Protein AF-0000000074164428 (afdb_homodimer)

Sequence (584 aa):
MEIIKYQLGIVENLPLSALYMMFNIKKNSDVSFGLKILQRFVDGKSVVAGFGNNLLKMFKIPENESFKRTKFNNPRMSDNDGYDLVLWLRDDDRGELFHKAIAIKKALEDYFDIEKVISSYTYRGKYDLSGFEDGIENPKGLEVVPAAIISEGELEGSSFWVLQQWLHDFDWLNNASQSAKEECIGRSLDDSHQFESLKDFAHVKRSAKENFNPEAQILRKSMPWSDDQLNGGFMFSGFAPSFRSFNLQMGNMLGGSDGIIDGVFKFSKIIETSYLWCPPFKKGKLDISLLNMEIIKYQLGIVENLPLSALYMMFNIKKNSDVSFGLKILQRFVDGKSVVAGFGNNLLKMFKIPENESFKRTKFNNPRMSDNDGYDLVLWLRDDDRGELFHKAIAIKKALEDYFDIEKVISSYTYRGKYDLSGFEDGIENPKGLEVVPAAIISEGELEGSSFWVLQQWLHDFDWLNNASQSAKEECIGRSLDDSHQFESLKDFAHVKRSAKENFNPEAQILRKSMPWSDDQLNGGFMFSGFAPSFRSFNLQMGNMLGGSDGIIDGVFKFSKIIETSYLWCPPFKKGKLDISLLN

Structure (mmCIF, N/CA/C/O backbone):
data_AF-0000000074164428-model_v1
#
loop_
_entity.id
_entity.type
_entity.pdbx_description
1 polymer 'Dyp-type peroxidase C-terminal domain-containing protein'
#
loop_
_atom_site.group_PDB
_atom_site.id
_atom_site.type_symbol
_atom_site.label_atom_id
_atom_site.label_alt_id
_atom_site.label_comp_id
_atom_site.label_asym_id
_atom_site.label_entity_id
_atom_site.label_seq_id
_atom_site.pdbx_PDB_ins_code
_atom_site.Cartn_x
_atom_site.Cartn_y
_atom_site.Cartn_z
_atom_site.occupancy
_atom_site.B_iso_or_equiv
_atom_site.auth_seq_id
_atom_site.auth_comp_id
_atom_site.auth_asym_id
_atom_site.auth_atom_id
_atom_site.pdbx_PDB_model_num
ATOM 1 N N . MET A 1 1 ? 16.125 29.922 -12.797 1 46.31 1 MET A N 1
ATOM 2 C CA . MET A 1 1 ? 15.43 28.734 -12.32 1 46.31 1 MET A CA 1
ATOM 3 C C . MET A 1 1 ? 15.031 28.875 -10.852 1 46.31 1 MET A C 1
ATOM 5 O O . MET A 1 1 ? 15.852 29.266 -10.016 1 46.31 1 MET A O 1
ATOM 9 N N . GLU A 1 2 ? 13.773 29.078 -10.68 1 60.22 2 GLU A N 1
ATOM 10 C CA . GLU A 1 2 ? 13.344 29.406 -9.32 1 60.22 2 GLU A CA 1
ATOM 11 C C . GLU A 1 2 ? 13.836 28.375 -8.32 1 60.22 2 GLU A C 1
ATOM 13 O O . GLU A 1 2 ? 13.734 27.172 -8.57 1 60.22 2 GLU A O 1
ATOM 18 N N . ILE A 1 3 ? 14.859 28.719 -7.457 1 78.5 3 ILE A N 1
ATOM 19 C CA . ILE A 1 3 ? 15.43 27.891 -6.406 1 78.5 3 ILE A CA 1
ATOM 20 C C . ILE A 1 3 ? 14.32 27.438 -5.453 1 78.5 3 ILE A C 1
ATOM 22 O O . ILE A 1 3 ? 13.664 28.266 -4.816 1 78.5 3 ILE A O 1
ATOM 26 N N . ILE A 1 4 ? 14.078 26.172 -5.527 1 83.25 4 ILE A N 1
ATOM 27 C CA . ILE A 1 4 ? 13.062 25.609 -4.645 1 83.25 4 ILE A CA 1
ATOM 28 C C . ILE A 1 4 ? 13.625 25.484 -3.23 1 83.25 4 ILE A C 1
ATOM 30 O O . ILE A 1 4 ? 14.594 24.75 -3.004 1 83.25 4 ILE A O 1
ATOM 34 N N . LYS A 1 5 ? 12.961 26.141 -2.316 1 93.5 5 LYS A N 1
ATOM 35 C CA . LYS A 1 5 ? 13.461 26.234 -0.947 1 93.5 5 LYS A CA 1
ATOM 36 C C . LYS A 1 5 ? 12.688 25.312 -0.011 1 93.5 5 LYS A C 1
ATOM 38 O O . LYS A 1 5 ? 12.852 25.375 1.21 1 93.5 5 LYS A O 1
ATOM 43 N N . TYR A 1 6 ? 11.797 24.609 -0.579 1 97.88 6 TYR A N 1
ATOM 44 C CA . TYR A 1 6 ? 10.953 23.75 0.24 1 97.88 6 TYR A CA 1
ATOM 45 C C . TYR A 1 6 ? 10.977 22.312 -0.282 1 97.88 6 TYR A C 1
ATOM 47 O O . TYR A 1 6 ? 11.562 22.047 -1.334 1 97.88 6 TYR A O 1
ATOM 55 N N . GLN A 1 7 ? 10.57 21.422 0.516 1 98.06 7 GLN A N 1
ATOM 56 C CA . GLN A 1 7 ? 10.469 20.031 0.089 1 98.06 7 GLN A CA 1
ATOM 57 C C . GLN A 1 7 ? 9.352 19.844 -0.932 1 98.06 7 GLN A C 1
ATOM 59 O O . GLN A 1 7 ? 8.172 19.859 -0.577 1 98.06 7 GLN A O 1
ATOM 64 N N . LEU A 1 8 ? 9.773 19.609 -2.135 1 97.19 8 LEU A N 1
ATOM 65 C CA . LEU A 1 8 ? 8.898 19.656 -3.303 1 97.19 8 LEU A CA 1
ATOM 66 C C . LEU A 1 8 ? 7.805 18.594 -3.203 1 97.19 8 LEU A C 1
ATOM 68 O O . LEU A 1 8 ? 6.695 18.797 -3.707 1 97.19 8 LEU A O 1
ATOM 72 N N . GLY A 1 9 ? 8.109 17.5 -2.494 1 98.25 9 GLY A N 1
ATOM 73 C CA . GLY A 1 9 ? 7.141 16.438 -2.369 1 98.25 9 GLY A CA 1
ATOM 74 C C . GLY A 1 9 ? 5.867 16.859 -1.66 1 98.25 9 GLY A C 1
ATOM 75 O O . GLY A 1 9 ? 4.816 16.234 -1.831 1 98.25 9 GLY A O 1
ATOM 76 N N . ILE A 1 10 ? 5.938 17.906 -0.941 1 98.56 10 ILE A N 1
ATOM 77 C CA . ILE A 1 10 ? 4.797 18.422 -0.194 1 98.56 10 ILE A CA 1
ATOM 78 C C . ILE A 1 10 ? 3.711 18.891 -1.164 1 98.56 10 ILE A C 1
ATOM 80 O O . ILE A 1 10 ? 2.52 18.703 -0.907 1 98.56 10 ILE A O 1
ATOM 84 N N . VAL A 1 11 ? 4.098 19.438 -2.334 1 97.94 11 VAL A N 1
ATOM 85 C CA . VAL A 1 11 ? 3.115 20.094 -3.188 1 97.94 11 VAL A CA 1
ATOM 86 C C . VAL A 1 11 ? 2.928 19.297 -4.473 1 97.94 11 VAL A C 1
ATOM 88 O O . VAL A 1 11 ? 2.031 19.594 -5.27 1 97.94 11 VAL A O 1
ATOM 91 N N . GLU A 1 12 ? 3.756 18.266 -4.641 1 97 12 GLU A N 1
ATOM 92 C CA . GLU A 1 12 ? 3.625 17.453 -5.84 1 97 12 GLU A CA 1
ATOM 93 C C . GLU A 1 12 ? 2.473 16.453 -5.703 1 97 12 GLU A C 1
ATOM 95 O O . GLU A 1 12 ? 1.978 16.219 -4.602 1 97 12 GLU A O 1
ATOM 100 N N . ASN A 1 13 ? 2.053 15.93 -6.828 1 96.38 13 ASN A N 1
ATOM 101 C CA . ASN A 1 13 ? 0.982 14.945 -6.84 1 96.38 13 ASN A CA 1
ATOM 102 C C . ASN A 1 13 ? 1.339 13.719 -6 1 96.38 13 ASN A C 1
ATOM 104 O O . ASN A 1 13 ? 2.516 13.391 -5.844 1 96.38 13 ASN A O 1
ATOM 108 N N . LEU A 1 14 ? 0.363 13.109 -5.504 1 97.62 14 LEU A N 1
ATOM 109 C CA . LEU A 1 14 ? 0.553 11.883 -4.73 1 97.62 14 LEU A CA 1
ATOM 110 C C . LEU A 1 14 ? 1.062 10.758 -5.621 1 97.62 14 LEU A C 1
ATOM 112 O O . LEU A 1 14 ? 0.625 10.617 -6.766 1 97.62 14 LEU A O 1
ATOM 116 N N . PRO A 1 15 ? 1.938 9.938 -5.09 1 97.56 15 PRO A N 1
ATOM 117 C CA . PRO A 1 15 ? 2.354 8.719 -5.789 1 97.56 15 PRO A CA 1
ATOM 118 C C . PRO A 1 15 ? 1.337 7.59 -5.656 1 97.56 15 PRO A C 1
ATOM 120 O O . PRO A 1 15 ? 0.434 7.66 -4.82 1 97.56 15 PRO A O 1
ATOM 123 N N . LEU A 1 16 ? 1.467 6.582 -6.41 1 97.81 16 LEU A N 1
ATOM 124 C CA . LEU A 1 16 ? 0.587 5.422 -6.32 1 97.81 16 LEU A CA 1
ATOM 125 C C . LEU A 1 16 ? 0.814 4.664 -5.016 1 97.81 16 LEU A C 1
ATOM 127 O O . LEU A 1 16 ? -0.1 4.02 -4.5 1 97.81 16 LEU A O 1
ATOM 131 N N . SER A 1 17 ? 2.053 4.746 -4.555 1 98.38 17 SER A N 1
ATOM 132 C CA . SER A 1 17 ? 2.422 4.062 -3.322 1 98.38 17 SER A CA 1
ATOM 133 C C . SER A 1 17 ? 3.379 4.91 -2.486 1 98.38 17 SER A C 1
ATOM 135 O O . SER A 1 17 ? 4.098 5.754 -3.023 1 98.38 17 SER A O 1
ATOM 137 N N . ALA A 1 18 ? 3.383 4.637 -1.192 1 98.81 18 ALA A N 1
ATOM 138 C CA . ALA A 1 18 ? 4.27 5.355 -0.28 1 98.81 18 ALA A CA 1
ATOM 139 C C . ALA A 1 18 ? 4.516 4.551 0.992 1 98.81 18 ALA A C 1
ATOM 141 O O . ALA A 1 18 ? 3.795 3.594 1.278 1 98.81 18 ALA A O 1
ATOM 142 N N . LEU A 1 19 ? 5.582 4.859 1.642 1 98.81 19 LEU A N 1
ATOM 143 C CA . LEU A 1 19 ? 5.855 4.375 2.992 1 98.81 19 LEU A CA 1
ATOM 144 C C . LEU A 1 19 ? 6.043 5.543 3.957 1 98.81 19 LEU A C 1
ATOM 146 O O . LEU A 1 19 ? 6.695 6.531 3.621 1 98.81 19 LEU A O 1
ATOM 150 N N . TYR A 1 20 ? 5.379 5.449 5.117 1 98.94 20 TYR A N 1
ATOM 151 C CA . TYR A 1 20 ? 5.719 6.297 6.254 1 98.94 20 TYR A CA 1
ATOM 152 C C . TYR A 1 20 ? 6.633 5.562 7.23 1 98.94 20 TYR A C 1
ATOM 154 O O . TYR A 1 20 ? 6.285 4.484 7.723 1 98.94 20 TYR A O 1
ATOM 162 N N . MET A 1 21 ? 7.785 6.121 7.414 1 98.94 21 MET A N 1
ATOM 163 C CA . MET A 1 21 ? 8.711 5.578 8.398 1 98.94 21 MET A CA 1
ATOM 164 C C . MET A 1 21 ? 8.812 6.5 9.609 1 98.94 21 MET A C 1
ATOM 166 O O . MET A 1 21 ? 9.18 7.668 9.477 1 98.94 21 MET A O 1
ATOM 170 N N . MET A 1 22 ? 8.43 5.98 10.797 1 98.88 22 MET A N 1
ATOM 171 C CA . MET A 1 22 ? 8.453 6.746 12.039 1 98.88 22 MET A CA 1
ATOM 172 C C . MET A 1 22 ? 9.625 6.32 12.922 1 98.88 22 MET A C 1
ATOM 174 O O . MET A 1 22 ? 9.805 5.133 13.18 1 98.88 22 MET A O 1
ATOM 178 N N . PHE A 1 23 ? 10.367 7.359 13.391 1 98.81 23 PHE A N 1
ATOM 179 C CA . PHE A 1 23 ? 11.578 7.113 14.172 1 98.81 23 PHE A CA 1
ATOM 180 C C . PHE A 1 23 ? 11.547 7.902 15.477 1 98.81 23 PHE A C 1
ATOM 182 O O . PHE A 1 23 ? 10.922 8.961 15.547 1 98.81 23 PHE A O 1
ATOM 189 N N . ASN A 1 24 ? 12.211 7.289 16.453 1 98.62 24 ASN A N 1
ATOM 190 C CA . ASN A 1 24 ? 12.594 8.039 17.656 1 98.62 24 ASN A CA 1
ATOM 191 C C . ASN A 1 24 ? 14.109 8.086 17.812 1 98.62 24 ASN A C 1
ATOM 193 O O . ASN A 1 24 ? 14.812 7.172 17.375 1 98.62 24 ASN A O 1
ATOM 197 N N . ILE A 1 25 ? 14.5 9.195 18.438 1 98.5 25 ILE A N 1
ATOM 198 C CA . ILE A 1 25 ? 15.93 9.359 18.703 1 98.5 25 ILE A CA 1
ATOM 199 C C . ILE A 1 25 ? 16.422 8.227 19.594 1 98.5 25 ILE A C 1
ATOM 201 O O . ILE A 1 25 ? 15.781 7.891 20.594 1 98.5 25 ILE A O 1
ATOM 205 N N . LYS A 1 26 ? 17.5 7.613 19.141 1 97.56 26 LYS A N 1
ATOM 206 C CA . LYS A 1 26 ? 18.141 6.594 19.953 1 97.56 26 LYS A CA 1
ATOM 207 C C . LYS A 1 26 ? 18.859 7.223 21.156 1 97.56 26 LYS A C 1
ATOM 209 O O . LYS A 1 26 ? 19.5 8.266 21.031 1 97.56 26 LYS A O 1
ATOM 214 N N . LYS A 1 27 ? 18.766 6.551 22.297 1 95.69 27 LYS A N 1
ATOM 215 C CA . LYS A 1 27 ? 19.391 7.059 23.516 1 95.69 27 LYS A CA 1
ATOM 216 C C . LYS A 1 27 ? 20.906 7.211 23.344 1 95.69 27 LYS A C 1
ATOM 218 O O . LYS A 1 27 ? 21.547 6.348 22.75 1 95.69 27 LYS A O 1
ATOM 223 N N . ASN A 1 28 ? 21.359 8.289 23.859 1 93.88 28 ASN A N 1
ATOM 224 C CA . ASN A 1 28 ? 22.797 8.562 23.891 1 93.88 28 ASN A CA 1
ATOM 225 C C . ASN A 1 28 ? 23.422 8.516 22.5 1 93.88 28 ASN A C 1
ATOM 227 O O . ASN A 1 28 ? 24.516 7.98 22.328 1 93.88 28 ASN A O 1
ATOM 231 N N . SER A 1 29 ? 22.641 9.078 21.531 1 95.31 29 SER A N 1
ATOM 232 C CA . SER A 1 29 ? 23.156 9.086 20.172 1 95.31 29 SER A CA 1
ATOM 233 C C . SER A 1 29 ? 23.531 10.492 19.719 1 95.31 29 SER A C 1
ATOM 235 O O . SER A 1 29 ? 23.125 11.477 20.344 1 95.31 29 SER A O 1
ATOM 237 N N . ASP A 1 30 ? 24.453 10.477 18.75 1 96.62 30 ASP A N 1
ATOM 238 C CA . ASP A 1 30 ? 24.812 11.734 18.094 1 96.62 30 ASP A CA 1
ATOM 239 C C . ASP A 1 30 ? 23.781 12.117 17.031 1 96.62 30 ASP A C 1
ATOM 241 O O . ASP A 1 30 ? 24 11.859 15.844 1 96.62 30 ASP A O 1
ATOM 245 N N . VAL A 1 31 ? 22.797 12.805 17.453 1 96.69 31 VAL A N 1
ATOM 246 C CA . VAL A 1 31 ? 21.672 13.148 16.594 1 96.69 31 VAL A CA 1
ATOM 247 C C . VAL A 1 31 ? 22.141 14.055 15.453 1 96.69 31 VAL A C 1
ATOM 249 O O . VAL A 1 31 ? 21.656 13.938 14.32 1 96.69 31 VAL A O 1
ATOM 252 N N . SER A 1 32 ? 23.016 14.969 15.719 1 95.81 32 SER A N 1
ATOM 253 C CA . SER A 1 32 ? 23.531 15.875 14.695 1 95.81 32 SER A CA 1
ATOM 254 C C . SER A 1 32 ? 24.156 15.102 13.539 1 95.81 32 SER A C 1
ATOM 256 O O . SER A 1 32 ? 23.922 15.422 12.375 1 95.81 32 SER A O 1
ATOM 258 N N . PHE A 1 33 ? 24.938 14.188 13.883 1 97.19 33 PHE A N 1
ATOM 259 C CA . PHE A 1 33 ? 25.547 13.359 12.844 1 97.19 33 PHE A CA 1
ATOM 260 C C . PHE A 1 33 ? 24.5 12.547 12.109 1 97.19 33 PHE A C 1
ATOM 262 O O . PHE A 1 33 ? 24.562 12.383 10.891 1 97.19 33 PHE A O 1
ATOM 269 N N . GLY A 1 34 ? 23.516 12.055 12.836 1 98.12 34 GLY A N 1
ATOM 270 C CA . GLY A 1 34 ? 22.391 11.367 12.211 1 98.12 34 GLY A CA 1
ATOM 271 C C . GLY A 1 34 ? 21.656 12.219 11.203 1 98.12 34 GLY A C 1
ATOM 272 O O . GLY A 1 34 ? 21.234 11.727 10.148 1 98.12 34 GLY A O 1
ATOM 273 N N . LEU A 1 35 ? 21.547 13.469 11.492 1 98.31 35 LEU A N 1
ATOM 274 C CA . LEU A 1 35 ? 20.859 14.391 10.594 1 98.31 35 LEU A CA 1
ATOM 275 C C . LEU A 1 35 ? 21.672 14.625 9.328 1 98.31 35 LEU A C 1
ATOM 277 O O . LEU A 1 35 ? 21.109 14.812 8.25 1 98.31 35 LEU A O 1
ATOM 281 N N . LYS A 1 36 ? 22.938 14.617 9.453 1 97.06 36 LYS A N 1
ATOM 282 C CA . LYS A 1 36 ? 23.797 14.742 8.266 1 97.06 36 LYS A CA 1
ATOM 283 C C . LYS A 1 36 ? 23.625 13.531 7.352 1 97.06 36 LYS A C 1
ATOM 285 O O . LYS A 1 36 ? 23.578 13.68 6.129 1 97.06 36 LYS A O 1
ATOM 290 N N . ILE A 1 37 ? 23.562 12.438 8.008 1 98.19 37 ILE A N 1
ATOM 291 C CA . ILE A 1 37 ? 23.328 11.227 7.234 1 98.19 37 ILE A CA 1
ATOM 292 C C . ILE A 1 37 ? 21.938 11.297 6.578 1 98.19 37 ILE A C 1
ATOM 294 O O . ILE A 1 37 ? 21.797 10.953 5.406 1 98.19 37 ILE A O 1
ATOM 298 N N . LEU A 1 38 ? 21 11.734 7.305 1 98.25 38 LEU A N 1
ATOM 299 C CA . LEU A 1 38 ? 19.625 11.875 6.809 1 98.25 38 LEU A CA 1
ATOM 300 C C . LEU A 1 38 ? 19.594 12.75 5.559 1 98.25 38 LEU A C 1
ATOM 302 O O . LEU A 1 38 ? 18.828 12.477 4.629 1 98.25 38 LEU A O 1
ATOM 306 N N . GLN A 1 39 ? 20.422 13.789 5.496 1 97.75 39 GLN A N 1
ATOM 307 C CA . GLN A 1 39 ? 20.469 14.727 4.379 1 97.75 39 GLN A CA 1
ATOM 308 C C . GLN A 1 39 ? 20.812 14.016 3.076 1 97.75 39 GLN A C 1
ATOM 310 O O . GLN A 1 39 ? 20.406 14.453 1.996 1 97.75 39 GLN A O 1
ATOM 315 N N . ARG A 1 40 ? 21.453 12.945 3.135 1 96.5 40 ARG A N 1
ATOM 316 C CA . ARG A 1 40 ? 21.859 12.219 1.939 1 96.5 40 ARG A CA 1
ATOM 317 C C . ARG A 1 40 ? 20.672 11.453 1.34 1 96.5 40 ARG A C 1
ATOM 319 O O . ARG A 1 40 ? 20.688 11.125 0.151 1 96.5 40 ARG A O 1
ATOM 326 N N . PHE A 1 41 ? 19.688 11.219 2.199 1 97.81 41 PHE A N 1
ATOM 327 C CA . PHE A 1 41 ? 18.562 10.406 1.752 1 97.81 41 PHE A CA 1
ATOM 328 C C . PHE A 1 41 ? 17.344 11.281 1.436 1 97.81 41 PHE A C 1
ATOM 330 O O . PHE A 1 41 ? 16.484 10.898 0.639 1 97.81 41 PHE A O 1
ATOM 337 N N . VAL A 1 42 ? 17.281 12.445 2.033 1 98.25 42 VAL A N 1
ATOM 338 C CA . VAL A 1 42 ? 16.125 13.312 1.861 1 98.25 42 VAL A CA 1
ATOM 339 C C . VAL A 1 42 ? 16.375 14.297 0.728 1 98.25 42 VAL A C 1
ATOM 341 O O . VAL A 1 42 ? 17.047 15.312 0.923 1 98.25 42 VAL A O 1
ATOM 344 N N . ASP A 1 43 ? 15.75 14.055 -0.387 1 97.56 43 ASP A N 1
ATOM 345 C CA . ASP A 1 43 ? 15.883 14.945 -1.534 1 97.56 43 ASP A CA 1
ATOM 346 C C . ASP A 1 43 ? 14.711 15.93 -1.602 1 97.56 43 ASP A C 1
ATOM 348 O O . ASP A 1 43 ? 14.648 16.766 -2.502 1 97.56 43 ASP A O 1
ATOM 352 N N . GLY A 1 44 ? 13.75 15.773 -0.706 1 97.25 44 GLY A N 1
ATOM 353 C CA . GLY A 1 44 ? 12.625 16.688 -0.625 1 97.25 44 GLY A CA 1
ATOM 354 C C . GLY A 1 44 ? 11.539 16.391 -1.643 1 97.25 44 GLY A C 1
ATOM 355 O O . GLY A 1 44 ? 10.531 17.109 -1.711 1 97.25 44 GLY A O 1
ATOM 356 N N . LYS A 1 45 ? 11.672 15.406 -2.432 1 96.94 45 LYS A N 1
ATOM 357 C CA . LYS A 1 45 ? 10.695 15.031 -3.453 1 96.94 45 LYS A CA 1
ATOM 358 C C . LYS A 1 45 ? 10.25 13.586 -3.287 1 96.94 45 LYS A C 1
ATOM 360 O O . LYS A 1 45 ? 9.086 13.32 -2.967 1 96.94 45 LYS A O 1
ATOM 365 N N . SER A 1 46 ? 11.188 12.688 -3.365 1 98.25 46 SER A N 1
ATOM 366 C CA . SER A 1 46 ? 10.867 11.281 -3.188 1 98.25 46 SER A CA 1
ATOM 367 C C . SER A 1 46 ? 10.914 10.883 -1.716 1 98.25 46 SER A C 1
ATOM 369 O O . SER A 1 46 ? 10.305 9.891 -1.315 1 98.25 46 SER A O 1
ATOM 371 N N . VAL A 1 47 ? 11.695 11.617 -0.948 1 98.69 47 VAL A N 1
ATOM 372 C CA . VAL A 1 47 ? 11.711 11.461 0.503 1 98.69 47 VAL A CA 1
ATOM 373 C C . VAL A 1 47 ? 11.469 12.812 1.17 1 98.69 47 VAL A C 1
ATOM 375 O O . VAL A 1 47 ? 12.273 13.742 1.021 1 98.69 47 VAL A O 1
ATOM 378 N N . VAL A 1 48 ? 10.336 12.945 1.842 1 98.81 48 VAL A N 1
ATOM 379 C CA . VAL A 1 48 ? 9.961 14.117 2.623 1 98.81 48 VAL A CA 1
ATOM 380 C C . VAL A 1 48 ? 10.172 13.844 4.109 1 98.81 48 VAL A C 1
ATOM 382 O O . VAL A 1 48 ? 9.844 12.758 4.598 1 98.81 48 VAL A O 1
ATOM 385 N N . ALA A 1 49 ? 10.797 14.789 4.812 1 98.88 49 ALA A N 1
ATOM 386 C CA . ALA A 1 49 ? 11.109 14.602 6.23 1 98.88 49 ALA A CA 1
ATOM 387 C C . ALA A 1 49 ? 10.336 15.586 7.098 1 98.88 49 ALA A C 1
ATOM 389 O O . ALA A 1 49 ? 10.172 16.75 6.727 1 98.88 49 ALA A O 1
ATOM 390 N N . GLY A 1 50 ? 9.805 15.109 8.234 1 98.81 50 GLY A N 1
ATOM 391 C CA . GLY A 1 50 ? 9.25 15.906 9.32 1 98.81 50 GLY A CA 1
ATOM 392 C C . GLY A 1 50 ? 9.891 15.625 10.664 1 98.81 50 GLY A C 1
ATOM 393 O O . GLY A 1 50 ? 10.125 14.469 11.008 1 98.81 50 GLY A O 1
ATOM 394 N N . PHE A 1 51 ? 10.234 16.688 11.312 1 98.75 51 PHE A N 1
ATOM 395 C CA . PHE A 1 51 ? 10.828 16.609 12.641 1 98.75 51 PHE A CA 1
ATOM 396 C C . PHE A 1 51 ? 9.789 16.906 13.719 1 98.75 51 PHE A C 1
ATOM 398 O O . PHE A 1 51 ? 9.109 17.922 13.664 1 98.75 51 PHE A O 1
ATOM 405 N N . GLY A 1 52 ? 9.656 15.953 14.688 1 97.94 52 GLY A N 1
ATOM 406 C CA . GLY A 1 52 ? 8.695 16.109 15.773 1 97.94 52 GLY A CA 1
ATOM 407 C C . GLY A 1 52 ? 9.281 15.781 17.141 1 97.94 52 GLY A C 1
ATOM 408 O O . GLY A 1 52 ? 10.461 15.438 17.25 1 97.94 52 GLY A O 1
ATOM 409 N N . ASN A 1 53 ? 8.461 16.047 18.047 1 96.44 53 ASN A N 1
ATOM 410 C CA . ASN A 1 53 ? 8.734 15.656 19.422 1 96.44 53 ASN A CA 1
ATOM 411 C C . ASN A 1 53 ? 10.125 16.094 19.859 1 96.44 53 ASN A C 1
ATOM 413 O O . ASN A 1 53 ? 10.461 17.281 19.781 1 96.44 53 ASN A O 1
ATOM 417 N N . ASN A 1 54 ? 10.977 15.18 20.312 1 96.31 54 ASN A N 1
ATOM 418 C CA . ASN A 1 54 ? 12.273 15.547 20.891 1 96.31 54 ASN A CA 1
ATOM 419 C C . ASN A 1 54 ? 13.203 16.125 19.828 1 96.31 54 ASN A C 1
ATOM 421 O O . ASN A 1 54 ? 14.008 17.016 20.109 1 96.31 54 ASN A O 1
ATOM 425 N N . LEU A 1 55 ? 13.078 15.656 18.641 1 98 55 LEU A N 1
ATOM 426 C CA . LEU A 1 55 ? 13.93 16.203 17.578 1 98 55 LEU A CA 1
ATOM 427 C C . LEU A 1 55 ? 13.555 17.641 17.281 1 98 55 LEU A C 1
ATOM 429 O O . LEU A 1 55 ? 14.438 18.5 17.141 1 98 55 LEU A O 1
ATOM 433 N N . LEU A 1 56 ? 12.305 17.922 17.203 1 96.5 56 LEU A N 1
ATOM 434 C CA . LEU A 1 56 ? 11.852 19.297 16.953 1 96.5 56 LEU A CA 1
ATOM 435 C C . LEU A 1 56 ? 12.375 20.234 18.031 1 96.5 56 LEU A C 1
ATOM 437 O O . LEU A 1 56 ? 12.766 21.375 17.734 1 96.5 56 LEU A O 1
ATOM 441 N N . LYS A 1 57 ? 12.469 19.766 19.266 1 93.81 57 LYS A N 1
ATOM 442 C CA . LYS A 1 57 ? 12.906 20.578 20.391 1 93.81 57 LYS A CA 1
ATOM 443 C C . LYS A 1 57 ? 14.383 20.953 20.266 1 93.81 57 LYS A C 1
ATOM 445 O O . LYS A 1 57 ? 14.859 21.875 20.922 1 93.81 57 LYS A O 1
ATOM 450 N N . MET A 1 58 ? 15.078 20.312 19.422 1 96.69 58 MET A N 1
ATOM 451 C CA . MET A 1 58 ? 16.5 20.578 19.219 1 96.69 58 MET A CA 1
ATOM 452 C C . MET A 1 58 ? 16.703 21.719 18.219 1 96.69 58 MET A C 1
ATOM 454 O O . MET A 1 58 ? 17.828 22.141 17.984 1 96.69 58 MET A O 1
ATOM 458 N N . PHE A 1 59 ? 15.625 22.172 17.672 1 96.75 59 PHE A N 1
ATOM 459 C CA . PHE A 1 59 ? 15.719 23.234 16.672 1 96.75 59 PHE A CA 1
ATOM 460 C C . PHE A 1 59 ? 15.133 24.531 17.203 1 96.75 59 PHE A C 1
ATOM 462 O O . PHE A 1 59 ? 14.133 24.516 17.922 1 96.75 59 PHE A O 1
ATOM 469 N N . LYS A 1 60 ? 15.844 25.547 16.812 1 94.62 60 LYS A N 1
ATOM 470 C CA . LYS A 1 60 ? 15.391 26.891 17.203 1 94.62 60 LYS A CA 1
ATOM 471 C C . LYS A 1 60 ? 14.203 27.328 16.344 1 94.62 60 LYS A C 1
ATOM 473 O O . LYS A 1 60 ? 14.375 28.062 15.375 1 94.62 60 LYS A O 1
ATOM 478 N N . ILE A 1 61 ? 13.094 26.875 16.75 1 92.75 61 ILE A N 1
ATOM 479 C CA . ILE A 1 61 ? 11.844 27.312 16.141 1 92.75 61 ILE A CA 1
ATOM 480 C C . ILE A 1 61 ? 11.281 28.5 16.938 1 92.75 61 ILE A C 1
ATOM 482 O O . ILE A 1 61 ? 11.227 28.453 18.172 1 92.75 61 ILE A O 1
ATOM 486 N N . PRO A 1 62 ? 10.938 29.594 16.172 1 91.69 62 PRO A N 1
ATOM 487 C CA . PRO A 1 62 ? 10.375 30.75 16.891 1 91.69 62 PRO A CA 1
ATOM 488 C C . PRO A 1 62 ? 9.227 30.359 17.828 1 91.69 62 PRO A C 1
ATOM 490 O O . PRO A 1 62 ? 8.445 29.469 17.5 1 91.69 62 PRO A O 1
ATOM 493 N N . GLU A 1 63 ? 9.375 31.031 18.875 1 87.75 63 GLU A N 1
ATOM 494 C CA . GLU A 1 63 ? 8.297 30.812 19.828 1 87.75 63 GLU A CA 1
ATOM 495 C C . GLU A 1 63 ? 7 31.469 19.359 1 87.75 63 GLU A C 1
ATOM 497 O O . GLU A 1 63 ? 6.906 32.688 19.297 1 87.75 63 GLU A O 1
ATOM 502 N N . ASN A 1 64 ? 6.129 30.656 18.922 1 90.56 64 ASN A N 1
ATOM 503 C CA . ASN A 1 64 ? 4.797 31.031 18.469 1 90.56 64 ASN A CA 1
ATOM 504 C C . ASN A 1 64 ? 3.77 29.938 18.766 1 90.56 64 ASN A C 1
ATOM 506 O O . ASN A 1 64 ? 4.027 28.766 18.547 1 90.56 64 ASN A O 1
ATOM 510 N N . GLU A 1 65 ? 2.76 30.359 19.344 1 90.5 65 GLU A N 1
ATOM 511 C CA . GLU A 1 65 ? 1.699 29.422 19.719 1 90.5 65 GLU A CA 1
ATOM 512 C C . GLU A 1 65 ? 1.208 28.641 18.516 1 90.5 65 GLU A C 1
ATOM 514 O O . GLU A 1 65 ? 0.802 27.484 18.641 1 90.5 65 GLU A O 1
ATOM 519 N N . SER A 1 66 ? 1.256 29.25 17.328 1 91.94 66 SER A N 1
ATOM 520 C CA . SER A 1 66 ? 0.763 28.609 16.109 1 91.94 66 SER A CA 1
ATOM 521 C C . SER A 1 66 ? 1.663 27.453 15.695 1 91.94 66 SER A C 1
ATOM 523 O O . SER A 1 66 ? 1.277 26.625 14.859 1 91.94 66 SER A O 1
ATOM 525 N N . PHE A 1 67 ? 2.838 27.406 16.281 1 94.81 67 PHE A N 1
ATOM 526 C CA . PHE A 1 67 ? 3.781 26.344 15.953 1 94.81 67 PHE A CA 1
ATOM 527 C C . PHE A 1 67 ? 3.711 25.219 16.984 1 94.81 67 PHE A C 1
ATOM 529 O O . PHE A 1 67 ? 4.516 24.281 16.938 1 94.81 67 PHE A O 1
ATOM 536 N N . LYS A 1 68 ? 2.744 25.281 17.844 1 93.06 68 LYS A N 1
ATOM 537 C CA . LYS A 1 68 ? 2.613 24.297 18.922 1 93.06 68 LYS A CA 1
ATOM 538 C C . LYS A 1 68 ? 1.327 23.5 18.766 1 93.06 68 LYS A C 1
ATOM 540 O O . LYS A 1 68 ? 0.323 24 18.266 1 93.06 68 LYS A O 1
ATOM 545 N N . ARG A 1 69 ? 1.411 22.328 19.219 1 92.81 69 ARG A N 1
ATOM 546 C CA . ARG A 1 69 ? 0.214 21.5 19.312 1 92.81 69 ARG A CA 1
ATOM 547 C C . ARG A 1 69 ? -0.745 22.047 20.359 1 92.81 69 ARG A C 1
ATOM 549 O O . ARG A 1 69 ? -0.317 22.469 21.438 1 92.81 69 ARG A O 1
ATOM 556 N N . THR A 1 70 ? -1.974 21.969 20.047 1 91.56 70 THR A N 1
ATOM 557 C CA . THR A 1 70 ? -3.012 22.203 21.047 1 91.56 70 THR A CA 1
ATOM 558 C C . THR A 1 70 ? -3.305 20.922 21.828 1 91.56 70 THR A C 1
ATOM 560 O O . THR A 1 70 ? -3.387 19.844 21.25 1 91.56 70 THR A O 1
ATOM 563 N N . LYS A 1 71 ? -3.332 21.125 23.078 1 92.31 71 LYS A N 1
ATOM 564 C CA . LYS A 1 71 ? -3.807 20.031 23.906 1 92.31 71 LYS A CA 1
ATOM 565 C C . LYS A 1 71 ? -5.332 20.016 23.984 1 92.31 71 LYS A C 1
ATOM 567 O O . LYS A 1 71 ? -5.941 20.984 24.469 1 92.31 71 LYS A O 1
ATOM 572 N N . PHE A 1 72 ? -5.859 18.938 23.578 1 91.81 72 PHE A N 1
ATOM 573 C CA . PHE A 1 72 ? -7.316 18.875 23.516 1 91.81 72 PHE A CA 1
ATOM 574 C C . PHE A 1 72 ? -7.875 18.172 24.75 1 91.81 72 PHE A C 1
ATOM 576 O O . PHE A 1 72 ? -9.055 18.328 25.078 1 91.81 72 PHE A O 1
ATOM 583 N N . ASN A 1 73 ? -7.059 17.391 25.469 1 91.44 73 ASN A N 1
ATOM 584 C CA . ASN A 1 73 ? -7.531 16.594 26.609 1 91.44 73 ASN A CA 1
ATOM 585 C C . ASN A 1 73 ? -8.812 15.836 26.266 1 91.44 73 ASN A C 1
ATOM 587 O O . ASN A 1 73 ? -9.781 15.867 27.016 1 91.44 73 ASN A O 1
ATOM 591 N N . ASN A 1 74 ? -8.844 15.25 25.094 1 93.31 74 ASN A N 1
ATOM 592 C CA . ASN A 1 74 ? -9.961 14.484 24.531 1 93.31 74 ASN A CA 1
ATOM 593 C C . ASN A 1 74 ? -9.578 13.023 24.312 1 93.31 74 ASN A C 1
ATOM 595 O O . ASN A 1 74 ? -8.523 12.727 23.75 1 93.31 74 ASN A O 1
ATOM 599 N N . PRO A 1 75 ? -10.445 12.219 24.766 1 92.69 75 PRO A N 1
ATOM 600 C CA . PRO A 1 75 ? -10.125 10.797 24.656 1 92.69 75 PRO A CA 1
ATOM 601 C C . PRO A 1 75 ? -10.008 10.336 23.203 1 92.69 75 PRO A C 1
ATOM 603 O O . PRO A 1 75 ? -9.406 9.297 22.938 1 92.69 75 PRO A O 1
ATOM 606 N N . ARG A 1 76 ? -10.531 11.031 22.25 1 94.44 76 ARG A N 1
ATOM 607 C CA . ARG A 1 76 ? -10.508 10.648 20.828 1 94.44 76 ARG A CA 1
ATOM 608 C C . ARG A 1 76 ? -9.164 10.977 20.203 1 94.44 76 ARG A C 1
ATOM 610 O O . ARG A 1 76 ? -8.844 10.484 19.109 1 94.44 76 ARG A O 1
ATOM 617 N N . MET A 1 77 ? -8.391 11.852 20.781 1 95 77 MET A N 1
ATOM 618 C CA . MET A 1 77 ? -7.078 12.211 20.25 1 95 77 MET A CA 1
ATOM 619 C C . MET A 1 77 ? -6.055 12.352 21.359 1 95 77 MET A C 1
ATOM 621 O O . MET A 1 77 ? -6.195 13.211 22.234 1 95 77 MET A O 1
ATOM 625 N N . SER A 1 78 ? -5.078 11.484 21.297 1 90.88 78 SER A N 1
ATOM 626 C CA . SER A 1 78 ? -3.971 11.57 22.234 1 90.88 78 SER A CA 1
ATOM 627 C C . SER A 1 78 ? -3.236 12.898 22.109 1 90.88 78 SER A C 1
ATOM 629 O O . SER A 1 78 ? -3.092 13.438 21.016 1 90.88 78 SER A O 1
ATOM 631 N N . ASP A 1 79 ? -2.697 13.398 23.234 1 90.31 79 ASP A N 1
ATOM 632 C CA . ASP A 1 79 ? -1.952 14.656 23.25 1 90.31 79 ASP A CA 1
ATOM 633 C C . ASP A 1 79 ? -0.452 14.406 23.109 1 90.31 79 ASP A C 1
ATOM 635 O O . ASP A 1 79 ? 0.35 15.336 23.234 1 90.31 79 ASP A O 1
ATOM 639 N N . ASN A 1 80 ? -0.204 13.211 22.734 1 88.19 80 ASN A N 1
ATOM 640 C CA . ASN A 1 80 ? 1.194 12.93 22.422 1 88.19 80 ASN A CA 1
ATOM 641 C C . ASN A 1 80 ? 1.581 13.438 21.047 1 88.19 80 ASN A C 1
ATOM 643 O O . ASN A 1 80 ? 0.768 13.414 20.125 1 88.19 80 ASN A O 1
ATOM 647 N N . ASP A 1 81 ? 2.793 13.953 20.953 1 86.5 81 ASP A N 1
ATOM 648 C CA . ASP A 1 81 ? 3.242 14.617 19.734 1 86.5 81 ASP A CA 1
ATOM 649 C C . ASP A 1 81 ? 3.717 13.602 18.688 1 86.5 81 ASP A C 1
ATOM 651 O O . ASP A 1 81 ? 4.055 13.969 17.562 1 86.5 81 ASP A O 1
ATOM 655 N N . GLY A 1 82 ? 3.721 12.391 19.062 1 95.5 82 GLY A N 1
ATOM 656 C CA . GLY A 1 82 ? 4.07 11.391 18.062 1 95.5 82 GLY A CA 1
ATOM 657 C C . GLY A 1 82 ? 5.559 11.094 18.016 1 95.5 82 GLY A C 1
ATOM 658 O O . GLY A 1 82 ? 6.188 10.875 19.047 1 95.5 82 GLY A O 1
ATOM 659 N N . TYR A 1 83 ? 6.172 11.07 16.938 1 98.31 83 TYR A N 1
ATOM 660 C CA . TYR A 1 83 ? 7.516 10.562 16.703 1 98.31 83 TYR A CA 1
ATOM 661 C C . TYR A 1 83 ? 8.508 11.703 16.516 1 98.31 83 TYR A C 1
ATOM 663 O O . TYR A 1 83 ? 8.109 12.844 16.281 1 98.31 83 TYR A O 1
ATOM 671 N N . ASP A 1 84 ? 9.773 11.414 16.688 1 98.56 84 ASP A N 1
ATOM 672 C CA . ASP A 1 84 ? 10.852 12.391 16.531 1 98.56 84 ASP A CA 1
ATOM 673 C C . ASP A 1 84 ? 11.109 12.688 15.062 1 98.56 84 ASP A C 1
ATOM 675 O O . ASP A 1 84 ? 11.391 13.828 14.688 1 98.56 84 ASP A O 1
ATOM 679 N N . LEU A 1 85 ? 11.008 11.688 14.258 1 98.81 85 LEU A N 1
ATOM 680 C CA . LEU A 1 85 ? 11.297 11.781 12.828 1 98.81 85 LEU A CA 1
ATOM 681 C C . LEU A 1 85 ? 10.328 10.922 12.023 1 98.81 85 LEU A C 1
ATOM 683 O O . LEU A 1 85 ? 10.109 9.75 12.344 1 98.81 85 LEU A O 1
ATOM 687 N N . VAL A 1 86 ? 9.727 11.547 11.078 1 98.88 86 VAL A N 1
ATOM 688 C CA . VAL A 1 86 ? 8.906 10.812 10.125 1 98.88 86 VAL A CA 1
ATOM 689 C C . VAL A 1 86 ? 9.406 11.062 8.703 1 98.88 86 VAL A C 1
ATOM 691 O O . VAL A 1 86 ? 9.664 12.211 8.32 1 98.88 86 VAL A O 1
ATOM 694 N N . LEU A 1 87 ? 9.609 10.078 7.961 1 98.94 87 LEU A N 1
ATOM 695 C CA . LEU A 1 87 ? 9.945 10.133 6.543 1 98.94 87 LEU A CA 1
ATOM 696 C C . LEU A 1 87 ? 8.797 9.594 5.695 1 98.94 87 LEU A C 1
ATOM 698 O O . LEU A 1 87 ? 8.266 8.523 5.977 1 98.94 87 LEU A O 1
ATOM 702 N N . TRP A 1 88 ? 8.391 10.336 4.77 1 98.94 88 TRP A N 1
ATOM 703 C CA . TRP A 1 88 ? 7.414 9.969 3.748 1 98.94 88 TRP A CA 1
ATOM 704 C C . TRP A 1 88 ? 8.109 9.633 2.432 1 98.94 88 TRP A C 1
ATOM 706 O O . TRP A 1 88 ? 8.57 10.523 1.718 1 98.94 88 TRP A O 1
ATOM 716 N N . LEU A 1 89 ? 8.25 8.359 2.182 1 98.94 89 LEU A N 1
ATOM 717 C CA . LEU A 1 89 ? 8.844 7.867 0.944 1 98.94 89 LEU A CA 1
ATOM 718 C C . LEU A 1 89 ? 7.793 7.734 -0.153 1 98.94 89 LEU A C 1
ATOM 720 O O . LEU A 1 89 ? 6.766 7.082 0.044 1 98.94 89 LEU A O 1
ATOM 724 N N . ARG A 1 90 ? 8.094 8.305 -1.305 1 98.75 90 ARG A N 1
ATOM 725 C CA . ARG A 1 90 ? 7.141 8.445 -2.396 1 98.75 90 ARG A CA 1
ATOM 726 C C . ARG A 1 90 ? 7.66 7.785 -3.67 1 98.75 90 ARG A C 1
ATOM 728 O O . ARG A 1 90 ? 8.719 8.156 -4.18 1 98.75 90 ARG A O 1
ATOM 735 N N . ASP A 1 91 ? 6.988 6.789 -4.145 1 98.56 91 ASP A N 1
ATOM 736 C CA . ASP A 1 91 ? 7.305 6.109 -5.395 1 98.56 91 ASP A CA 1
ATOM 737 C C . ASP A 1 91 ? 6.113 5.289 -5.891 1 98.56 91 ASP A C 1
ATOM 739 O O . ASP A 1 91 ? 5.328 4.785 -5.09 1 98.56 91 ASP A O 1
ATOM 743 N N . ASP A 1 92 ? 5.926 5.184 -7.164 1 97.94 92 ASP A N 1
ATOM 744 C CA . ASP A 1 92 ? 4.859 4.352 -7.711 1 97.94 92 ASP A CA 1
ATOM 745 C C . ASP A 1 92 ? 5.188 2.869 -7.555 1 97.94 92 ASP A C 1
ATOM 747 O O . ASP A 1 92 ? 4.285 2.033 -7.473 1 97.94 92 ASP A O 1
ATOM 751 N N . ASP A 1 93 ? 6.438 2.535 -7.52 1 98.25 93 ASP A N 1
ATOM 752 C CA . ASP A 1 93 ? 6.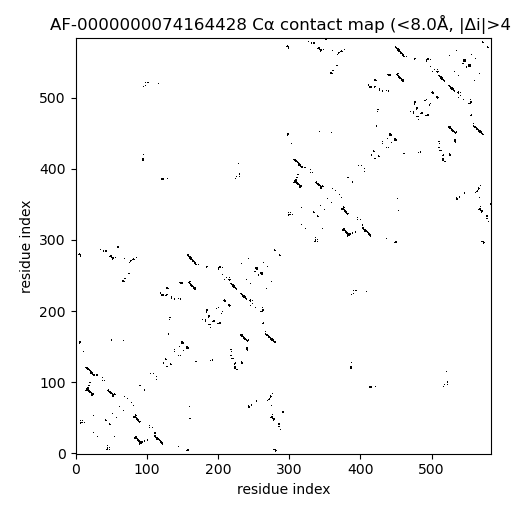906 1.155 -7.457 1 98.25 93 ASP A CA 1
ATOM 753 C C . ASP A 1 93 ? 7.227 0.749 -6.02 1 98.25 93 ASP A C 1
ATOM 755 O O . ASP A 1 93 ? 8.172 1.264 -5.418 1 98.25 93 ASP A O 1
ATOM 759 N N . ARG A 1 94 ? 6.539 -0.192 -5.484 1 98.31 94 ARG A N 1
ATOM 760 C CA . ARG A 1 94 ? 6.652 -0.601 -4.09 1 98.31 94 ARG A CA 1
ATOM 761 C C . ARG A 1 94 ? 8.008 -1.242 -3.816 1 98.31 94 ARG A C 1
ATOM 763 O O . ARG A 1 94 ? 8.508 -1.204 -2.688 1 98.31 94 ARG A O 1
ATOM 770 N N . GLY A 1 95 ? 8.562 -1.935 -4.824 1 98.56 95 GLY A N 1
ATOM 771 C CA . GLY A 1 95 ? 9.898 -2.484 -4.645 1 98.56 95 GLY A CA 1
ATOM 772 C C . GLY A 1 95 ? 10.953 -1.422 -4.43 1 98.56 95 GLY A C 1
ATOM 773 O O . GLY A 1 95 ? 11.852 -1.592 -3.602 1 98.56 95 GLY A O 1
ATOM 774 N N . GLU A 1 96 ? 10.812 -0.346 -5.234 1 98.5 96 GLU A N 1
ATOM 775 C CA . GLU A 1 96 ? 11.727 0.777 -5.035 1 98.5 96 GLU A CA 1
ATOM 776 C C . GLU A 1 96 ? 11.578 1.363 -3.633 1 98.5 96 GLU A C 1
ATOM 778 O O . GLU A 1 96 ? 12.57 1.706 -2.992 1 98.5 96 GLU A O 1
ATOM 783 N N . LEU A 1 97 ? 10.391 1.537 -3.164 1 98.75 97 LEU A N 1
ATOM 784 C CA . LEU A 1 97 ? 10.125 2.02 -1.813 1 98.75 97 LEU A CA 1
ATOM 785 C C . LEU A 1 97 ? 10.797 1.12 -0.776 1 98.75 97 LEU A C 1
ATOM 787 O O . LEU A 1 97 ? 11.414 1.611 0.171 1 98.75 97 LEU A O 1
ATOM 791 N N . PHE A 1 98 ? 10.648 -0.209 -0.976 1 98.75 98 PHE A N 1
ATOM 792 C CA . PHE A 1 98 ? 11.195 -1.182 -0.036 1 98.75 98 PHE A CA 1
ATOM 793 C C . PHE A 1 98 ? 12.703 -1.034 0.078 1 98.75 98 PHE A C 1
ATOM 795 O O . PHE A 1 98 ? 13.242 -0.931 1.184 1 98.75 98 PHE A O 1
ATOM 802 N N . HIS A 1 99 ? 13.359 -0.984 -1.09 1 98.56 99 HIS A N 1
ATOM 803 C CA . HIS A 1 99 ? 14.82 -0.896 -1.085 1 98.56 99 HIS A CA 1
ATOM 804 C C . HIS A 1 99 ? 15.289 0.421 -0.476 1 98.56 99 HIS A C 1
ATOM 806 O O . HIS A 1 99 ? 16.266 0.45 0.266 1 98.56 99 HIS A O 1
ATOM 812 N N . LYS A 1 100 ? 14.594 1.484 -0.759 1 98.5 100 LYS A N 1
ATOM 813 C CA . LYS A 1 100 ? 14.922 2.768 -0.147 1 98.5 100 LYS A CA 1
ATOM 814 C C . LYS A 1 100 ? 14.734 2.723 1.366 1 98.5 100 LYS A C 1
ATOM 816 O O . LYS A 1 100 ? 15.57 3.225 2.119 1 98.5 100 LYS A O 1
ATOM 821 N N . ALA A 1 101 ? 13.68 2.094 1.812 1 98.81 101 ALA A N 1
ATOM 822 C CA . ALA A 1 101 ? 13.359 2.029 3.234 1 98.81 101 ALA A CA 1
ATOM 823 C C . ALA A 1 101 ? 14.422 1.244 4 1 98.81 101 ALA A C 1
ATOM 825 O O . ALA A 1 101 ? 14.867 1.67 5.066 1 98.81 101 ALA A O 1
ATOM 826 N N . ILE A 1 102 ? 14.828 0.092 3.504 1 98.38 102 ILE A N 1
ATOM 827 C CA . ILE A 1 102 ? 15.797 -0.708 4.25 1 98.38 102 ILE A CA 1
ATOM 828 C C . ILE A 1 102 ? 17.156 -0.014 4.246 1 98.38 102 ILE A C 1
ATOM 830 O O . ILE A 1 102 ? 17.906 -0.109 5.219 1 98.38 102 ILE A O 1
ATOM 834 N N . ALA A 1 103 ? 17.484 0.71 3.17 1 98.12 103 ALA A N 1
ATOM 835 C CA . ALA A 1 103 ? 18.734 1.479 3.145 1 98.12 103 ALA A CA 1
ATOM 836 C C . ALA A 1 103 ? 18.719 2.582 4.199 1 98.12 103 ALA A C 1
ATOM 838 O O . ALA A 1 103 ? 19.703 2.775 4.918 1 98.12 103 ALA A O 1
ATOM 839 N N . ILE A 1 104 ? 17.641 3.287 4.305 1 98.69 104 ILE A N 1
ATOM 840 C CA . ILE A 1 104 ? 17.5 4.367 5.273 1 98.69 104 ILE A CA 1
ATOM 841 C C . ILE A 1 104 ? 17.547 3.801 6.688 1 98.69 104 ILE A C 1
ATOM 843 O O . ILE A 1 104 ? 18.25 4.336 7.551 1 98.69 104 ILE A O 1
ATOM 847 N N . LYS A 1 105 ? 16.812 2.744 6.891 1 98.44 105 LYS A N 1
ATOM 848 C CA . LYS A 1 105 ? 16.828 2.105 8.203 1 98.44 105 LYS A CA 1
ATOM 849 C C . LYS A 1 105 ? 18.25 1.758 8.633 1 98.44 105 LYS A C 1
ATOM 851 O O . LYS A 1 105 ? 18.656 2.059 9.758 1 98.44 105 LYS A O 1
ATOM 856 N N . LYS A 1 106 ? 18.984 1.192 7.773 1 97.81 106 LYS A N 1
ATOM 857 C CA . LYS A 1 106 ? 20.344 0.79 8.078 1 97.81 106 LYS A CA 1
ATOM 858 C C . LYS A 1 106 ? 21.234 2.006 8.352 1 97.81 106 LYS A C 1
ATOM 860 O O . LYS A 1 106 ? 22 2.018 9.32 1 97.81 106 LYS A O 1
ATOM 865 N N . ALA A 1 107 ? 21.094 2.953 7.551 1 98 107 ALA A N 1
ATOM 866 C CA . ALA A 1 107 ? 21.938 4.137 7.656 1 98 107 ALA A CA 1
ATOM 867 C C . ALA A 1 107 ? 21.672 4.891 8.953 1 98 107 ALA A C 1
ATOM 869 O O . ALA A 1 107 ? 22.594 5.492 9.531 1 98 107 ALA A O 1
ATOM 870 N N . LEU A 1 108 ? 20.469 4.91 9.453 1 98.38 108 LEU A N 1
ATOM 871 C CA . LEU A 1 108 ? 20.078 5.75 10.586 1 98.38 108 LEU A CA 1
ATOM 872 C C . LEU A 1 108 ? 20.062 4.938 11.875 1 98.38 108 LEU A C 1
ATOM 874 O O . LEU A 1 108 ? 19.812 5.484 12.953 1 98.38 108 LEU A O 1
ATOM 878 N N . GLU A 1 109 ? 20.406 3.641 11.828 1 97.5 109 GLU A N 1
ATOM 879 C CA . GLU A 1 109 ? 20.125 2.707 12.914 1 97.5 109 GLU A CA 1
ATOM 880 C C . GLU A 1 109 ? 20.922 3.082 14.172 1 97.5 109 GLU A C 1
ATOM 882 O O . GLU A 1 109 ? 20.5 2.771 15.289 1 97.5 109 GLU A O 1
ATOM 887 N N . ASP A 1 110 ? 22.109 3.822 14.023 1 97.94 110 ASP A N 1
ATOM 888 C CA . ASP A 1 110 ? 22.922 4.191 15.18 1 97.94 110 ASP A CA 1
ATOM 889 C C . ASP A 1 110 ? 22.375 5.449 15.852 1 97.94 110 ASP A C 1
ATOM 891 O O . ASP A 1 110 ? 22.766 5.781 16.969 1 97.94 110 ASP A O 1
ATOM 895 N N . TYR A 1 111 ? 21.359 6.066 15.227 1 98.56 111 TYR A N 1
ATOM 896 C CA . TYR A 1 111 ? 20.969 7.383 15.703 1 98.56 111 TYR A CA 1
ATOM 897 C C . TYR A 1 111 ? 19.469 7.43 15.984 1 98.56 111 TYR A C 1
ATOM 899 O O . TYR A 1 111 ? 19 8.227 16.797 1 98.56 111 TYR A O 1
ATOM 907 N N . PHE A 1 112 ? 18.766 6.66 15.219 1 98.62 112 PHE A N 1
ATOM 908 C CA . PHE A 1 112 ? 17.312 6.613 15.32 1 98.62 112 PHE A CA 1
ATOM 909 C C . PHE A 1 112 ? 16.828 5.172 15.383 1 98.62 112 PHE A C 1
ATOM 911 O O . PHE A 1 112 ? 17.344 4.305 14.68 1 98.62 112 PHE A O 1
ATOM 918 N N . ASP A 1 113 ? 15.836 4.926 16.219 1 98.38 113 ASP A N 1
ATOM 919 C CA . ASP A 1 113 ? 15.125 3.65 16.25 1 98.38 113 ASP A CA 1
ATOM 920 C C . ASP A 1 113 ? 13.844 3.719 15.414 1 98.38 113 ASP A C 1
ATOM 922 O O . ASP A 1 113 ? 13.016 4.609 15.617 1 98.38 113 ASP A O 1
ATOM 926 N N . ILE A 1 114 ? 13.719 2.83 14.508 1 98.19 114 ILE A N 1
ATOM 927 C CA . ILE A 1 114 ? 12.477 2.764 13.742 1 98.19 114 ILE A CA 1
ATOM 928 C C . ILE A 1 114 ? 11.359 2.189 14.617 1 98.19 114 ILE A C 1
ATOM 930 O O . ILE A 1 114 ? 11.539 1.146 15.25 1 98.19 114 ILE A O 1
ATOM 934 N N . GLU A 1 115 ? 10.297 2.887 14.711 1 98.06 115 GLU A N 1
ATOM 935 C CA . GLU A 1 115 ? 9.164 2.498 15.555 1 98.06 115 GLU A CA 1
ATOM 936 C C . GLU A 1 115 ? 8.047 1.881 14.719 1 98.06 115 GLU A C 1
ATOM 938 O O . GLU A 1 115 ? 7.363 0.96 15.18 1 98.06 115 GLU A O 1
ATOM 943 N N . LYS A 1 116 ? 7.855 2.4 13.57 1 98.25 116 LYS A N 1
ATOM 944 C CA . LYS A 1 116 ? 6.703 1.995 12.773 1 98.25 116 LYS A CA 1
ATOM 945 C C . LYS A 1 116 ? 6.938 2.279 11.289 1 98.25 116 LYS A C 1
ATOM 947 O O . LYS A 1 116 ? 7.527 3.301 10.938 1 98.25 116 LYS A O 1
ATOM 952 N N . VAL A 1 117 ? 6.5 1.396 10.461 1 98.81 117 VAL A N 1
ATOM 953 C CA . VAL A 1 117 ? 6.438 1.584 9.016 1 98.81 117 VAL A CA 1
ATOM 954 C C . VAL A 1 117 ? 5.023 1.292 8.516 1 98.81 117 VAL A C 1
ATOM 956 O O . VAL A 1 117 ? 4.438 0.262 8.859 1 98.81 117 VAL A O 1
ATOM 959 N N . ILE A 1 118 ? 4.434 2.172 7.789 1 98.69 118 ILE A N 1
ATOM 960 C CA . ILE A 1 118 ? 3.088 2.014 7.254 1 98.69 118 ILE A CA 1
ATOM 961 C C . ILE A 1 118 ? 3.119 2.146 5.734 1 98.69 118 ILE A C 1
ATOM 963 O O . ILE A 1 118 ? 3.58 3.16 5.203 1 98.69 118 ILE A O 1
ATOM 967 N N . SER A 1 119 ? 2.717 1.15 5.062 1 98.56 119 SER A N 1
ATOM 968 C CA . SER A 1 119 ? 2.529 1.201 3.615 1 98.56 119 SER A CA 1
ATOM 969 C C . SER A 1 119 ? 1.205 1.866 3.252 1 98.56 119 SER A C 1
ATOM 971 O O . SER A 1 119 ? 0.169 1.562 3.848 1 98.56 119 SER A O 1
ATOM 973 N N . SER A 1 120 ? 1.239 2.744 2.316 1 98.56 120 SER A N 1
ATOM 974 C CA . SER A 1 120 ? 0.057 3.467 1.862 1 98.56 120 SER A CA 1
ATOM 975 C C . SER A 1 120 ? -0.002 3.529 0.34 1 98.56 120 SER A C 1
ATOM 977 O O . SER A 1 120 ? 0.949 3.137 -0.34 1 98.56 120 SER A O 1
ATOM 979 N N . TYR A 1 121 ? -1.168 3.936 -0.153 1 98.69 121 TYR A N 1
ATOM 980 C CA . TYR A 1 121 ? -1.418 3.916 -1.59 1 98.69 121 TYR A CA 1
ATOM 981 C C . TYR A 1 121 ? -2.525 4.891 -1.964 1 98.69 121 TYR A C 1
ATOM 983 O O . TYR A 1 121 ? -3.125 5.523 -1.091 1 98.69 121 TYR A O 1
ATOM 991 N N . THR A 1 122 ? -2.717 5.113 -3.227 1 98.12 122 THR A N 1
ATOM 992 C CA . THR A 1 122 ? -3.916 5.801 -3.691 1 98.12 122 THR A CA 1
ATOM 993 C C . THR A 1 122 ? -5 4.797 -4.082 1 98.12 122 THR A C 1
ATOM 995 O O . THR A 1 122 ? -4.691 3.703 -4.559 1 98.12 122 THR A O 1
ATOM 998 N N . TYR A 1 123 ? -6.156 5.121 -3.838 1 98.06 123 TYR A N 1
ATOM 999 C CA . TYR A 1 123 ? -7.359 4.355 -4.152 1 98.06 123 TYR A CA 1
ATOM 1000 C C . TYR A 1 123 ? -8.281 5.141 -5.082 1 98.06 123 TYR A C 1
ATOM 1002 O O . TYR A 1 123 ? -8.773 6.207 -4.715 1 98.06 123 TYR A O 1
ATOM 1010 N N . ARG A 1 124 ? -8.445 4.648 -6.285 1 96.38 124 ARG A N 1
ATOM 1011 C CA . ARG A 1 124 ? -9.203 5.359 -7.309 1 96.38 124 ARG A CA 1
ATOM 1012 C C . ARG A 1 124 ? -8.742 6.809 -7.426 1 96.38 124 ARG A C 1
ATOM 1014 O O . ARG A 1 124 ? -9.57 7.719 -7.539 1 96.38 124 ARG A O 1
ATOM 1021 N N . GLY A 1 125 ? -7.375 6.926 -7.289 1 92.81 125 GLY A N 1
ATOM 1022 C CA . GLY A 1 125 ? -6.77 8.242 -7.43 1 92.81 125 GLY A CA 1
ATOM 1023 C C . GLY A 1 125 ? -6.828 9.062 -6.152 1 92.81 125 GLY A C 1
ATOM 1024 O O . GLY A 1 125 ? -5.797 9.32 -5.531 1 92.81 125 GLY A O 1
ATOM 1025 N N . LYS A 1 126 ? -8.07 9.375 -5.699 1 92.81 126 LYS A N 1
ATOM 1026 C CA . LYS A 1 126 ? -8.172 10.344 -4.605 1 92.81 126 LYS A CA 1
ATOM 1027 C C . LYS A 1 126 ? -9.242 9.922 -3.602 1 92.81 126 LYS A C 1
ATOM 1029 O O . LYS A 1 126 ? -9.844 10.766 -2.938 1 92.81 126 LYS A O 1
ATOM 1034 N N . TYR A 1 127 ? -9.438 8.656 -3.543 1 96.56 127 TYR A N 1
ATOM 1035 C CA . TYR A 1 127 ? -10.5 8.227 -2.643 1 96.56 127 TYR A CA 1
ATOM 1036 C C . TYR A 1 127 ? -9.93 7.637 -1.362 1 96.56 127 TYR A C 1
ATOM 1038 O O . TYR A 1 127 ? -8.828 7.078 -1.369 1 96.56 127 TYR A O 1
ATOM 1046 N N . ASP A 1 128 ? -10.688 7.828 -0.344 1 96.5 128 ASP A N 1
ATOM 1047 C CA . ASP A 1 128 ? -10.57 7.121 0.927 1 96.5 128 ASP A CA 1
ATOM 1048 C C . ASP A 1 128 ? -11.242 5.75 0.857 1 96.5 128 ASP A C 1
ATOM 1050 O O . ASP A 1 128 ? -12.188 5.555 0.093 1 96.5 128 ASP A O 1
ATOM 1054 N N . LEU A 1 129 ? -10.766 4.82 1.703 1 98.19 129 LEU A N 1
ATOM 1055 C CA . LEU A 1 129 ? -11.352 3.482 1.687 1 98.19 129 LEU A CA 1
ATOM 1056 C C . LEU A 1 129 ? -12.805 3.518 2.139 1 98.19 129 LEU A C 1
ATOM 1058 O O . LEU A 1 129 ? -13.547 2.555 1.934 1 98.19 129 LEU A O 1
ATOM 1062 N N . SER A 1 130 ? -13.227 4.621 2.715 1 97.81 130 SER A N 1
ATOM 1063 C CA . SER A 1 130 ? -14.633 4.777 3.078 1 97.81 130 SER A CA 1
ATOM 1064 C C . SER A 1 130 ? -15.5 4.965 1.842 1 97.81 130 SER A C 1
ATOM 1066 O O . SER A 1 130 ? -16.719 4.836 1.912 1 97.81 130 SER A O 1
ATOM 1068 N N . GLY A 1 131 ? -14.859 5.359 0.772 1 96.94 131 GLY A N 1
ATOM 1069 C CA . GLY A 1 131 ? -15.586 5.582 -0.464 1 96.94 131 GLY A CA 1
ATOM 1070 C C . GLY A 1 131 ? -15.742 7.055 -0.807 1 96.94 131 GLY A C 1
ATOM 1071 O O . GLY A 1 131 ? -16.234 7.398 -1.885 1 96.94 131 GLY A O 1
ATOM 1072 N N . PHE A 1 132 ? -15.289 7.875 0.052 1 97.44 132 PHE A N 1
ATOM 1073 C CA . PHE A 1 132 ? -15.43 9.305 -0.203 1 97.44 132 PHE A CA 1
ATOM 1074 C C . PHE A 1 132 ? -14.141 9.875 -0.783 1 97.44 132 PHE A C 1
ATOM 1076 O O . PHE A 1 132 ? -13.047 9.406 -0.458 1 97.44 132 PHE A O 1
ATOM 1083 N N . GLU A 1 133 ? -14.273 10.852 -1.571 1 96.12 133 GLU A N 1
ATOM 1084 C CA . GLU A 1 133 ? -13.133 11.578 -2.121 1 96.12 133 GLU A CA 1
ATOM 1085 C C . GLU A 1 133 ? -12.469 12.453 -1.059 1 96.12 133 GLU A C 1
ATOM 1087 O O . GLU A 1 133 ? -13.156 13.078 -0.249 1 96.12 133 GLU A O 1
ATOM 1092 N N . ASP A 1 134 ? -11.25 12.5 -1.066 1 91.19 134 ASP A N 1
ATOM 1093 C CA . ASP A 1 134 ? -10.469 13.367 -0.182 1 91.19 134 ASP A CA 1
ATOM 1094 C C . ASP A 1 134 ? -9.797 14.492 -0.964 1 91.19 134 ASP A C 1
ATOM 1096 O O . ASP A 1 134 ? -9.555 14.359 -2.166 1 91.19 134 ASP A O 1
ATOM 1100 N N . GLY A 1 135 ? -9.57 15.609 -0.367 1 89.25 135 GLY A N 1
ATOM 1101 C CA . GLY A 1 135 ? -8.797 16.703 -0.935 1 89.25 135 GLY A CA 1
ATOM 1102 C C . GLY A 1 135 ? -9.609 17.609 -1.843 1 89.25 135 GLY A C 1
ATOM 1103 O O . GLY A 1 135 ? -9.055 18.375 -2.629 1 89.25 135 GLY A O 1
ATOM 1104 N N . ILE A 1 136 ? -10.938 17.484 -1.756 1 91.44 136 ILE A N 1
ATOM 1105 C CA . ILE A 1 136 ? -11.805 18.297 -2.605 1 91.44 136 ILE A CA 1
ATOM 1106 C C . ILE A 1 136 ? -11.539 19.766 -2.334 1 91.44 136 ILE A C 1
ATOM 1108 O O . ILE A 1 136 ? -11.539 20.594 -3.26 1 91.44 136 ILE A O 1
ATOM 1112 N N . GLU A 1 137 ? -11.266 20.156 -1.16 1 91.25 137 GLU A N 1
ATOM 1113 C CA . GLU A 1 137 ? -11.117 21.547 -0.766 1 91.25 137 GLU A CA 1
ATOM 1114 C C . GLU A 1 137 ? -9.648 21.969 -0.74 1 91.25 137 GLU A C 1
ATOM 1116 O O . GLU A 1 137 ? -9.297 23.016 -0.192 1 91.25 137 GLU A O 1
ATOM 1121 N N . ASN A 1 138 ? -8.852 21.172 -1.211 1 96.12 138 ASN A N 1
ATOM 1122 C CA . ASN A 1 138 ? -7.445 21.547 -1.317 1 96.12 138 ASN A CA 1
ATOM 1123 C C . ASN A 1 138 ? -7.262 22.812 -2.131 1 96.12 138 ASN A C 1
ATOM 1125 O O . ASN A 1 138 ? -7.969 23.047 -3.117 1 96.12 138 ASN A O 1
ATOM 1129 N N . PRO A 1 139 ? -6.238 23.609 -1.744 1 96.25 139 PRO A N 1
ATOM 1130 C CA . PRO A 1 139 ? -5.871 24.719 -2.621 1 96.25 139 PRO A CA 1
ATOM 1131 C C . PRO A 1 139 ? -5.473 24.266 -4.023 1 96.25 139 PRO A C 1
ATOM 1133 O O . PRO A 1 139 ? -5.086 23.109 -4.211 1 96.25 139 PRO A O 1
ATOM 1136 N N . LYS A 1 140 ? -5.621 25.219 -4.906 1 92.62 140 LYS A N 1
ATOM 1137 C CA . LYS A 1 140 ? -5.34 24.906 -6.301 1 92.62 140 LYS A CA 1
ATOM 1138 C C . LYS A 1 140 ? -4.402 25.938 -6.926 1 92.62 140 LYS A C 1
ATOM 1140 O O . LYS A 1 140 ? -4.301 27.062 -6.438 1 92.62 140 LYS A O 1
ATOM 1145 N N . GLY A 1 141 ? -3.676 25.484 -7.871 1 95 141 GLY A N 1
ATOM 1146 C CA . GLY A 1 141 ? -2.826 26.375 -8.648 1 95 141 GLY A CA 1
ATOM 1147 C C . GLY A 1 141 ? -1.808 27.109 -7.801 1 95 141 GLY A C 1
ATOM 1148 O O . GLY A 1 141 ? -1.056 26.5 -7.043 1 95 141 GLY A O 1
ATOM 1149 N N . LEU A 1 142 ? -1.901 28.438 -7.914 1 95.38 142 LEU A N 1
ATOM 1150 C CA . LEU A 1 142 ? -0.912 29.297 -7.289 1 95.38 142 LEU A CA 1
ATOM 1151 C C . LEU A 1 142 ? -1.105 29.344 -5.777 1 95.38 142 LEU A C 1
ATOM 1153 O O . LEU A 1 142 ? -0.223 29.797 -5.047 1 95.38 142 LEU A O 1
ATOM 1157 N N . GLU A 1 143 ? -2.207 28.781 -5.379 1 95.88 143 GLU A N 1
ATOM 1158 C CA . GLU A 1 143 ? -2.51 28.859 -3.953 1 95.88 143 GLU A CA 1
ATOM 1159 C C . GLU A 1 143 ? -1.893 27.688 -3.197 1 95.88 143 GLU A C 1
ATOM 1161 O O . GLU A 1 143 ? -1.832 27.688 -1.967 1 95.88 143 GLU A O 1
ATOM 1166 N N . VAL A 1 144 ? -1.407 26.75 -3.844 1 97.62 144 VAL A N 1
ATOM 1167 C CA . VAL A 1 144 ? -0.924 25.531 -3.223 1 97.62 144 VAL A CA 1
ATOM 1168 C C . VAL A 1 144 ? 0.297 25.828 -2.357 1 97.62 144 VAL A C 1
ATOM 1170 O O . VAL A 1 144 ? 0.313 25.516 -1.164 1 97.62 144 VAL A O 1
ATOM 1173 N N . VAL A 1 145 ? 1.275 26.453 -2.957 1 97.44 145 VAL A N 1
ATOM 1174 C CA . VAL A 1 145 ? 2.539 26.656 -2.26 1 97.44 145 VAL A CA 1
ATOM 1175 C C . VAL A 1 145 ? 2.32 27.594 -1.062 1 97.44 145 VAL A C 1
ATOM 1177 O O . VAL A 1 145 ? 2.697 27.25 0.064 1 97.44 145 VAL A O 1
ATOM 1180 N N . PRO A 1 146 ? 1.59 28.656 -1.192 1 96.94 146 PRO A N 1
ATOM 1181 C CA . PRO A 1 146 ? 1.387 29.531 -0.036 1 96.94 146 PRO A CA 1
ATOM 1182 C C . PRO A 1 146 ? 0.555 28.875 1.063 1 96.94 146 PRO A C 1
ATOM 1184 O O . PRO A 1 146 ? 0.687 29.234 2.238 1 96.94 146 PRO A O 1
ATOM 1187 N N . ALA A 1 147 ? -0.21 27.969 0.688 1 97.12 147 ALA A N 1
ATOM 1188 C CA . ALA A 1 147 ? -1.057 27.312 1.682 1 97.12 147 ALA A CA 1
ATOM 1189 C C . ALA A 1 147 ? -0.253 26.312 2.518 1 97.12 147 ALA A C 1
ATOM 1191 O O . ALA A 1 147 ? -0.654 25.969 3.631 1 97.12 147 ALA A O 1
ATOM 1192 N N . ALA A 1 148 ? 0.841 25.906 2.059 1 98.56 148 ALA A N 1
ATOM 1193 C CA . ALA A 1 148 ? 1.557 24.812 2.703 1 98.56 148 ALA A CA 1
ATOM 1194 C C . ALA A 1 148 ? 2.936 25.266 3.178 1 98.56 148 ALA A C 1
ATOM 1196 O O . ALA A 1 148 ? 3.508 24.672 4.094 1 98.56 148 ALA A O 1
ATOM 1197 N N . ILE A 1 149 ? 3.498 26.281 2.504 1 98.56 149 ILE A N 1
ATOM 1198 C CA . ILE A 1 149 ? 4.902 26.625 2.689 1 98.56 149 ILE A CA 1
ATOM 1199 C C . ILE A 1 149 ? 5.02 28.047 3.26 1 98.56 149 ILE A C 1
ATOM 1201 O O . ILE A 1 149 ? 4.316 28.953 2.822 1 98.56 149 ILE A O 1
ATOM 1205 N N . ILE A 1 150 ? 5.863 28.203 4.254 1 97.81 150 ILE A N 1
ATOM 1206 C CA . ILE A 1 150 ? 6.164 29.531 4.77 1 97.81 150 ILE A CA 1
ATOM 1207 C C . ILE A 1 150 ? 6.961 30.312 3.73 1 97.81 150 ILE A C 1
ATOM 1209 O O . ILE A 1 150 ? 7.988 29.844 3.238 1 97.81 150 ILE A O 1
ATOM 1213 N N . SER A 1 151 ? 6.484 31.516 3.5 1 95.94 151 SER A N 1
ATOM 1214 C CA . SER A 1 151 ? 7.023 32.25 2.363 1 95.94 151 SER A CA 1
ATOM 1215 C C . SER A 1 151 ? 8.055 33.281 2.812 1 95.94 151 SER A C 1
ATOM 1217 O O . SER A 1 151 ? 8.789 33.844 1.99 1 95.94 151 SER A O 1
ATOM 1219 N N . GLU A 1 152 ? 8.125 33.562 4.062 1 93.62 152 GLU A N 1
ATOM 1220 C CA . GLU A 1 152 ? 9.031 34.594 4.539 1 93.62 152 GLU A CA 1
ATOM 1221 C C . GLU A 1 152 ? 9.469 34.312 5.977 1 93.62 152 GLU A C 1
ATOM 1223 O O . GLU A 1 152 ? 8.922 33.438 6.645 1 93.62 152 GLU A O 1
ATOM 1228 N N . GLY A 1 153 ? 10.422 35.094 6.285 1 91.94 153 GLY A N 1
ATOM 1229 C CA . GLY A 1 153 ? 10.891 35.031 7.66 1 91.94 153 GLY A CA 1
ATOM 1230 C C . GLY A 1 153 ? 11.914 33.938 7.895 1 91.94 153 GLY A C 1
ATOM 1231 O O . GLY A 1 153 ? 12.461 33.375 6.941 1 91.94 153 GLY A O 1
ATOM 1232 N N . GLU A 1 154 ? 12.125 33.562 9.211 1 92.06 154 GLU A N 1
ATOM 1233 C CA . GLU A 1 154 ? 13.195 32.656 9.625 1 92.06 154 GLU A CA 1
ATOM 1234 C C . GLU A 1 154 ? 12.914 31.234 9.18 1 92.06 154 GLU A C 1
ATOM 1236 O O . GLU A 1 154 ? 13.836 30.453 8.969 1 92.06 154 GLU A O 1
ATOM 1241 N N . LEU A 1 155 ? 11.781 30.969 8.938 1 95.94 155 LEU A N 1
ATOM 1242 C CA . LEU A 1 155 ? 11.391 29.609 8.602 1 95.94 155 LEU A CA 1
ATOM 1243 C C . LEU A 1 155 ? 10.969 29.5 7.137 1 95.94 155 LEU A C 1
ATOM 1245 O O . LEU A 1 155 ? 10.289 28.547 6.746 1 95.94 155 LEU A O 1
ATOM 1249 N N . GLU A 1 156 ? 11.273 30.453 6.371 1 96.06 156 GLU A N 1
ATOM 1250 C CA . GLU A 1 156 ? 10.938 30.422 4.953 1 96.06 156 GLU A CA 1
ATOM 1251 C C . GLU A 1 156 ? 11.289 29.078 4.32 1 96.06 156 GLU A C 1
ATOM 1253 O O . GLU A 1 156 ? 12.375 28.547 4.543 1 96.06 156 GLU A O 1
ATOM 1258 N N . GLY A 1 157 ? 10.391 28.594 3.615 1 97.38 157 GLY A N 1
ATOM 1259 C CA . GLY A 1 157 ? 10.586 27.328 2.92 1 97.38 157 GLY A CA 1
ATOM 1260 C C . GLY A 1 157 ? 10.164 26.125 3.736 1 97.38 157 GLY A C 1
ATOM 1261 O O . GLY A 1 157 ? 10.07 25.016 3.211 1 97.38 157 GLY A O 1
ATOM 1262 N N . SER A 1 158 ? 9.914 26.297 4.984 1 97.94 158 SER A N 1
ATOM 1263 C CA . SER A 1 158 ? 9.477 25.203 5.844 1 97.94 158 SER A CA 1
ATOM 1264 C C . SER A 1 158 ? 7.969 25.016 5.77 1 97.94 158 SER A C 1
ATOM 1266 O O . SER A 1 158 ? 7.262 25.828 5.188 1 97.94 158 SER A O 1
ATOM 1268 N N . SER A 1 159 ? 7.492 23.969 6.324 1 98.69 159 SER A N 1
ATOM 1269 C CA . SER A 1 159 ? 6.09 23.609 6.48 1 98.69 159 SER A CA 1
ATOM 1270 C C . SER A 1 159 ? 5.844 22.891 7.809 1 98.69 159 SER A C 1
ATOM 1272 O O . SER A 1 159 ? 6.785 22.438 8.453 1 98.69 159 SER A O 1
ATOM 1274 N N . PHE A 1 160 ? 4.766 22.922 8.172 1 98.56 160 PHE A N 1
ATOM 1275 C CA . PHE A 1 160 ? 4.297 22.156 9.312 1 98.56 160 PHE A CA 1
ATOM 1276 C C . PHE A 1 160 ? 3.344 21.047 8.859 1 98.56 160 PHE A C 1
ATOM 1278 O O . PHE A 1 160 ? 2.379 21.312 8.141 1 98.56 160 PHE A O 1
ATOM 1285 N N . TRP A 1 161 ? 3.621 19.906 9.352 1 98.81 161 TRP A N 1
ATOM 1286 C CA . TRP A 1 161 ? 2.982 18.688 8.891 1 98.81 161 TRP A CA 1
ATOM 1287 C C . TRP A 1 161 ? 2.336 17.938 10.047 1 98.81 161 TRP A C 1
ATOM 1289 O O . TRP A 1 161 ? 3.016 17.547 11 1 98.81 161 TRP A O 1
ATOM 1299 N N . VAL A 1 162 ? 1.037 17.766 9.953 1 98.56 162 VAL A N 1
ATOM 1300 C CA . VAL A 1 162 ? 0.357 16.859 10.883 1 98.56 162 VAL A CA 1
ATOM 1301 C C . VAL A 1 162 ? 0.026 15.547 10.18 1 98.56 162 VAL A C 1
ATOM 1303 O O . VAL A 1 162 ? -0.662 15.539 9.156 1 98.56 162 VAL A O 1
ATOM 1306 N N . LEU A 1 163 ? 0.555 14.477 10.727 1 98.69 163 LEU A N 1
ATOM 1307 C CA . LEU A 1 163 ? 0.302 13.117 10.258 1 98.69 163 LEU A CA 1
ATOM 1308 C C . LEU A 1 163 ? -0.547 12.352 11.266 1 98.69 163 LEU A C 1
ATOM 1310 O O . LEU A 1 163 ? -0.167 12.219 12.43 1 98.69 163 LEU A O 1
ATOM 1314 N N . GLN A 1 164 ? -1.667 11.914 10.789 1 98.25 164 GLN A N 1
ATOM 1315 C CA . GLN A 1 164 ? -2.609 11.211 11.656 1 98.25 164 GLN A CA 1
ATOM 1316 C C . GLN A 1 164 ? -3.076 9.906 11.016 1 98.25 164 GLN A C 1
ATOM 1318 O O . GLN A 1 164 ? -3.561 9.906 9.875 1 98.25 164 GLN A O 1
ATOM 1323 N N . GLN A 1 165 ? -2.852 8.789 11.734 1 98.44 165 GLN A N 1
ATOM 1324 C CA . GLN A 1 165 ? -3.361 7.5 11.266 1 98.44 165 GLN A CA 1
ATOM 1325 C C . GLN A 1 165 ? -4.777 7.254 11.781 1 98.44 165 GLN A C 1
ATOM 1327 O O . GLN A 1 165 ? -5.016 7.246 12.984 1 98.44 165 GLN A O 1
ATOM 1332 N N . TRP A 1 166 ? -5.738 7.113 10.789 1 98.69 166 TRP A N 1
ATOM 1333 C CA . TRP A 1 166 ? -7.137 6.82 11.086 1 98.69 166 TRP A CA 1
ATOM 1334 C C . TRP A 1 166 ? -7.465 5.363 10.773 1 98.69 166 TRP A C 1
ATOM 1336 O O . TRP A 1 166 ? -7.086 4.848 9.719 1 98.69 166 TRP A O 1
ATOM 1346 N N . LEU A 1 167 ? -8.039 4.66 11.742 1 98.75 167 LEU A N 1
ATOM 1347 C CA . LEU A 1 167 ? -8.516 3.297 11.562 1 98.75 167 LEU A CA 1
ATOM 1348 C C . LEU A 1 167 ? -10.023 3.275 11.344 1 98.75 167 LEU A C 1
ATOM 1350 O O . LEU A 1 167 ? -10.789 3.699 12.211 1 98.75 167 LEU A O 1
ATOM 1354 N N . HIS A 1 168 ? -10.445 2.803 10.148 1 98.88 168 HIS A N 1
ATOM 1355 C CA . HIS A 1 168 ? -11.867 2.781 9.82 1 98.88 168 HIS A CA 1
ATOM 1356 C C . HIS A 1 168 ? -12.547 1.534 10.375 1 98.88 168 HIS A C 1
ATOM 1358 O O . HIS A 1 168 ? -11.906 0.49 10.523 1 98.88 168 HIS A O 1
ATOM 1364 N N . ASP A 1 169 ? -13.773 1.665 10.711 1 98.62 169 ASP A N 1
ATOM 1365 C CA . ASP A 1 169 ? -14.68 0.578 11.07 1 98.62 169 ASP A CA 1
ATOM 1366 C C . ASP A 1 169 ? -15.438 0.06 9.852 1 98.62 169 ASP A C 1
ATOM 1368 O O . ASP A 1 169 ? -16.531 0.539 9.547 1 98.62 169 ASP A O 1
ATOM 1372 N N . PHE A 1 170 ? -14.883 -0.95 9.258 1 98.31 170 PHE A N 1
ATOM 1373 C CA . PHE A 1 170 ? -15.461 -1.416 8 1 98.31 170 PHE A CA 1
ATOM 1374 C C . PHE A 1 170 ? -16.734 -2.225 8.258 1 98.31 170 PHE A C 1
ATOM 1376 O O . PHE A 1 170 ? -17.547 -2.424 7.355 1 98.31 170 PHE A O 1
ATOM 1383 N N . ASP A 1 171 ? -16.922 -2.736 9.445 1 97.12 171 ASP A N 1
ATOM 1384 C CA . ASP A 1 171 ? -18.219 -3.328 9.773 1 97.12 171 ASP A CA 1
ATOM 1385 C C . ASP A 1 171 ? -19.328 -2.285 9.711 1 97.12 171 ASP A C 1
ATOM 1387 O O . ASP A 1 171 ? -20.391 -2.535 9.133 1 97.12 171 ASP A O 1
ATOM 1391 N N . TRP A 1 172 ? -19 -1.185 10.258 1 98.12 172 TRP A N 1
ATOM 1392 C CA . TRP A 1 172 ? -19.984 -0.112 10.188 1 98.12 172 TRP A CA 1
ATOM 1393 C C . TRP A 1 172 ? -20.188 0.356 8.75 1 98.12 172 TRP A C 1
ATOM 1395 O O . TRP A 1 172 ? -21.312 0.504 8.281 1 98.12 172 TRP A O 1
ATOM 1405 N N . LEU A 1 173 ? -19.125 0.645 8.055 1 98.06 173 LEU A N 1
ATOM 1406 C CA . LEU A 1 173 ? -19.156 1.195 6.703 1 98.06 173 LEU A CA 1
ATOM 1407 C C . LEU A 1 173 ? -19.922 0.263 5.758 1 98.06 173 LEU A C 1
ATOM 1409 O O . LEU A 1 173 ? -20.625 0.722 4.859 1 98.06 173 LEU A O 1
ATOM 1413 N N . ASN A 1 174 ? -19.781 -1.087 5.98 1 95.88 174 ASN A N 1
ATOM 1414 C CA . ASN A 1 174 ? -20.391 -2.047 5.074 1 95.88 174 ASN A CA 1
ATOM 1415 C C . ASN A 1 174 ? -21.859 -2.299 5.441 1 95.88 174 ASN A C 1
ATOM 1417 O O . ASN A 1 174 ? -22.625 -2.818 4.629 1 95.88 174 ASN A O 1
ATOM 1421 N N . ASN A 1 175 ? -22.281 -1.841 6.598 1 96.75 175 ASN A N 1
ATOM 1422 C CA . ASN A 1 175 ? -23.641 -2.123 7.031 1 96.75 175 ASN A CA 1
ATOM 1423 C C . ASN A 1 175 ? -24.5 -0.856 7.07 1 96.75 175 ASN A C 1
ATOM 1425 O O . ASN A 1 175 ? -25.719 -0.929 7.062 1 96.75 175 ASN A O 1
ATOM 1429 N N . ALA A 1 176 ? -23.797 0.241 7.117 1 97.81 176 ALA A N 1
ATOM 1430 C CA . ALA A 1 176 ? -24.531 1.501 7.164 1 97.81 176 ALA A CA 1
ATOM 1431 C C . ALA A 1 176 ? -25.203 1.79 5.828 1 97.81 176 ALA A C 1
ATOM 1433 O O . ALA A 1 176 ? -24.719 1.372 4.777 1 97.81 176 ALA A O 1
ATOM 1434 N N . SER A 1 177 ? -26.344 2.561 5.855 1 98.06 177 SER A N 1
ATOM 1435 C CA . SER A 1 177 ? -26.984 3.029 4.629 1 98.06 177 SER A CA 1
ATOM 1436 C C . SER A 1 177 ? -26.141 4.102 3.945 1 98.06 177 SER A C 1
ATOM 1438 O O . SER A 1 177 ? -25.328 4.77 4.59 1 98.06 177 SER A O 1
ATOM 1440 N N . GLN A 1 178 ? -26.281 4.176 2.74 1 97.31 178 GLN A N 1
ATOM 1441 C CA . GLN A 1 178 ? -25.625 5.238 1.994 1 97.31 178 GLN A CA 1
ATOM 1442 C C . GLN A 1 178 ? -25.906 6.605 2.609 1 97.31 178 GLN A C 1
ATOM 1444 O O . GLN A 1 178 ? -25 7.43 2.746 1 97.31 178 GLN A O 1
ATOM 1449 N N . SER A 1 179 ? -27.172 6.832 2.961 1 97.31 179 SER A N 1
ATOM 1450 C CA . SER A 1 179 ? -27.578 8.109 3.545 1 97.31 179 SER A CA 1
ATOM 1451 C C . SER A 1 179 ? -26.828 8.375 4.844 1 97.31 179 SER A C 1
ATOM 1453 O O . SER A 1 179 ? -26.359 9.5 5.082 1 97.31 179 SER A O 1
ATOM 1455 N N . ALA A 1 180 ? -26.75 7.387 5.598 1 97.69 180 ALA A N 1
ATOM 1456 C CA . ALA A 1 180 ? -26.047 7.562 6.871 1 97.69 180 ALA A CA 1
ATOM 1457 C C . ALA A 1 180 ? -24.594 7.949 6.656 1 97.69 180 ALA A C 1
ATOM 1459 O O . ALA A 1 180 ? -24.078 8.852 7.32 1 97.69 180 ALA A O 1
ATOM 1460 N N . LYS A 1 181 ? -23.953 7.258 5.777 1 98.25 181 LYS A N 1
ATOM 1461 C CA . LYS A 1 181 ? -22.578 7.578 5.438 1 98.25 181 LYS A CA 1
ATOM 1462 C C . LYS A 1 181 ? -22.453 9.008 4.91 1 98.25 181 LYS A C 1
ATOM 1464 O O . LYS A 1 181 ? -21.578 9.766 5.348 1 98.25 181 LYS A O 1
ATOM 1469 N N . GLU A 1 182 ? -23.328 9.281 3.988 1 98.44 182 GLU A N 1
ATOM 1470 C CA . GLU A 1 182 ? -23.297 10.602 3.357 1 98.44 182 GLU A CA 1
ATOM 1471 C C . GLU A 1 182 ? -23.578 11.703 4.371 1 98.44 182 GLU A C 1
ATOM 1473 O O . GLU A 1 182 ? -23.031 12.805 4.262 1 98.44 182 GLU A O 1
ATOM 1478 N N . GLU A 1 183 ? -24.344 11.469 5.332 1 97.94 183 GLU A N 1
ATOM 1479 C CA . GLU A 1 183 ? -24.625 12.453 6.371 1 97.94 183 GLU A CA 1
ATOM 1480 C C . GLU A 1 183 ? -23.406 12.703 7.246 1 97.94 183 GLU A C 1
ATOM 1482 O O . GLU A 1 183 ? -23.188 13.828 7.699 1 97.94 183 GLU A O 1
ATOM 1487 N N . CYS A 1 184 ? -22.719 11.688 7.457 1 98.19 184 CYS A N 1
ATOM 1488 C CA . CYS A 1 184 ? -21.5 11.844 8.25 1 98.19 184 CYS A CA 1
ATOM 1489 C C . CYS A 1 184 ? -20.516 12.789 7.559 1 98.19 184 CYS A C 1
ATOM 1491 O O . CYS A 1 184 ? -19.844 13.578 8.219 1 98.19 184 CYS A O 1
ATOM 1493 N N . ILE A 1 185 ? -20.469 12.773 6.266 1 98.06 185 ILE A N 1
ATOM 1494 C CA . ILE A 1 185 ? -19.484 13.523 5.5 1 98.06 185 ILE A CA 1
ATOM 1495 C C . ILE A 1 185 ? -20.078 14.836 5.012 1 98.06 185 ILE A C 1
ATOM 1497 O O . ILE A 1 185 ? -19.422 15.875 5.027 1 98.06 185 ILE A O 1
ATOM 1501 N N . GLY A 1 186 ? -21.344 14.797 4.586 1 98.12 186 GLY A N 1
ATOM 1502 C CA . GLY A 1 186 ? -22.031 15.953 4.02 1 98.12 186 GLY A CA 1
ATOM 1503 C C . GLY A 1 186 ? -21.906 16.031 2.51 1 98.12 186 GLY A C 1
ATOM 1504 O O . GLY A 1 186 ? -22.125 17.094 1.917 1 98.12 186 GLY A O 1
ATOM 1505 N N . ARG A 1 187 ? -21.562 14.906 1.88 1 97.81 187 ARG A N 1
ATOM 1506 C CA . ARG A 1 187 ? -21.422 14.82 0.429 1 97.81 187 ARG A CA 1
ATOM 1507 C C . ARG A 1 187 ? -21.984 13.508 -0.101 1 97.81 187 ARG A C 1
ATOM 1509 O O . ARG A 1 187 ? -22.062 12.516 0.632 1 97.81 187 ARG A O 1
ATOM 1516 N N . SER A 1 188 ? -22.266 13.547 -1.396 1 96.56 188 SER A N 1
ATOM 1517 C CA . SER A 1 188 ? -22.75 12.352 -2.072 1 96.56 188 SER A CA 1
ATOM 1518 C C . SER A 1 188 ? -21.609 11.391 -2.377 1 96.56 188 SER A C 1
ATOM 1520 O O . SER A 1 188 ? -20.531 11.812 -2.805 1 96.56 188 SER A O 1
ATOM 1522 N N . LEU A 1 189 ? -21.891 10.18 -2.105 1 95.56 189 LEU A N 1
ATOM 1523 C CA . LEU A 1 189 ? -20.938 9.125 -2.447 1 95.56 189 LEU A CA 1
ATOM 1524 C C . LEU A 1 189 ? -20.844 8.953 -3.959 1 95.56 189 LEU A C 1
ATOM 1526 O O . LEU A 1 189 ? -19.797 8.523 -4.473 1 95.56 189 LEU A O 1
ATOM 1530 N N . ASP A 1 190 ? -21.812 9.344 -4.688 1 93.56 190 ASP A N 1
ATOM 1531 C CA . ASP A 1 190 ? -21.938 9.062 -6.117 1 93.56 190 ASP A CA 1
ATOM 1532 C C . ASP A 1 190 ? -21.125 10.047 -6.945 1 93.56 190 ASP A C 1
ATOM 1534 O O . ASP A 1 190 ? -20.453 9.648 -7.906 1 93.56 190 ASP A O 1
ATOM 1538 N N . ASP A 1 191 ? -21.203 11.383 -6.516 1 95.06 191 ASP A N 1
ATOM 1539 C CA . ASP A 1 191 ? -20.547 12.367 -7.371 1 95.06 191 ASP A CA 1
ATOM 1540 C C . ASP A 1 191 ? -19.812 13.414 -6.539 1 95.06 191 ASP A C 1
ATOM 1542 O O . ASP A 1 191 ? -19.438 14.469 -7.051 1 95.06 191 ASP A O 1
ATOM 1546 N N . SER A 1 192 ? -19.781 13.242 -5.219 1 95.06 192 SER A N 1
ATOM 1547 C CA . SER A 1 192 ? -18.984 14.031 -4.289 1 95.06 192 SER A CA 1
ATOM 1548 C C . SER A 1 192 ? -19.562 15.438 -4.125 1 95.06 192 SER A C 1
ATOM 1550 O O . SER A 1 192 ? -18.922 16.297 -3.514 1 95.06 192 SER A O 1
ATOM 1552 N N . HIS A 1 193 ? -20.766 15.664 -4.668 1 96.19 193 HIS A N 1
ATOM 1553 C CA . HIS A 1 193 ? -21.297 17 -4.449 1 96.19 193 HIS A CA 1
ATOM 1554 C C . HIS A 1 193 ? -21.688 17.203 -2.99 1 96.19 193 HIS A C 1
ATOM 1556 O O . HIS A 1 193 ? -22.188 16.281 -2.34 1 96.19 193 HIS A O 1
ATOM 1562 N N . GLN A 1 194 ? -21.422 18.312 -2.561 1 95.94 194 GLN A N 1
ATOM 1563 C CA . GLN A 1 194 ? -21.797 18.703 -1.205 1 95.94 194 GLN A CA 1
ATOM 1564 C C . GLN A 1 194 ? -23.297 19 -1.118 1 95.94 194 GLN A C 1
ATOM 1566 O O . GLN A 1 194 ? -23.844 19.672 -1.987 1 95.94 194 GLN A O 1
ATOM 1571 N N . PHE A 1 195 ? -23.922 18.578 0.007 1 97.38 195 PHE A N 1
ATOM 1572 C CA . PHE A 1 195 ? -25.344 18.828 0.217 1 97.38 195 PHE A CA 1
ATOM 1573 C C . PHE A 1 195 ? -25.594 20.281 0.637 1 97.38 195 PHE A C 1
ATOM 1575 O O . PHE A 1 195 ? -24.719 20.906 1.25 1 97.38 195 PHE A O 1
ATOM 1582 N N . GLU A 1 196 ? -26.609 20.766 0.322 1 95.5 196 GLU A N 1
ATOM 1583 C CA . GLU A 1 196 ? -27.016 22.094 0.732 1 95.5 196 GLU A CA 1
ATOM 1584 C C . GLU A 1 196 ? -27.359 22.141 2.221 1 95.5 196 GLU A C 1
ATOM 1586 O O . GLU A 1 196 ? -26.953 23.078 2.924 1 95.5 196 GLU A O 1
ATOM 1591 N N . SER A 1 197 ? -28.125 21.203 2.537 1 94.62 197 SER A N 1
ATOM 1592 C CA . SER A 1 197 ? -28.469 21.078 3.951 1 94.62 197 SER A CA 1
ATOM 1593 C C . SER A 1 197 ? -27.578 20.062 4.645 1 94.62 197 SER A C 1
ATOM 1595 O O . SER A 1 197 ? -27.625 18.875 4.32 1 94.62 197 SER A O 1
ATOM 1597 N N . LEU A 1 198 ? -26.812 20.469 5.57 1 96.56 198 LEU A N 1
ATOM 1598 C CA . LEU A 1 198 ? -25.844 19.625 6.27 1 96.56 198 LEU A CA 1
ATOM 1599 C C . LEU A 1 198 ? -26.266 19.406 7.723 1 96.56 198 LEU A C 1
ATOM 1601 O O . LEU A 1 198 ? -26.734 20.344 8.375 1 96.56 198 LEU A O 1
ATOM 1605 N N . LYS A 1 199 ? -26.109 18.219 8.164 1 96.81 199 LYS A N 1
ATOM 1606 C CA . LYS A 1 199 ? -26.172 17.984 9.602 1 96.81 199 LYS A CA 1
ATOM 1607 C C . LYS A 1 199 ? -25.047 18.719 10.32 1 96.81 199 LYS A C 1
ATOM 1609 O O . LYS A 1 199 ? -23.984 18.969 9.734 1 96.81 199 LYS A O 1
ATOM 1614 N N . ASP A 1 200 ? -25.25 18.938 11.578 1 97.25 200 ASP A N 1
ATOM 1615 C CA . ASP A 1 200 ? -24.281 19.703 12.352 1 97.25 200 ASP A CA 1
ATOM 1616 C C . ASP A 1 200 ? -22.969 18.938 12.484 1 97.25 200 ASP A C 1
ATOM 1618 O O . ASP A 1 200 ? -21.906 19.531 12.578 1 97.25 200 ASP A O 1
ATOM 1622 N N . PHE A 1 201 ? -23.062 17.656 12.43 1 97.69 201 PHE A N 1
ATOM 1623 C CA . PHE A 1 201 ? -21.891 16.828 12.648 1 97.69 201 PHE A CA 1
ATOM 1624 C C . PHE A 1 201 ? -21.203 16.5 11.32 1 97.69 201 PHE A C 1
ATOM 1626 O O . PHE A 1 201 ? -20.203 15.797 11.297 1 97.69 201 PHE A O 1
ATOM 1633 N N . ALA A 1 202 ? -21.766 16.969 10.227 1 98.12 202 ALA A N 1
ATOM 1634 C CA . ALA A 1 202 ? -21.172 16.656 8.93 1 98.12 202 ALA A CA 1
ATOM 1635 C C . ALA A 1 202 ? -19.719 17.125 8.875 1 98.12 202 ALA A C 1
ATOM 1637 O O . ALA A 1 202 ? -19.391 18.25 9.273 1 98.12 202 ALA A O 1
ATOM 1638 N N . HIS A 1 203 ? -18.938 16.312 8.398 1 97.81 203 HIS A N 1
ATOM 1639 C CA . HIS A 1 203 ? -17.5 16.562 8.367 1 97.81 203 HIS A CA 1
ATOM 1640 C C . HIS A 1 203 ? -17.156 17.844 7.605 1 97.81 203 HIS A C 1
ATOM 1642 O O . HIS A 1 203 ? -16.328 18.625 8.055 1 97.81 203 HIS A O 1
ATOM 1648 N N . VAL A 1 204 ? -17.797 18.047 6.426 1 97.5 204 VAL A N 1
ATOM 1649 C CA . VAL A 1 204 ? -17.484 19.203 5.598 1 97.5 204 VAL A CA 1
ATOM 1650 C C . VAL A 1 204 ? -17.844 20.484 6.348 1 97.5 204 VAL A C 1
ATOM 1652 O O . VAL A 1 204 ? -17.266 21.547 6.094 1 97.5 204 VAL A O 1
ATOM 1655 N N . LYS A 1 205 ? -18.75 20.344 7.23 1 95.94 205 LYS A N 1
ATOM 1656 C CA . LYS A 1 205 ? -19.125 21.5 8.055 1 95.94 205 LYS A CA 1
ATOM 1657 C C . LYS A 1 205 ? -18.156 21.656 9.227 1 95.94 205 LYS A C 1
ATOM 1659 O O . LYS A 1 205 ? -17.688 22.766 9.508 1 95.94 205 LYS A O 1
ATOM 1664 N N . ARG A 1 206 ? -17.922 20.625 9.852 1 96.38 206 ARG A N 1
ATOM 1665 C CA . ARG A 1 206 ? -17.094 20.656 11.047 1 96.38 206 ARG A CA 1
ATOM 1666 C C . ARG A 1 206 ? -15.672 21.094 10.711 1 96.38 206 ARG A C 1
ATOM 1668 O O . ARG A 1 206 ? -15.023 21.781 11.508 1 96.38 206 ARG A O 1
ATOM 1675 N N . SER A 1 207 ? -15.141 20.734 9.586 1 95.56 207 SER A N 1
ATOM 1676 C CA . SER A 1 207 ? -13.75 20.969 9.219 1 95.56 207 SER A CA 1
ATOM 1677 C C . SER A 1 207 ? -13.625 22.109 8.219 1 95.56 207 SER A C 1
ATOM 1679 O O . SER A 1 207 ? -12.547 22.344 7.668 1 95.56 207 SER A O 1
ATOM 1681 N N . ALA A 1 208 ? -14.625 22.859 7.914 1 95 208 ALA A N 1
ATOM 1682 C CA . ALA A 1 208 ? -14.609 23.922 6.91 1 95 208 ALA A CA 1
ATOM 1683 C C . ALA A 1 208 ? -13.617 25.016 7.289 1 95 208 ALA A C 1
ATOM 1685 O O . ALA A 1 208 ? -13.672 25.562 8.398 1 95 208 ALA A O 1
ATOM 1686 N N . LYS A 1 209 ? -12.844 25.344 6.391 1 95.25 209 LYS A N 1
ATOM 1687 C CA . LYS A 1 209 ? -11.828 26.375 6.625 1 95.25 209 LYS A CA 1
ATOM 1688 C C . LYS A 1 209 ? -12.484 27.734 6.906 1 95.25 209 LYS A C 1
ATOM 1690 O O . LYS A 1 209 ? -11.922 28.562 7.629 1 95.25 209 LYS A O 1
ATOM 1695 N N . GLU A 1 210 ? -13.641 27.953 6.402 1 92.56 210 GLU A N 1
ATOM 1696 C CA . GLU A 1 210 ? -14.328 29.234 6.496 1 92.56 210 GLU A CA 1
ATOM 1697 C C . GLU A 1 210 ? -14.891 29.469 7.895 1 92.56 210 GLU A C 1
ATOM 1699 O O . GLU A 1 210 ? -15.281 30.578 8.242 1 92.56 210 GLU A O 1
ATOM 1704 N N . ASN A 1 211 ? -14.875 28.391 8.664 1 93 211 ASN A N 1
ATOM 1705 C CA . ASN A 1 211 ? -15.32 28.547 10.047 1 93 211 ASN A CA 1
ATOM 1706 C C . ASN A 1 211 ? -14.398 29.469 10.836 1 93 211 ASN A C 1
ATOM 1708 O O . ASN A 1 211 ? -14.758 29.906 11.93 1 93 211 ASN A O 1
ATOM 1712 N N . PHE A 1 212 ? -13.242 29.797 10.289 1 92.56 212 PHE A N 1
ATOM 1713 C CA . PHE A 1 212 ? -12.211 30.5 11.039 1 92.56 212 PHE A CA 1
ATOM 1714 C C . PHE A 1 212 ? -11.75 31.75 10.289 1 92.56 212 PHE A C 1
ATOM 1716 O O . PHE A 1 212 ? -11.914 31.844 9.07 1 92.56 212 PHE A O 1
ATOM 1723 N N . ASN A 1 213 ? -11.234 32.688 11.094 1 94.06 213 ASN A N 1
ATOM 1724 C CA . ASN A 1 213 ? -10.648 33.906 10.555 1 94.06 213 ASN A CA 1
ATOM 1725 C C . ASN A 1 213 ? -9.273 34.188 11.148 1 94.06 213 ASN A C 1
ATOM 1727 O O . ASN A 1 213 ? -9.148 34.406 12.359 1 94.06 213 ASN A O 1
ATOM 1731 N N . PRO A 1 214 ? -8.273 34.219 10.359 1 93.38 214 PRO A N 1
ATOM 1732 C CA . PRO A 1 214 ? -8.227 33.875 8.93 1 93.38 214 PRO A CA 1
ATOM 1733 C C . PRO A 1 214 ? -8.594 32.438 8.648 1 93.38 214 PRO A C 1
ATOM 1735 O O . PRO A 1 214 ? -8.562 31.594 9.555 1 93.38 214 PRO A O 1
ATOM 1738 N N . GLU A 1 215 ? -8.922 32.125 7.422 1 94.88 215 GLU A N 1
ATOM 1739 C CA . GLU A 1 215 ? -9.328 30.781 7.035 1 94.88 215 GLU A CA 1
ATOM 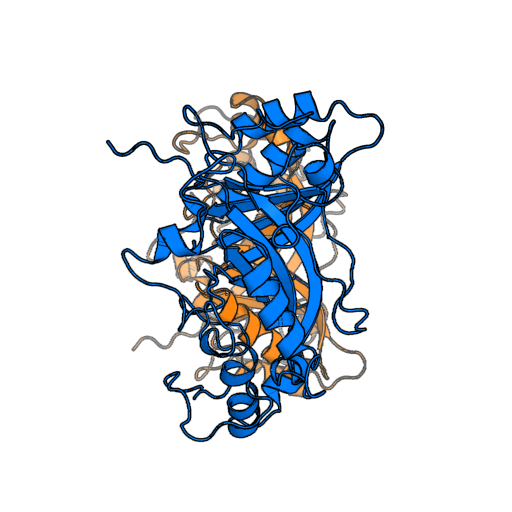1740 C C . GLU A 1 215 ? -8.25 29.75 7.379 1 94.88 215 GLU A C 1
ATOM 1742 O O . GLU A 1 215 ? -7.055 30.016 7.207 1 94.88 215 GLU A O 1
ATOM 1747 N N . ALA A 1 216 ? -8.719 28.672 7.859 1 95.88 216 ALA A N 1
ATOM 1748 C CA . ALA A 1 216 ? -7.828 27.594 8.25 1 95.88 216 ALA A CA 1
ATOM 1749 C C . ALA A 1 216 ? -7.543 26.656 7.066 1 95.88 216 ALA A C 1
ATOM 1751 O O . ALA A 1 216 ? -8.109 25.578 6.977 1 95.88 216 ALA A O 1
ATOM 1752 N N . GLN A 1 217 ? -6.602 27.047 6.223 1 95.19 217 GLN A N 1
ATOM 1753 C CA . GLN A 1 217 ? -6.277 26.281 5.016 1 95.19 217 GLN A CA 1
ATOM 1754 C C . GLN A 1 217 ? -5.211 25.234 5.301 1 95.19 217 GLN A C 1
ATOM 1756 O O . GLN A 1 217 ? -4.234 25.5 6.004 1 95.19 217 GLN A O 1
ATOM 1761 N N . ILE A 1 218 ? -5.449 24.094 4.832 1 97.31 218 ILE A N 1
ATOM 1762 C CA . ILE A 1 218 ? -4.512 22.969 4.941 1 97.31 218 ILE A CA 1
ATOM 1763 C C . ILE A 1 218 ? -4.395 22.266 3.594 1 97.31 218 ILE A C 1
ATOM 1765 O O . ILE A 1 218 ? -5.398 22.031 2.918 1 97.31 218 ILE A O 1
ATOM 1769 N N . LEU A 1 219 ? -3.16 22.031 3.125 1 98.44 219 LEU A N 1
ATOM 1770 C CA . LEU A 1 219 ? -2.947 21.172 1.975 1 98.44 219 LEU A CA 1
ATOM 1771 C C . LEU A 1 219 ? -2.914 19.703 2.402 1 98.44 219 LEU A C 1
ATOM 1773 O O . LEU A 1 219 ? -1.986 19.266 3.092 1 98.44 219 LEU A O 1
ATOM 1777 N N . ARG A 1 220 ? -3.918 18.969 1.958 1 97.88 220 ARG A N 1
ATOM 1778 C CA . ARG A 1 220 ? -4.055 17.562 2.346 1 97.88 220 ARG A CA 1
ATOM 1779 C C . ARG A 1 220 ? -3.408 16.656 1.312 1 97.88 220 ARG A C 1
ATOM 1781 O O . ARG A 1 220 ? -3.689 16.75 0.117 1 97.88 220 ARG A O 1
ATOM 1788 N N . LYS A 1 221 ? -2.555 15.82 1.79 1 97.75 221 LYS A N 1
ATOM 1789 C CA . LYS A 1 221 ? -1.895 14.797 0.989 1 97.75 221 LYS A CA 1
ATOM 1790 C C . LYS A 1 221 ? -2.107 13.406 1.589 1 97.75 221 LYS A C 1
ATOM 1792 O O . LYS A 1 221 ? -1.152 12.648 1.759 1 97.75 221 LYS A O 1
ATOM 1797 N N . SER A 1 222 ? -3.312 13.039 1.834 1 98.12 222 SER A N 1
ATOM 1798 C CA . SER A 1 222 ? -3.666 11.836 2.574 1 98.12 222 SER A CA 1
ATOM 1799 C C . SER A 1 222 ? -3.66 10.60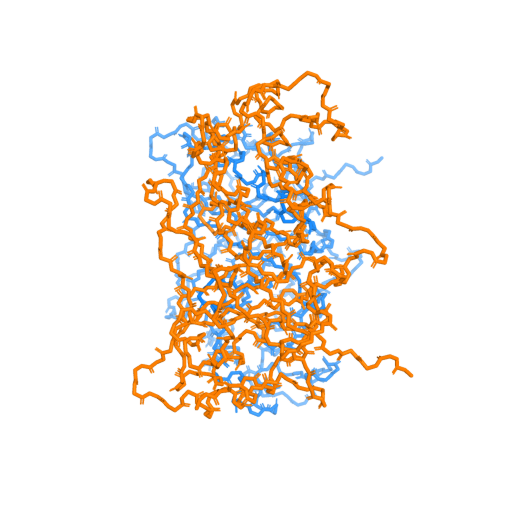9 1.669 1 98.12 222 SER A C 1
ATOM 1801 O O . SER A 1 222 ? -3.898 10.719 0.464 1 98.12 222 SER A O 1
ATOM 1803 N N . MET A 1 223 ? -3.479 9.484 2.197 1 98.44 223 MET A N 1
ATOM 1804 C CA . MET A 1 223 ? -3.445 8.227 1.458 1 98.44 223 MET A CA 1
ATOM 1805 C C . MET A 1 223 ? -4.023 7.094 2.293 1 98.44 223 MET A C 1
ATOM 1807 O O . MET A 1 223 ? -3.754 6.996 3.492 1 98.44 223 MET A O 1
ATOM 1811 N N . PRO A 1 224 ? -4.73 6.199 1.695 1 98.69 224 PRO A N 1
ATOM 1812 C CA . PRO A 1 224 ? -5.199 5 2.4 1 98.69 224 PRO A CA 1
ATOM 1813 C C . PRO A 1 224 ? -4.055 4.09 2.836 1 98.69 224 PRO A C 1
ATOM 1815 O O . PRO A 1 224 ? -2.959 4.152 2.271 1 98.69 224 PRO A O 1
ATOM 1818 N N . TRP A 1 225 ? -4.348 3.322 3.865 1 98.69 225 TRP A N 1
ATOM 1819 C CA . TRP A 1 225 ? -3.473 2.24 4.305 1 98.69 225 TRP A CA 1
ATOM 1820 C C . TRP A 1 225 ? -4.281 1.004 4.684 1 98.69 225 TRP A C 1
ATOM 1822 O O . TRP A 1 225 ? -5.469 1.105 5 1 98.69 225 TRP A O 1
ATOM 1832 N N . SER A 1 226 ? -3.75 -0.107 4.527 1 98.56 226 SER A N 1
ATOM 1833 C CA . SER A 1 226 ? -4.254 -1.384 5.023 1 98.56 226 SER A CA 1
ATOM 1834 C C . SER A 1 226 ? -3.107 -2.342 5.34 1 98.56 226 SER A C 1
ATOM 1836 O O . SER A 1 226 ? -2.006 -2.197 4.809 1 98.56 226 SER A O 1
ATOM 1838 N N . ASP A 1 227 ? -3.365 -3.254 6.281 1 97.81 227 ASP A N 1
ATOM 1839 C CA . ASP A 1 227 ? -2.305 -4.168 6.695 1 97.81 227 ASP A CA 1
ATOM 1840 C C . ASP A 1 227 ? -2.707 -5.621 6.457 1 97.81 227 ASP A C 1
ATOM 1842 O O . ASP A 1 227 ? -3.77 -5.895 5.895 1 97.81 227 ASP A O 1
ATOM 1846 N N . ASP A 1 228 ? -1.843 -6.562 6.785 1 96.81 228 ASP A N 1
ATOM 1847 C CA . ASP A 1 228 ? -2.02 -7.977 6.473 1 96.81 228 ASP A CA 1
ATOM 1848 C C . ASP A 1 228 ? -3.068 -8.617 7.379 1 96.81 228 ASP A C 1
ATOM 1850 O O . ASP A 1 228 ? -3.428 -9.781 7.199 1 96.81 228 ASP A O 1
ATOM 1854 N N . GLN A 1 229 ? -3.605 -7.832 8.375 1 97.31 229 GLN A N 1
ATOM 1855 C CA . GLN A 1 229 ? -4.711 -8.297 9.211 1 97.31 229 GLN A CA 1
ATOM 1856 C C . GLN A 1 229 ? -6.047 -7.766 8.695 1 97.31 229 GLN A C 1
ATOM 1858 O O . GLN A 1 229 ? -7.082 -7.949 9.344 1 97.31 229 GLN A O 1
ATOM 1863 N N . LEU A 1 230 ? -5.961 -7.027 7.539 1 97.88 230 LEU A N 1
ATOM 1864 C CA . LEU A 1 230 ? -7.113 -6.453 6.852 1 97.88 230 LEU A CA 1
ATOM 1865 C C . LEU A 1 230 ? -7.727 -5.324 7.672 1 97.88 230 LEU A C 1
ATOM 1867 O O . LEU A 1 230 ? -8.945 -5.129 7.656 1 97.88 230 LEU A O 1
ATOM 1871 N N . ASN A 1 231 ? -6.859 -4.75 8.5 1 98.38 231 ASN A N 1
ATOM 1872 C CA . ASN A 1 231 ? -7.176 -3.408 8.977 1 98.38 231 ASN A CA 1
ATOM 1873 C C . ASN A 1 231 ? -6.855 -2.35 7.93 1 98.38 231 ASN A C 1
ATOM 1875 O O . ASN A 1 231 ? -6.023 -2.574 7.051 1 98.38 231 ASN A O 1
ATOM 1879 N N . GLY A 1 232 ? -7.566 -1.218 8.016 1 98.56 232 GLY A N 1
ATOM 1880 C CA . GLY A 1 232 ? -7.297 -0.146 7.066 1 98.56 232 GLY A CA 1
ATOM 1881 C C . GLY A 1 232 ? -7.949 1.168 7.453 1 98.56 232 GLY A C 1
ATOM 1882 O O . GLY A 1 232 ? -8.812 1.204 8.336 1 98.56 232 GLY A O 1
ATOM 1883 N N . GLY A 1 233 ? -7.512 2.131 6.828 1 98.56 233 GLY A N 1
ATOM 1884 C CA . GLY A 1 233 ? -8.031 3.475 7.031 1 98.56 233 GLY A CA 1
ATOM 1885 C C . GLY A 1 233 ? -7.328 4.52 6.184 1 98.56 233 GLY A C 1
ATOM 1886 O O . GLY A 1 233 ? -7.219 4.367 4.969 1 98.56 233 GLY A O 1
ATOM 1887 N N . PHE A 1 234 ? -6.992 5.465 6.961 1 96.56 234 PHE A N 1
ATOM 1888 C CA . PHE A 1 234 ? -6.543 6.656 6.254 1 96.56 234 PHE A CA 1
ATOM 1889 C C . PHE A 1 234 ? -5.367 7.305 6.977 1 96.56 234 PHE A C 1
ATOM 1891 O O . PHE A 1 234 ? -5.398 7.48 8.195 1 96.56 234 PHE A O 1
ATOM 1898 N N . MET A 1 235 ? -4.203 7.586 6.172 1 98.56 235 MET A N 1
ATOM 1899 C CA . MET A 1 235 ? -3.119 8.43 6.668 1 98.56 235 MET A CA 1
ATOM 1900 C C . MET A 1 235 ? -3.365 9.891 6.316 1 98.56 235 MET A C 1
ATOM 1902 O O . MET A 1 235 ? -3 10.344 5.23 1 98.56 235 MET A O 1
ATOM 1906 N N . PHE A 1 236 ? -3.961 10.562 7.246 1 98.5 236 PHE A N 1
ATOM 1907 C CA . PHE A 1 236 ? -4.129 11.992 7.031 1 98.5 236 PHE A CA 1
ATOM 1908 C C . PHE A 1 236 ? -2.783 12.711 7.059 1 98.5 236 PHE A C 1
ATOM 1910 O O . PHE A 1 236 ? -2.01 12.547 8.008 1 98.5 236 PHE A O 1
ATOM 1917 N N . SER A 1 237 ? -2.521 13.469 6.027 1 98.44 237 SER A N 1
ATOM 1918 C CA . SER A 1 237 ? -1.354 14.336 5.934 1 98.44 237 SER A CA 1
ATOM 1919 C C . SER A 1 237 ? -1.761 15.773 5.605 1 98.44 237 SER A C 1
ATOM 1921 O O . SER A 1 237 ? -2.205 16.062 4.488 1 98.44 237 SER A O 1
ATOM 1923 N N . GLY A 1 238 ? -1.638 16.609 6.535 1 98.38 238 GLY A N 1
ATOM 1924 C CA . GLY A 1 238 ? -1.949 18.016 6.352 1 98.38 238 GLY A CA 1
ATOM 1925 C C . GLY A 1 238 ? -0.736 18.906 6.484 1 98.38 238 GLY A C 1
ATOM 1926 O O . GLY A 1 238 ? -0.051 18.891 7.512 1 98.38 238 GLY A O 1
ATOM 1927 N N . PHE A 1 239 ? -0.47 19.734 5.484 1 98.81 239 PHE A N 1
ATOM 1928 C CA . PHE A 1 239 ? 0.633 20.688 5.457 1 98.81 239 PHE A CA 1
ATOM 1929 C C . PHE A 1 239 ? 0.114 22.125 5.516 1 98.81 239 PHE A C 1
ATOM 1931 O O . PHE A 1 239 ? -0.886 22.453 4.875 1 98.81 239 PHE A O 1
ATOM 1938 N N . ALA A 1 240 ? 0.746 22.906 6.277 1 98.62 240 ALA A N 1
ATOM 1939 C CA . ALA A 1 240 ? 0.424 24.312 6.434 1 98.62 240 ALA A CA 1
ATOM 1940 C C . ALA A 1 240 ? 1.628 25.094 6.949 1 98.62 240 ALA A C 1
ATOM 1942 O O . ALA A 1 240 ? 2.637 24.516 7.34 1 98.62 240 ALA A O 1
ATOM 1943 N N . PRO A 1 241 ? 1.567 26.438 6.93 1 97.94 241 PRO A N 1
ATOM 1944 C CA . PRO A 1 241 ? 2.674 27.25 7.43 1 97.94 241 PRO A CA 1
ATOM 1945 C C . PRO A 1 241 ? 2.795 27.219 8.953 1 97.94 241 PRO A C 1
ATOM 1947 O O . PRO A 1 241 ? 3.779 27.703 9.508 1 97.94 241 PRO A O 1
ATOM 1950 N N . SER A 1 242 ? 1.802 26.672 9.633 1 97.88 242 SER A N 1
ATOM 1951 C CA . SER A 1 242 ? 1.774 26.438 11.078 1 97.88 242 SER A CA 1
ATOM 1952 C C . SER A 1 242 ? 0.781 25.328 11.438 1 97.88 242 SER A C 1
ATOM 1954 O O . SER A 1 242 ? 0.103 24.797 10.562 1 97.88 242 SER A O 1
ATOM 1956 N N . PHE A 1 243 ? 0.72 25.078 12.703 1 97.62 243 PHE A N 1
ATOM 1957 C CA . PHE A 1 243 ? -0.224 24.062 13.172 1 97.62 243 PHE A CA 1
ATOM 1958 C C . PHE A 1 243 ? -1.599 24.672 13.406 1 97.62 243 PHE A C 1
ATOM 1960 O O . PHE A 1 243 ? -2.551 23.969 13.75 1 97.62 243 PHE A O 1
ATOM 1967 N N . ARG A 1 244 ? -1.766 25.906 13.273 1 97.5 244 ARG A N 1
ATOM 1968 C CA . ARG A 1 244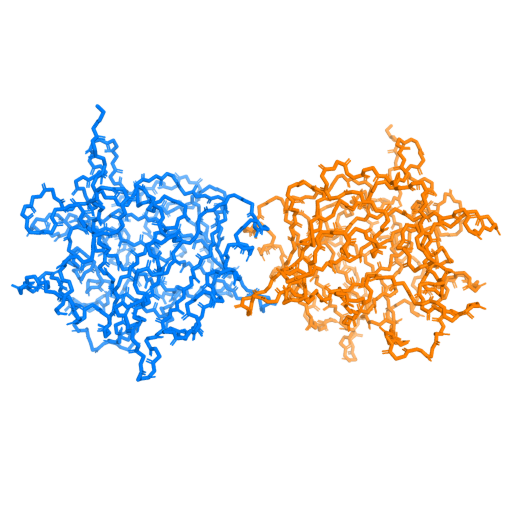 ? -2.982 26.625 13.641 1 97.5 244 ARG A CA 1
ATOM 1969 C C . ARG A 1 244 ? -4.199 26.031 12.938 1 97.5 244 ARG A C 1
ATOM 1971 O O . ARG A 1 244 ? -5.211 25.734 13.578 1 97.5 244 ARG A O 1
ATOM 1978 N N . SER A 1 245 ? -4.062 25.953 11.562 1 97.69 245 SER A N 1
ATOM 1979 C CA . SER A 1 245 ? -5.219 25.484 10.797 1 97.69 245 SER A CA 1
ATOM 1980 C C . SER A 1 245 ? -5.684 24.109 11.273 1 97.69 245 SER A C 1
ATOM 1982 O O . SER A 1 245 ? -6.871 23.906 11.516 1 97.69 245 SER A O 1
ATOM 1984 N N . PHE A 1 246 ? -4.781 23.188 11.508 1 97.88 246 PHE A N 1
ATOM 1985 C CA . PHE A 1 246 ? -5.16 21.859 11.984 1 97.88 246 PHE A CA 1
ATOM 1986 C C . PHE A 1 246 ? -5.746 21.922 13.391 1 97.88 246 PHE A C 1
ATOM 1988 O O . PHE A 1 246 ? -6.781 21.312 13.664 1 97.88 246 PHE A O 1
ATOM 1995 N N . ASN A 1 247 ? -5.105 22.703 14.25 1 96.56 247 ASN A N 1
ATOM 1996 C CA . ASN A 1 247 ? -5.578 22.828 15.625 1 96.56 247 ASN A CA 1
ATOM 1997 C C . ASN A 1 247 ? -7.031 23.297 15.68 1 96.56 247 ASN A C 1
ATOM 1999 O O . ASN A 1 247 ? -7.836 22.734 16.438 1 96.56 247 ASN A O 1
ATOM 2003 N N . LEU A 1 248 ? -7.199 24.188 14.953 1 96.69 248 LEU A N 1
ATOM 2004 C CA . LEU A 1 248 ? -8.547 24.75 14.961 1 96.69 248 LEU A CA 1
ATOM 2005 C C . LEU A 1 248 ? -9.555 23.75 14.406 1 96.69 248 LEU A C 1
ATOM 2007 O O . LEU A 1 248 ? -10.594 23.5 15.023 1 96.69 248 LEU A O 1
ATOM 2011 N N . GLN A 1 249 ? -9.289 23.172 13.25 1 97.12 249 GLN A N 1
ATOM 2012 C CA . GLN A 1 249 ? -10.211 22.234 12.641 1 97.12 249 GLN A CA 1
ATOM 2013 C C . GLN A 1 249 ? -10.398 21 13.523 1 97.12 249 GLN A C 1
ATOM 2015 O O . GLN A 1 249 ? -11.531 20.562 13.75 1 97.12 249 GLN A O 1
ATOM 2020 N N . MET A 1 250 ? -9.305 20.516 14.141 1 97.19 250 MET A N 1
ATOM 2021 C CA . MET A 1 250 ? -9.383 19.344 15.008 1 97.19 250 MET A CA 1
ATOM 2022 C C . MET A 1 250 ? -10.195 19.656 16.266 1 97.19 250 MET A C 1
ATOM 2024 O O . MET A 1 250 ? -11 18.828 16.703 1 97.19 250 MET A O 1
ATOM 2028 N N . GLY A 1 251 ? -9.969 20.859 16.766 1 96.44 251 GLY A N 1
ATOM 2029 C CA . GLY A 1 251 ? -10.766 21.266 17.906 1 96.44 251 GLY A CA 1
ATOM 2030 C C . GLY A 1 251 ? -12.258 21.25 17.641 1 96.44 251 GLY A C 1
ATOM 2031 O O . GLY A 1 251 ? -13.031 20.766 18.469 1 96.44 251 GLY A O 1
ATOM 2032 N N . ASN A 1 252 ? -12.516 21.719 16.5 1 96.31 252 ASN A N 1
ATOM 2033 C CA . ASN A 1 252 ? -13.93 21.734 16.141 1 96.31 252 ASN A CA 1
ATOM 2034 C C . ASN A 1 252 ? -14.461 20.328 15.906 1 96.31 252 ASN A C 1
ATOM 2036 O O . ASN A 1 252 ? -15.578 20 16.328 1 96.31 252 ASN A O 1
ATOM 2040 N N . MET A 1 253 ? -13.789 19.547 15.312 1 97.75 253 MET A N 1
ATOM 2041 C CA . MET A 1 253 ? -14.195 18.172 15.047 1 97.75 253 MET A CA 1
ATOM 2042 C C . MET A 1 253 ? -14.414 17.406 16.344 1 97.75 253 MET A C 1
ATOM 2044 O O . MET A 1 253 ? -15.289 16.547 16.422 1 97.75 253 MET A O 1
ATOM 2048 N N . LEU A 1 254 ? -13.578 17.797 17.406 1 97.5 254 LEU A N 1
ATOM 2049 C CA . LEU A 1 254 ? -13.633 17.094 18.688 1 97.5 254 LEU A CA 1
ATOM 2050 C C . LEU A 1 254 ? -14.766 17.641 19.547 1 97.5 254 LEU A C 1
ATOM 2052 O O . LEU A 1 254 ? -15.031 17.125 20.625 1 97.5 254 LEU A O 1
ATOM 2056 N N . GLY A 1 255 ? -15.484 18.672 19.125 1 95.19 255 GLY A N 1
ATOM 2057 C CA . GLY A 1 255 ? -16.625 19.203 19.844 1 95.19 255 GLY A CA 1
ATOM 2058 C C . GLY A 1 255 ? -16.281 20.422 20.688 1 95.19 255 GLY A C 1
ATOM 2059 O O . GLY A 1 255 ? -17.047 20.797 21.578 1 95.19 255 GLY A O 1
ATOM 2060 N N . GLY A 1 256 ? -15.133 21.078 20.641 1 85.81 256 GLY A N 1
ATOM 2061 C CA . GLY A 1 256 ? -14.578 22.047 21.578 1 85.81 256 GLY A CA 1
ATOM 2062 C C . GLY A 1 256 ? -15.484 23.234 21.797 1 85.81 256 GLY A C 1
ATOM 2063 O O . GLY A 1 256 ? -15.594 23.734 22.922 1 85.81 256 GLY A O 1
ATOM 2064 N N . SER A 1 257 ? -16.172 23.766 20.828 1 84.62 257 SER A N 1
ATOM 2065 C CA . SER A 1 257 ? -16.938 24.984 21.062 1 84.62 257 SER A CA 1
ATOM 2066 C C . SER A 1 257 ? -18.391 24.656 21.391 1 84.62 257 SER A C 1
ATOM 2068 O O . SER A 1 257 ? -19.016 25.359 22.188 1 84.62 257 SER A O 1
ATOM 2070 N N . ASP A 1 258 ? -18.906 23.5 20.891 1 93.69 258 ASP A N 1
ATOM 2071 C CA . ASP A 1 258 ? -20.344 23.281 21 1 93.69 258 ASP A CA 1
ATOM 2072 C C . ASP A 1 258 ? -20.641 21.828 21.391 1 93.69 258 ASP A C 1
ATOM 2074 O O . ASP A 1 258 ? -21.797 21.438 21.516 1 93.69 258 ASP A O 1
ATOM 2078 N N . GLY A 1 259 ? -19.625 21.047 21.5 1 94.12 259 GLY A N 1
ATOM 2079 C CA . GLY A 1 259 ? -19.797 19.672 21.953 1 94.12 259 GLY A CA 1
ATOM 2080 C C . GLY A 1 259 ? -20.188 18.719 20.844 1 94.12 259 GLY A C 1
ATOM 2081 O O . GLY A 1 259 ? -20.281 17.516 21.062 1 94.12 259 GLY A O 1
ATOM 2082 N N . ILE A 1 260 ? -20.391 19.125 19.641 1 97.06 260 ILE A N 1
ATOM 2083 C CA . ILE A 1 260 ? -20.797 18.297 18.516 1 97.06 260 ILE A CA 1
ATOM 2084 C C . ILE A 1 260 ? -19.562 17.625 17.906 1 97.06 260 ILE A C 1
ATOM 2086 O O . ILE A 1 260 ? -18.656 18.312 17.422 1 97.06 260 ILE A O 1
ATOM 2090 N N . ILE A 1 261 ? -19.672 16.375 17.859 1 97.31 261 ILE A N 1
ATOM 2091 C CA . ILE A 1 261 ? -18.547 15.594 17.391 1 97.31 261 ILE A CA 1
ATOM 2092 C C . ILE A 1 261 ? -18.672 15.344 15.883 1 97.31 261 ILE A C 1
ATOM 2094 O O . ILE A 1 261 ? -19.766 15.039 15.398 1 97.31 261 ILE A O 1
ATOM 2098 N N . ASP A 1 262 ? -17.594 15.414 15.211 1 98.25 262 ASP A N 1
ATOM 2099 C CA . ASP A 1 262 ? -17.531 15.18 13.773 1 98.25 262 ASP A CA 1
ATOM 2100 C C . ASP A 1 262 ? -18.016 13.773 13.422 1 98.25 262 ASP A C 1
ATOM 2102 O O . ASP A 1 262 ? -17.641 12.805 14.094 1 98.25 262 ASP A O 1
ATOM 2106 N N . GLY A 1 263 ? -18.812 13.75 12.305 1 98.38 263 GLY A N 1
ATOM 2107 C CA . GLY A 1 263 ? -19.422 12.5 11.891 1 98.38 263 GLY A CA 1
ATOM 2108 C C . GLY A 1 263 ? -18.422 11.438 11.5 1 98.38 263 GLY A C 1
ATOM 2109 O O . GLY A 1 263 ? -18.734 10.242 11.5 1 98.38 263 GLY A O 1
ATOM 2110 N N . VAL A 1 264 ? -17.172 11.805 11.195 1 98.25 264 VAL A N 1
ATOM 2111 C CA . VAL A 1 264 ? -16.156 10.852 10.773 1 98.25 264 VAL A CA 1
ATOM 2112 C C . VAL A 1 264 ? -15.844 9.883 11.914 1 98.25 264 VAL A C 1
ATOM 2114 O O . VAL A 1 264 ? -15.469 8.734 11.68 1 98.25 264 VAL A O 1
ATOM 2117 N N . PHE A 1 265 ? -16.078 10.273 13.156 1 98.38 265 PHE A N 1
ATOM 2118 C CA . PHE A 1 265 ? -15.773 9.453 14.32 1 98.38 265 PHE A CA 1
ATOM 2119 C C . PHE A 1 265 ? -16.781 8.328 14.477 1 98.38 265 PHE A C 1
ATOM 2121 O O . PHE A 1 265 ? -16.609 7.438 15.312 1 98.38 265 PHE A O 1
ATOM 2128 N N . LYS A 1 266 ? -17.844 8.359 13.688 1 97.81 266 LYS A N 1
ATOM 2129 C CA . LYS A 1 266 ? -18.812 7.258 13.695 1 97.81 266 LYS A CA 1
ATOM 2130 C C . LYS A 1 266 ? -18.203 6.008 13.055 1 97.81 266 LYS A C 1
ATOM 2132 O O . LYS A 1 266 ? -18.594 4.887 13.398 1 97.81 266 LYS A O 1
ATOM 2137 N N . PHE A 1 267 ? -17.297 6.25 12.156 1 98.38 267 PHE A N 1
ATOM 2138 C CA . PHE A 1 267 ? -16.812 5.074 11.445 1 98.38 267 PHE A CA 1
ATOM 2139 C C . PHE A 1 267 ? -15.289 5.035 11.438 1 98.38 267 PHE A C 1
ATOM 2141 O O . PHE A 1 267 ? -14.695 4.176 10.789 1 98.38 267 PHE A O 1
ATOM 2148 N N . SER A 1 268 ? -14.648 5.938 12.133 1 98.56 268 SER A N 1
ATOM 2149 C CA . SER A 1 268 ? -13.188 5.98 12.141 1 98.56 268 SER A CA 1
ATOM 2150 C C . SER A 1 268 ? -12.664 6.48 13.484 1 98.56 268 SER A C 1
ATOM 2152 O O . SER A 1 268 ? -13.406 7.09 14.258 1 98.56 268 SER A O 1
ATOM 2154 N N . LYS A 1 269 ? -11.492 6.211 13.797 1 98.5 269 LYS A N 1
ATOM 2155 C CA . LYS A 1 269 ? -10.844 6.688 15.016 1 98.5 269 LYS A CA 1
ATOM 2156 C C . LYS A 1 269 ? -9.367 7 14.758 1 98.5 269 LYS A C 1
ATOM 2158 O O . LYS A 1 269 ? -8.75 6.422 13.859 1 98.5 269 LYS A O 1
ATOM 2163 N N . ILE A 1 270 ? -8.867 7.797 15.523 1 98.19 270 ILE A N 1
ATOM 2164 C CA . ILE A 1 270 ? -7.469 8.211 15.422 1 98.19 270 ILE A CA 1
ATOM 2165 C C . ILE A 1 270 ? -6.586 7.254 16.234 1 98.19 270 ILE A C 1
ATOM 2167 O O . ILE A 1 270 ? -6.824 7.035 17.422 1 98.19 270 ILE A O 1
ATOM 2171 N N . ILE A 1 271 ? -5.586 6.672 15.609 1 96.94 271 ILE A N 1
ATOM 2172 C CA . ILE A 1 271 ? -4.629 5.766 16.234 1 96.94 271 ILE A CA 1
ATOM 2173 C C . ILE A 1 271 ? -3.441 6.559 16.781 1 96.94 271 ILE A C 1
ATOM 2175 O O . ILE A 1 271 ? -2.979 6.312 17.891 1 96.94 271 ILE A O 1
ATOM 2179 N N . GLU A 1 272 ? -2.99 7.43 16 1 96 272 GLU A N 1
ATOM 2180 C CA . GLU A 1 272 ? -1.772 8.172 16.328 1 96 272 GLU A CA 1
ATOM 2181 C C . GLU A 1 272 ? -1.682 9.453 15.508 1 96 272 GLU A C 1
ATOM 2183 O O . GLU A 1 272 ? -2.109 9.5 14.352 1 96 272 GLU A O 1
ATOM 2188 N N . THR A 1 273 ? -1.112 10.516 16.188 1 97.62 273 THR A N 1
ATOM 2189 C CA . THR A 1 273 ? -0.895 11.805 15.539 1 97.62 273 THR A CA 1
ATOM 2190 C C . THR A 1 273 ? 0.544 12.273 15.742 1 97.62 273 THR A C 1
ATOM 2192 O O . THR A 1 273 ? 1.085 12.188 16.844 1 97.62 273 THR A O 1
ATOM 2195 N N . SER A 1 274 ? 1.135 12.68 14.734 1 98.06 274 SER A N 1
ATOM 2196 C CA . SER A 1 274 ? 2.449 13.312 14.789 1 98.06 274 SER A CA 1
ATOM 2197 C C . SER A 1 274 ? 2.381 14.766 14.328 1 98.06 274 SER A C 1
ATOM 2199 O O . SER A 1 274 ? 1.797 15.062 13.281 1 98.06 274 SER A O 1
ATOM 2201 N N . TYR A 1 275 ? 2.883 15.68 15.133 1 98.19 275 TYR A N 1
ATOM 2202 C CA . TYR A 1 275 ? 3.117 17.062 14.758 1 98.19 275 TYR A CA 1
ATOM 2203 C C . TYR A 1 275 ? 4.562 17.281 14.328 1 98.19 275 TYR A C 1
ATOM 2205 O O . TYR A 1 275 ? 5.488 17.125 15.125 1 98.19 275 TYR A O 1
ATOM 2213 N N . LEU A 1 276 ? 4.742 17.719 13.117 1 98.62 276 LEU A N 1
ATOM 2214 C CA . LEU A 1 276 ? 6.078 17.703 12.531 1 98.62 276 LEU A CA 1
ATOM 2215 C C . LEU A 1 276 ? 6.398 19.047 11.891 1 98.62 276 LEU A C 1
ATOM 2217 O O . LEU A 1 276 ? 5.516 19.688 11.312 1 98.62 276 LEU A O 1
ATOM 2221 N N . TRP A 1 277 ? 7.52 19.484 11.992 1 98.5 277 TRP A N 1
ATOM 2222 C CA . TRP A 1 277 ? 8.086 20.578 11.227 1 98.5 277 TRP A CA 1
ATOM 2223 C C . TRP A 1 277 ? 8.953 20.062 10.078 1 98.5 277 TRP A C 1
ATOM 2225 O O . TRP A 1 277 ? 9.828 19.219 10.289 1 98.5 277 TRP A O 1
ATOM 2235 N N . CYS A 1 278 ? 8.656 20.484 8.938 1 98.75 278 CYS A N 1
ATOM 2236 C CA . CYS A 1 278 ? 9.438 20.156 7.758 1 98.75 278 CYS A CA 1
ATOM 2237 C C . CYS A 1 278 ? 10.461 21.234 7.457 1 98.75 278 CYS A C 1
ATOM 2239 O O . CYS A 1 278 ? 10.109 22.312 6.969 1 98.75 278 CYS A O 1
ATOM 2241 N N . PRO A 1 279 ? 11.727 20.969 7.594 1 98.19 279 PRO A N 1
ATOM 2242 C CA . PRO A 1 279 ? 12.742 21.984 7.32 1 98.19 279 PRO A CA 1
ATOM 2243 C C . PRO A 1 279 ? 12.797 22.391 5.852 1 98.19 279 PRO A C 1
ATOM 2245 O O . PRO A 1 279 ? 12.422 21.609 4.977 1 98.19 279 PRO A O 1
ATOM 2248 N N . PRO A 1 280 ? 13.188 23.594 5.609 1 97.88 280 PRO A N 1
ATOM 2249 C CA . PRO A 1 280 ? 13.391 24.031 4.23 1 97.88 280 PRO A CA 1
ATOM 2250 C C . PRO A 1 280 ? 14.625 23.422 3.58 1 97.88 280 PRO A C 1
ATOM 2252 O O . PRO A 1 280 ? 15.367 22.672 4.234 1 97.88 280 PRO A O 1
ATOM 2255 N N . PHE A 1 281 ? 14.719 23.688 2.371 1 95.81 281 PHE A N 1
ATOM 2256 C CA . PHE A 1 281 ? 15.914 23.312 1.629 1 95.81 281 PHE A CA 1
ATOM 2257 C C . PHE A 1 281 ? 16.812 24.531 1.389 1 95.81 281 PHE A C 1
ATOM 2259 O O . PHE A 1 281 ? 16.312 25.609 1.104 1 95.81 281 PHE A O 1
ATOM 2266 N N . LYS A 1 282 ? 18 24.312 1.526 1 91.81 282 LYS A N 1
ATOM 2267 C CA . LYS A 1 282 ? 19.062 25.266 1.209 1 91.81 282 LYS A CA 1
ATOM 2268 C C . LYS A 1 282 ? 20.234 24.578 0.506 1 91.81 282 LYS A C 1
ATOM 2270 O O . LYS A 1 282 ? 20.719 23.547 0.972 1 91.81 282 LYS A O 1
ATOM 2275 N N . LYS A 1 283 ? 20.516 25.078 -0.676 1 88.5 283 LYS A N 1
ATOM 2276 C CA . LYS A 1 283 ? 21.625 24.547 -1.479 1 88.5 283 LYS A CA 1
ATOM 2277 C C . LYS A 1 283 ? 21.391 23.062 -1.795 1 88.5 283 LYS A C 1
ATOM 2279 O O . LYS A 1 283 ? 22.312 22.25 -1.652 1 88.5 283 LYS A O 1
ATOM 2284 N N . GLY A 1 284 ? 20.125 22.688 -1.895 1 89.38 284 GLY A N 1
ATOM 2285 C CA . GLY A 1 284 ? 19.781 21.375 -2.418 1 89.38 284 GLY A CA 1
ATOM 2286 C C . GLY A 1 284 ? 19.656 20.312 -1.341 1 89.38 284 GLY A C 1
ATOM 2287 O O . GLY A 1 284 ? 19.531 19.125 -1.643 1 89.38 284 GLY A O 1
ATOM 2288 N N . LYS A 1 285 ? 19.844 20.75 -0.109 1 93.25 285 LYS A N 1
ATOM 2289 C CA . LYS A 1 285 ? 19.703 19.766 0.967 1 93.25 285 LYS A CA 1
ATOM 2290 C C . LYS A 1 285 ? 18.812 20.312 2.078 1 93.25 285 LYS A C 1
ATOM 2292 O O . LYS A 1 285 ? 18.562 21.516 2.156 1 93.25 285 LYS A O 1
ATOM 2297 N N . LEU A 1 286 ? 18.406 19.422 2.922 1 95.56 286 LEU A N 1
ATOM 2298 C CA . LEU A 1 286 ? 17.641 19.828 4.094 1 95.56 286 LEU A CA 1
ATOM 2299 C C . LEU A 1 286 ? 18.438 20.812 4.949 1 95.56 286 LEU A C 1
ATOM 2301 O O . LEU A 1 286 ? 19.594 20.547 5.281 1 95.56 286 LEU A O 1
ATOM 2305 N N . ASP A 1 287 ? 17.828 21.922 5.242 1 97 287 ASP A N 1
ATOM 2306 C CA . ASP A 1 287 ? 18.469 22.938 6.074 1 97 287 ASP A CA 1
ATOM 2307 C C . ASP A 1 287 ? 18.328 22.609 7.555 1 97 287 ASP A C 1
ATOM 2309 O O . ASP A 1 287 ? 17.219 22.625 8.094 1 97 287 ASP A O 1
ATOM 2313 N N . ILE A 1 288 ? 19.453 22.266 8.156 1 95.5 288 ILE A N 1
ATOM 2314 C CA . ILE A 1 288 ? 19.422 21.953 9.578 1 95.5 288 ILE A CA 1
ATOM 2315 C C . ILE A 1 288 ? 20.156 23.016 10.367 1 95.5 288 ILE A C 1
ATOM 2317 O O . ILE A 1 288 ? 20.656 22.766 11.461 1 95.5 288 ILE A O 1
ATOM 2321 N N . SER A 1 289 ? 20.266 24.188 9.828 1 95.19 289 SER A N 1
ATOM 2322 C CA . SER A 1 289 ? 21.062 25.25 10.43 1 95.19 289 SER A CA 1
ATOM 2323 C C . SER A 1 289 ? 20.438 25.75 11.727 1 95.19 289 SER A C 1
ATOM 2325 O O . SER A 1 289 ? 21.094 26.391 12.539 1 95.19 289 SER A O 1
ATOM 2327 N N . LEU A 1 290 ? 19.156 25.469 11.898 1 93.94 290 LEU A N 1
ATOM 2328 C CA . LEU A 1 290 ? 18.484 25.922 13.109 1 93.94 290 LEU A CA 1
ATOM 2329 C C . LEU A 1 290 ? 18.719 24.953 14.258 1 93.94 290 LEU A C 1
ATOM 2331 O O . LEU A 1 290 ? 18.156 25.125 15.344 1 93.94 290 LEU A O 1
ATOM 2335 N N . LEU A 1 291 ? 19.516 23.953 14.008 1 92.19 291 LEU A N 1
ATOM 2336 C CA . LEU A 1 291 ? 19.859 23.016 15.07 1 92.19 291 LEU A CA 1
ATOM 2337 C C . LEU A 1 291 ? 20.656 23.719 16.172 1 92.19 291 LEU A C 1
ATOM 2339 O O . LEU A 1 291 ? 21.562 24.5 15.891 1 92.19 291 LEU A O 1
ATOM 2343 N N . ASN A 1 292 ? 20.219 23.562 17.5 1 87.06 292 ASN A N 1
ATOM 2344 C CA . ASN A 1 292 ? 20.906 24.156 18.641 1 87.06 292 ASN A CA 1
ATOM 2345 C C . ASN A 1 292 ? 22.312 23.578 18.812 1 87.06 292 ASN A C 1
ATOM 2347 O O . ASN A 1 292 ? 22.547 22.422 18.469 1 87.06 292 ASN A O 1
ATOM 2351 N N . MET B 1 1 ? -17 -18.594 -29.578 1 47.34 1 MET B N 1
ATOM 2352 C CA . MET B 1 1 ? -16.219 -18.016 -28.484 1 47.34 1 MET B CA 1
ATOM 2353 C C . MET B 1 1 ? -15.633 -19.109 -27.594 1 47.34 1 MET B C 1
ATOM 2355 O O . MET B 1 1 ? -16.344 -20.016 -27.172 1 47.34 1 MET B O 1
ATOM 2359 N N . GLU B 1 2 ? -14.32 -19.359 -27.719 1 61.41 2 GLU B N 1
ATOM 2360 C CA . GLU B 1 2 ? -13.727 -20.5 -27.031 1 61.41 2 GLU B CA 1
ATOM 2361 C C . GLU B 1 2 ? -14.039 -20.469 -25.531 1 61.41 2 GLU B C 1
ATOM 2363 O O . GLU B 1 2 ? -13.93 -19.406 -24.891 1 61.41 2 GLU B O 1
ATOM 2368 N N . ILE B 1 3 ? -14.977 -21.438 -25.047 1 79.62 3 ILE B N 1
ATOM 2369 C CA . ILE B 1 3 ? -15.352 -21.594 -23.641 1 79.62 3 ILE B CA 1
ATOM 2370 C C . ILE B 1 3 ? -14.109 -21.844 -22.797 1 79.62 3 ILE B C 1
ATOM 2372 O O . ILE B 1 3 ? -13.406 -22.828 -23 1 79.62 3 ILE B O 1
ATOM 2376 N N . ILE B 1 4 ? -13.812 -20.875 -21.969 1 83.88 4 ILE B N 1
ATOM 2377 C CA . ILE B 1 4 ? -12.672 -21.016 -21.078 1 83.88 4 ILE B CA 1
ATOM 2378 C C . ILE B 1 4 ? -13.039 -21.922 -19.906 1 83.88 4 ILE B C 1
ATOM 2380 O O . ILE B 1 4 ? -13.945 -21.609 -19.141 1 83.88 4 ILE B O 1
ATOM 2384 N N . LYS B 1 5 ? -12.344 -23.094 -19.766 1 94.5 5 LYS B N 1
ATOM 2385 C CA . LYS B 1 5 ? -12.656 -24.125 -18.781 1 94.5 5 LYS B CA 1
ATOM 2386 C C . LYS B 1 5 ? -11.711 -24.031 -17.578 1 94.5 5 LYS B C 1
ATOM 2388 O O . LYS B 1 5 ? -11.734 -24.906 -16.719 1 94.5 5 LYS B O 1
ATOM 2393 N N . TYR B 1 6 ? -10.883 -23.062 -17.625 1 97.69 6 TYR B N 1
ATOM 2394 C CA . TYR B 1 6 ? -9.891 -22.938 -16.562 1 97.69 6 TYR B CA 1
ATOM 2395 C C . TYR B 1 6 ? -9.898 -21.547 -15.961 1 97.69 6 TYR B C 1
ATOM 2397 O O . TYR B 1 6 ? -10.594 -20.656 -16.453 1 97.69 6 TYR B O 1
ATOM 2405 N N . GLN B 1 7 ? -9.328 -21.375 -14.875 1 98.12 7 GLN B N 1
ATOM 2406 C CA . GLN B 1 7 ? -9.219 -20.062 -14.234 1 98.12 7 GLN B CA 1
ATOM 2407 C C . GLN B 1 7 ? -8.242 -19.172 -14.992 1 98.12 7 GLN B C 1
ATOM 2409 O O . GLN B 1 7 ? -7.031 -19.359 -14.922 1 98.12 7 GLN B O 1
ATOM 2414 N N . LEU B 1 8 ? -8.797 -18.234 -15.625 1 97.38 8 LEU B N 1
ATOM 2415 C CA . LEU B 1 8 ? -8.094 -17.422 -16.609 1 97.38 8 LEU B CA 1
ATOM 2416 C C . LEU B 1 8 ? -6.941 -16.656 -15.969 1 97.38 8 LEU B C 1
ATOM 2418 O O . LEU B 1 8 ? -5.922 -16.406 -16.609 1 97.38 8 LEU B O 1
ATOM 2422 N N . GLY B 1 9 ? -7.082 -16.312 -14.703 1 98.19 9 GLY B N 1
ATOM 2423 C CA . GLY B 1 9 ? -6.043 -15.57 -14.008 1 98.19 9 GLY B CA 1
ATOM 2424 C C . GLY B 1 9 ? -4.711 -16.297 -13.977 1 98.19 9 GLY B C 1
ATOM 2425 O O . GLY B 1 9 ? -3.662 -15.672 -13.812 1 98.19 9 GLY B O 1
ATOM 2426 N N . ILE B 1 10 ? -4.73 -17.578 -14.125 1 98.56 10 ILE B N 1
ATOM 2427 C CA . ILE B 1 10 ? -3.529 -18.406 -14.094 1 98.56 10 ILE B CA 1
ATOM 2428 C C . ILE B 1 10 ? -2.613 -18.031 -15.258 1 98.56 10 ILE B C 1
ATOM 2430 O O . ILE B 1 10 ? -1.389 -18 -15.102 1 98.56 10 ILE B O 1
ATOM 2434 N N . VAL B 1 11 ? -3.215 -17.641 -16.422 1 98.06 11 VAL B N 1
ATOM 2435 C CA . VAL B 1 11 ? -2.391 -17.484 -17.609 1 98.06 11 VAL B CA 1
ATOM 2436 C C . VAL B 1 11 ? -2.332 -16.016 -18.016 1 98.06 11 VAL B C 1
ATOM 2438 O O . VAL B 1 11 ? -1.571 -15.641 -18.906 1 98.06 11 VAL B O 1
ATOM 2441 N N . GLU B 1 12 ? -3.084 -15.188 -17.344 1 97.25 12 GLU B N 1
ATOM 2442 C CA . GLU B 1 12 ? -3.078 -13.766 -17.672 1 97.25 12 GLU B CA 1
ATOM 2443 C C . GLU B 1 12 ? -1.865 -13.062 -17.062 1 97.25 12 GLU B C 1
ATOM 2445 O O . GLU B 1 12 ? -1.212 -13.609 -16.172 1 97.25 12 GLU B O 1
ATOM 2450 N N . ASN B 1 13 ? -1.613 -11.883 -17.562 1 96.5 13 ASN B N 1
ATOM 2451 C CA . ASN B 1 13 ? -0.5 -11.102 -17.047 1 96.5 13 ASN B CA 1
ATOM 2452 C C . ASN B 1 13 ? -0.671 -10.797 -15.562 1 96.5 13 ASN B C 1
ATOM 2454 O O . ASN B 1 13 ? -1.796 -10.719 -15.062 1 96.5 13 ASN B O 1
ATOM 2458 N N . LEU B 1 14 ? 0.462 -10.602 -14.93 1 97.69 14 LEU B N 1
ATOM 2459 C CA . LEU B 1 14 ? 0.443 -10.242 -13.508 1 97.69 14 LEU B CA 1
ATOM 2460 C C . LEU B 1 14 ? -0.129 -8.844 -13.312 1 97.69 14 LEU B C 1
ATOM 2462 O O . LEU B 1 14 ? 0.147 -7.938 -14.102 1 97.69 14 LEU B O 1
ATOM 2466 N N . PRO B 1 15 ? -0.943 -8.727 -12.25 1 97.75 15 PRO B N 1
ATOM 2467 C CA . PRO B 1 15 ? -1.384 -7.387 -11.859 1 97.75 15 PRO B CA 1
ATOM 2468 C C . PRO B 1 15 ? -0.299 -6.598 -11.125 1 97.75 15 PRO B C 1
ATOM 2470 O O . PRO B 1 15 ? 0.701 -7.176 -10.695 1 97.75 15 PRO B O 1
ATOM 2473 N N . LEU B 1 16 ? -0.433 -5.301 -10.992 1 97.81 16 LEU B N 1
ATOM 2474 C CA . LEU B 1 16 ? 0.511 -4.469 -10.25 1 97.81 16 LEU B CA 1
ATOM 2475 C C . LEU B 1 16 ? 0.5 -4.824 -8.766 1 97.81 16 LEU B C 1
ATOM 2477 O O . LEU B 1 16 ? 1.509 -4.652 -8.078 1 97.81 16 LEU B O 1
ATOM 2481 N N . SER B 1 17 ? -0.701 -5.27 -8.289 1 98.31 17 SER B N 1
ATOM 2482 C CA . SER B 1 17 ? -0.863 -5.641 -6.891 1 98.31 17 SER B CA 1
ATOM 2483 C C . SER B 1 17 ? -1.738 -6.879 -6.742 1 98.31 17 SER B C 1
ATOM 2485 O O . SER B 1 17 ? -2.57 -7.164 -7.605 1 98.31 17 SER B O 1
ATOM 2487 N N . ALA B 1 18 ? -1.517 -7.59 -5.637 1 98.75 18 ALA B N 1
ATOM 2488 C CA . ALA B 1 18 ? -2.316 -8.773 -5.352 1 98.75 18 ALA B CA 1
ATOM 2489 C C . ALA B 1 18 ? -2.342 -9.07 -3.854 1 98.75 18 ALA B C 1
ATOM 2491 O O . ALA B 1 18 ? -1.521 -8.547 -3.098 1 98.75 18 ALA B O 1
ATOM 2492 N N . LEU B 1 19 ? -3.326 -9.82 -3.436 1 98.81 19 LEU B N 1
ATOM 2493 C CA . LEU B 1 19 ? -3.398 -10.414 -2.102 1 98.81 19 LEU B CA 1
ATOM 2494 C C . LEU B 1 19 ? -3.506 -11.93 -2.182 1 98.81 19 LEU B C 1
ATOM 2496 O O . LEU B 1 19 ? -4.234 -12.461 -3.02 1 98.81 19 LEU B O 1
ATOM 2500 N N . TYR B 1 20 ? -2.703 -12.602 -1.404 1 98.88 20 TYR B N 1
ATOM 2501 C CA . TYR B 1 20 ? -2.928 -14.016 -1.122 1 98.88 20 TYR B CA 1
ATOM 2502 C C . TYR B 1 20 ? -3.654 -14.195 0.205 1 98.88 20 TYR B C 1
ATOM 2504 O O . TYR B 1 20 ? -3.188 -13.727 1.246 1 98.88 20 TYR B O 1
ATOM 2512 N N . MET B 1 21 ? -4.781 -14.797 0.146 1 98.88 21 MET B N 1
ATOM 2513 C CA . MET B 1 21 ? -5.539 -15.125 1.35 1 98.88 21 MET B CA 1
ATOM 2514 C C . MET B 1 21 ? -5.52 -16.625 1.604 1 98.88 21 MET B C 1
ATOM 2516 O O . MET B 1 21 ? -5.953 -17.406 0.756 1 98.88 21 MET B O 1
ATOM 2520 N N . MET B 1 22 ? -4.965 -17.062 2.721 1 98.81 22 MET B N 1
ATOM 2521 C CA . MET B 1 22 ? -4.859 -18.469 3.092 1 98.81 22 MET B CA 1
ATOM 2522 C C . MET B 1 22 ? -5.871 -18.828 4.176 1 98.81 22 MET B C 1
ATOM 2524 O O . MET B 1 22 ? -5.953 -18.141 5.199 1 98.81 22 MET B O 1
ATOM 2528 N N . PHE B 1 23 ? -6.629 -19.938 3.924 1 98.75 23 PHE B N 1
ATOM 2529 C CA . PHE B 1 23 ? -7.703 -20.359 4.816 1 98.75 23 PHE B CA 1
ATOM 2530 C C . PHE B 1 23 ? -7.539 -21.828 5.211 1 98.75 23 PHE B C 1
ATOM 2532 O O . PHE B 1 23 ? -6.973 -22.609 4.453 1 98.75 23 PHE B O 1
ATOM 2539 N N . ASN B 1 24 ? -8.008 -22.125 6.402 1 98.69 24 ASN B N 1
ATOM 2540 C CA . ASN B 1 24 ? -8.266 -23.5 6.805 1 98.69 24 ASN B CA 1
ATOM 2541 C C . ASN B 1 24 ? -9.742 -23.734 7.102 1 98.69 24 ASN B C 1
ATOM 2543 O O . ASN B 1 24 ? -10.453 -22.812 7.52 1 98.69 24 ASN B O 1
ATOM 2547 N N . ILE B 1 25 ? -10.141 -24.938 6.848 1 98.38 25 ILE B N 1
ATOM 2548 C CA . ILE B 1 25 ? -11.523 -25.312 7.109 1 98.38 25 ILE B CA 1
ATOM 2549 C C . ILE B 1 25 ? -11.836 -25.125 8.594 1 98.38 25 ILE B C 1
ATOM 2551 O O . ILE B 1 25 ? -11.055 -25.547 9.453 1 98.38 25 ILE B O 1
ATOM 2555 N N . LYS B 1 26 ? -12.93 -24.453 8.828 1 97.19 26 LYS B N 1
ATOM 2556 C CA . LYS B 1 26 ? -13.422 -24.297 10.195 1 97.19 26 LYS B CA 1
ATOM 2557 C C . LYS B 1 26 ? -13.992 -25.625 10.719 1 97.19 26 LYS B C 1
ATOM 2559 O O . LYS B 1 26 ? -14.688 -26.328 10 1 97.19 26 LYS B O 1
ATOM 2564 N N . LYS B 1 27 ? -13.68 -25.906 11.984 1 94.94 27 LYS B N 1
ATOM 2565 C CA . LYS B 1 27 ? -14.156 -27.141 12.602 1 94.94 27 LYS B CA 1
ATOM 2566 C C . LYS B 1 27 ? -15.68 -27.203 12.586 1 94.94 27 LYS B C 1
ATOM 2568 O O . LYS B 1 27 ? -16.359 -26.203 12.844 1 94.94 27 LYS B O 1
ATOM 2573 N N . ASN B 1 28 ? -16.156 -28.391 12.227 1 93.31 28 ASN B N 1
ATOM 2574 C CA . ASN B 1 28 ? -17.578 -28.703 12.273 1 93.31 28 ASN B CA 1
ATOM 2575 C C . ASN B 1 28 ? -18.391 -27.75 11.398 1 93.31 28 ASN B C 1
ATOM 2577 O O . ASN B 1 28 ? -19.469 -27.297 11.789 1 93.31 28 ASN B O 1
ATOM 2581 N N . SER B 1 29 ? -17.812 -27.391 10.258 1 94.38 29 SER B N 1
ATOM 2582 C CA . SER B 1 29 ? -18.516 -26.484 9.352 1 94.38 29 SER B CA 1
ATOM 2583 C C . SER B 1 29 ? -19.016 -27.234 8.117 1 94.38 29 SER B C 1
ATOM 2585 O O . SER B 1 29 ? -18.562 -28.344 7.828 1 94.38 29 SER B O 1
ATOM 2587 N N . ASP B 1 30 ? -20.047 -26.656 7.52 1 95.88 30 ASP B N 1
ATOM 2588 C CA . ASP B 1 30 ? -20.562 -27.141 6.246 1 95.88 30 ASP B CA 1
ATOM 2589 C C . ASP B 1 30 ? -19.719 -26.656 5.082 1 95.88 30 ASP B C 1
ATOM 2591 O O . ASP B 1 30 ? -20.062 -25.656 4.434 1 95.88 30 ASP B O 1
ATOM 2595 N N . VAL B 1 31 ? -18.672 -27.391 4.809 1 96.38 31 VAL B N 1
ATOM 2596 C CA . VAL B 1 31 ? -17.688 -26.984 3.805 1 96.38 31 VAL B CA 1
ATOM 2597 C C . VAL B 1 31 ? -18.359 -26.906 2.434 1 96.38 31 VAL B C 1
ATOM 2599 O O . VAL B 1 31 ? -18.031 -26.016 1.634 1 96.38 31 VAL B O 1
ATOM 2602 N N . SER B 1 32 ? -19.281 -27.766 2.133 1 95.5 32 SER B N 1
ATOM 2603 C CA . SER B 1 32 ? -19.984 -27.75 0.849 1 95.5 32 SER B CA 1
ATOM 2604 C C . SER B 1 32 ? -20.719 -26.438 0.63 1 95.5 32 SER B C 1
ATOM 2606 O O . SER B 1 32 ? -20.656 -25.859 -0.456 1 95.5 32 SER B O 1
ATOM 2608 N N . PHE B 1 33 ? -21.375 -26.047 1.613 1 96.75 33 PHE B N 1
ATOM 2609 C CA . PHE B 1 33 ? -22.078 -24.766 1.514 1 96.75 33 PHE B CA 1
ATOM 2610 C C . PHE B 1 33 ? -21.078 -23.609 1.404 1 96.75 33 PHE B C 1
ATOM 2612 O O . PHE B 1 33 ? -21.297 -22.656 0.654 1 96.75 33 PHE B O 1
ATOM 2619 N N . GLY B 1 34 ? -19.969 -23.719 2.137 1 97.75 34 GLY B N 1
ATOM 2620 C CA . GLY B 1 34 ? -18.906 -22.719 2.014 1 97.75 34 GLY B CA 1
ATOM 2621 C C . GLY B 1 34 ? -18.344 -22.609 0.606 1 97.75 34 GLY B C 1
ATOM 2622 O O . GLY B 1 34 ? -18.062 -21.516 0.131 1 97.75 34 GLY B O 1
ATOM 2623 N N . LEU B 1 35 ? -18.266 -23.688 -0.063 1 98.31 35 LEU B N 1
ATOM 2624 C CA . LEU B 1 35 ? -17.766 -23.703 -1.429 1 98.31 35 LEU B CA 1
ATOM 2625 C C . LEU B 1 35 ? -18.75 -23.047 -2.387 1 98.31 35 LEU B C 1
ATOM 2627 O O . LEU B 1 35 ? -18.359 -22.406 -3.361 1 98.31 35 LEU B O 1
ATOM 2631 N N . LYS B 1 36 ? -20.016 -23.234 -2.109 1 96.88 36 LYS B N 1
ATOM 2632 C CA . LYS B 1 36 ? -21.016 -22.562 -2.926 1 96.88 36 LYS B CA 1
ATOM 2633 C C . LYS B 1 36 ? -20.922 -21.047 -2.777 1 96.88 36 LYS B C 1
ATOM 2635 O O . LYS B 1 36 ? -21.047 -20.312 -3.76 1 96.88 36 LYS B O 1
ATOM 2640 N N . ILE B 1 37 ? -20.703 -20.625 -1.587 1 98 37 ILE B N 1
ATOM 2641 C CA . ILE B 1 37 ? -20.5 -19.203 -1.342 1 98 37 ILE B CA 1
ATOM 2642 C C . ILE B 1 37 ? -19.234 -18.734 -2.045 1 98 37 ILE B C 1
ATOM 2644 O O . ILE B 1 37 ? -19.219 -17.672 -2.676 1 98 37 ILE B O 1
ATOM 2648 N N . LEU B 1 38 ? -18.188 -19.531 -1.951 1 98.25 38 LEU B N 1
ATOM 2649 C CA . LEU B 1 38 ? -16.922 -19.219 -2.59 1 98.25 38 LEU B CA 1
ATOM 2650 C C . LEU B 1 38 ? -17.094 -19.016 -4.09 1 98.25 38 LEU B C 1
ATOM 2652 O O . LEU B 1 38 ? -16.453 -18.141 -4.676 1 98.25 38 LEU B O 1
ATOM 2656 N N . GLN B 1 39 ? -18.016 -19.75 -4.727 1 97.56 39 GLN B N 1
ATOM 2657 C CA . GLN B 1 39 ? -18.25 -19.672 -6.168 1 97.56 39 GLN B CA 1
ATOM 2658 C C . GLN B 1 39 ? -18.719 -18.281 -6.574 1 97.56 39 GLN B C 1
ATOM 2660 O O . GLN B 1 39 ? -18.484 -17.844 -7.703 1 97.56 39 GLN B O 1
ATOM 2665 N N . ARG B 1 40 ? -19.297 -17.578 -5.676 1 96.69 40 ARG B N 1
ATOM 2666 C CA . ARG B 1 40 ? -19.828 -16.25 -5.977 1 96.69 40 ARG B CA 1
ATOM 2667 C C . ARG B 1 40 ? -18.703 -15.227 -6.051 1 96.69 40 ARG B C 1
ATOM 2669 O O . ARG B 1 40 ? -18.844 -14.18 -6.68 1 96.69 40 ARG B O 1
ATOM 2676 N N . PHE B 1 41 ? -17.562 -15.57 -5.445 1 97.56 41 PHE B N 1
ATOM 2677 C CA . PHE B 1 41 ? -16.469 -14.617 -5.363 1 97.56 41 PHE B CA 1
ATOM 2678 C C . PHE B 1 41 ? -15.367 -14.969 -6.348 1 97.56 41 PHE B C 1
ATOM 2680 O O . PHE B 1 41 ? -14.602 -14.102 -6.773 1 97.56 41 PHE B O 1
ATOM 2687 N N . VAL B 1 42 ? -15.266 -16.219 -6.73 1 98.31 42 VAL B N 1
ATOM 2688 C CA . VAL B 1 42 ? -14.188 -16.672 -7.598 1 98.31 42 VAL B CA 1
ATOM 2689 C C . VAL B 1 42 ? -14.641 -16.641 -9.055 1 98.31 42 VAL B C 1
ATOM 2691 O O . VAL B 1 42 ? -15.344 -17.547 -9.516 1 98.31 42 VAL B O 1
ATOM 2694 N N . ASP B 1 43 ? -14.195 -15.625 -9.781 1 97.62 43 ASP B N 1
ATOM 2695 C CA . ASP B 1 43 ? -14.531 -15.508 -11.195 1 97.62 43 ASP B CA 1
ATOM 2696 C C . ASP B 1 43 ? -13.438 -16.109 -12.078 1 97.62 43 ASP B C 1
ATOM 2698 O O . ASP B 1 43 ? -13.555 -16.109 -13.305 1 97.62 43 ASP B O 1
ATOM 2702 N N . GLY B 1 44 ? -12.328 -16.594 -11.461 1 97.12 44 GLY B N 1
ATOM 2703 C CA . GLY B 1 44 ? -11.25 -17.266 -12.172 1 97.12 44 GLY B CA 1
ATOM 2704 C C . GLY B 1 44 ? -10.297 -16.297 -12.852 1 97.12 44 GLY B C 1
ATOM 2705 O O . GLY B 1 44 ? -9.344 -16.719 -13.508 1 97.12 44 GLY B O 1
ATOM 2706 N N . LYS B 1 45 ? -10.508 -15.047 -12.711 1 96.94 45 LYS B N 1
ATOM 2707 C CA . LYS B 1 45 ? -9.648 -14.031 -13.328 1 96.94 45 LYS B CA 1
ATOM 2708 C C . LYS B 1 45 ? -9.102 -13.062 -12.281 1 96.94 45 LYS B C 1
ATOM 2710 O O . LYS B 1 45 ? -7.898 -13.023 -12.039 1 96.94 45 LYS B O 1
ATOM 2715 N N . SER B 1 46 ? -9.992 -12.367 -11.609 1 98.06 46 SER B N 1
ATOM 2716 C CA . SER B 1 46 ? -9.578 -11.445 -10.555 1 98.06 46 SER B CA 1
ATOM 2717 C C . SER B 1 46 ? -9.391 -12.172 -9.227 1 98.06 46 SER B C 1
ATOM 2719 O O . SER B 1 46 ? -8.672 -11.688 -8.352 1 98.06 46 SER B O 1
ATOM 2721 N N . VAL B 1 47 ? -10.07 -13.289 -9.094 1 98.69 47 VAL B N 1
ATOM 2722 C CA . VAL B 1 47 ? -9.883 -14.172 -7.945 1 98.69 47 VAL B CA 1
ATOM 2723 C C . VAL B 1 47 ? -9.625 -15.594 -8.422 1 98.69 47 VAL B C 1
ATOM 2725 O O . VAL B 1 47 ? -10.484 -16.203 -9.055 1 98.69 47 VAL B O 1
ATOM 2728 N N . VAL B 1 48 ? -8.453 -16.125 -8.172 1 98.81 48 VAL B N 1
ATOM 2729 C CA . VAL B 1 48 ? -8.055 -17.5 -8.469 1 98.81 48 VAL B CA 1
ATOM 2730 C C . VAL B 1 48 ? -8.039 -18.312 -7.184 1 98.81 48 VAL B C 1
ATOM 2732 O O . VAL B 1 48 ? -7.578 -17.844 -6.141 1 98.81 48 VAL B O 1
ATOM 2735 N N . ALA B 1 49 ? -8.578 -19.516 -7.234 1 98.88 49 ALA B N 1
ATOM 2736 C CA . ALA B 1 49 ? -8.688 -20.359 -6.047 1 98.88 49 ALA B CA 1
ATOM 2737 C C . ALA B 1 49 ? -7.863 -21.641 -6.203 1 98.88 49 ALA B C 1
ATOM 2739 O O . ALA B 1 49 ? -7.824 -22.234 -7.289 1 98.88 49 ALA B O 1
ATOM 2740 N N . GLY B 1 50 ? -7.184 -22.062 -5.129 1 98.81 50 GLY B N 1
ATOM 2741 C CA . GLY B 1 50 ? -6.527 -23.344 -4.973 1 98.81 50 GLY B CA 1
ATOM 2742 C C . GLY B 1 50 ? -6.965 -24.094 -3.723 1 98.81 50 GLY B C 1
ATOM 2743 O O . GLY B 1 50 ? -7.082 -23.5 -2.65 1 98.81 50 GLY B O 1
ATOM 2744 N N . PHE B 1 51 ? -7.273 -25.359 -3.924 1 98.69 51 PHE B N 1
ATOM 2745 C CA . PHE B 1 51 ? -7.672 -26.234 -2.832 1 98.69 51 PHE B CA 1
ATOM 2746 C C . PHE B 1 51 ? -6.516 -27.125 -2.406 1 98.69 51 PHE B C 1
ATOM 2748 O O . PHE B 1 51 ? -5.91 -27.797 -3.238 1 98.69 51 PHE B O 1
ATOM 2755 N N . GLY B 1 52 ? -6.207 -27.094 -1.075 1 98 52 GLY B N 1
ATOM 2756 C CA . GLY B 1 52 ? -5.121 -27.891 -0.531 1 98 52 GLY B CA 1
ATOM 2757 C C . GLY B 1 52 ? -5.496 -28.609 0.747 1 98 52 GLY B C 1
ATOM 2758 O O . GLY B 1 52 ? -6.625 -28.5 1.224 1 98 52 GLY B O 1
ATOM 2759 N N . ASN B 1 53 ? -4.59 -29.406 1.089 1 96.5 53 ASN B N 1
ATOM 2760 C CA . ASN B 1 53 ? -4.648 -30.062 2.385 1 96.5 53 ASN B CA 1
ATOM 2761 C C . ASN B 1 53 ? -5.988 -30.766 2.596 1 96.5 53 ASN B C 1
ATOM 2763 O O . ASN B 1 53 ? -6.402 -31.594 1.776 1 96.5 53 ASN B O 1
ATOM 2767 N N . ASN B 1 54 ? -6.762 -30.453 3.637 1 96.31 54 ASN B N 1
ATOM 2768 C CA . ASN B 1 54 ? -7.988 -31.172 3.973 1 96.31 54 ASN B CA 1
ATOM 2769 C C . ASN B 1 54 ? -9.086 -30.922 2.938 1 96.31 54 ASN B C 1
ATOM 2771 O O . ASN B 1 54 ? -9.883 -31.812 2.652 1 96.31 54 ASN B O 1
ATOM 2775 N N . LEU B 1 55 ? -9.094 -29.734 2.404 1 97.81 55 LEU B N 1
ATOM 2776 C CA . LEU B 1 55 ? -10.109 -29.469 1.391 1 97.81 55 LEU B CA 1
ATOM 2777 C C . LEU B 1 55 ? -9.859 -30.312 0.137 1 97.81 55 LEU B C 1
ATOM 2779 O O . LEU B 1 55 ? -10.789 -30.875 -0.428 1 97.81 55 LEU B O 1
ATOM 2783 N N . LEU B 1 56 ? -8.641 -30.375 -0.282 1 96.38 56 LEU B N 1
ATOM 2784 C CA . LEU B 1 56 ? -8.305 -31.172 -1.452 1 96.38 56 LEU B CA 1
ATOM 2785 C C . LEU B 1 56 ? -8.711 -32.625 -1.252 1 96.38 56 LEU B C 1
ATOM 2787 O O . LEU B 1 56 ? -9.195 -33.281 -2.184 1 96.38 56 LEU B O 1
ATOM 2791 N N . LYS B 1 57 ? -8.609 -33.188 -0.08 1 94.19 57 LYS B N 1
ATOM 2792 C CA . LYS B 1 57 ? -8.938 -34.562 0.234 1 94.19 57 LYS B CA 1
ATOM 2793 C C . LYS B 1 57 ? -10.438 -34.844 0.09 1 94.19 57 LYS B C 1
ATOM 2795 O O . LYS B 1 57 ? -10.859 -35.969 0 1 94.19 57 LYS B O 1
ATOM 2800 N N . MET B 1 58 ? -11.203 -33.812 0.053 1 96.31 58 MET B N 1
ATOM 2801 C CA . MET B 1 58 ? -12.648 -33.969 -0.079 1 96.31 58 MET B CA 1
ATOM 2802 C C . MET B 1 58 ? -13.047 -34.125 -1.542 1 96.31 58 MET B C 1
ATOM 2804 O O . MET B 1 58 ? -14.219 -34.344 -1.849 1 96.31 58 MET B O 1
ATOM 2808 N N . PHE B 1 59 ? -12.133 -33.969 -2.369 1 96.75 59 PHE B N 1
ATOM 2809 C CA . PHE B 1 59 ? -12.422 -34.094 -3.795 1 96.75 59 PHE B CA 1
ATOM 2810 C C . PHE B 1 59 ? -11.844 -35.375 -4.379 1 96.75 59 PHE B C 1
ATOM 2812 O O . PHE B 1 59 ? -10.758 -35.781 -3.99 1 96.75 59 PHE B O 1
ATOM 2819 N N . LYS B 1 60 ? -12.609 -35.938 -5.324 1 93.69 60 LYS B N 1
ATOM 2820 C CA . LYS B 1 60 ? -12.172 -37.156 -6.023 1 93.69 60 LYS B CA 1
ATOM 2821 C C . LYS B 1 60 ? -11.125 -36.812 -7.082 1 93.69 60 LYS B C 1
ATOM 2823 O O . LYS B 1 60 ? -11.445 -36.688 -8.266 1 93.69 60 LYS B O 1
ATOM 2828 N N . ILE B 1 61 ? -9.914 -36.688 -6.586 1 93.5 61 ILE B N 1
ATOM 2829 C CA . ILE B 1 61 ? -8.773 -36.531 -7.484 1 93.5 61 ILE B CA 1
ATOM 2830 C C . ILE B 1 61 ? -8.172 -37.906 -7.801 1 93.5 61 ILE B C 1
ATOM 2832 O O . ILE B 1 6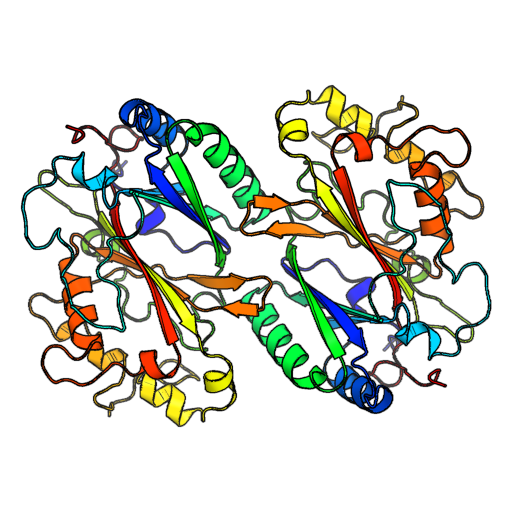1 ? -7.945 -38.719 -6.895 1 93.5 61 ILE B O 1
ATOM 2836 N N . PRO B 1 62 ? -7.984 -38.188 -9.109 1 91.88 62 PRO B N 1
ATOM 2837 C CA . PRO B 1 62 ? -7.398 -39.469 -9.453 1 91.88 62 PRO B CA 1
ATOM 2838 C C . PRO B 1 62 ? -6.117 -39.781 -8.672 1 91.88 62 PRO B C 1
ATOM 2840 O O . PRO B 1 62 ? -5.336 -38.875 -8.391 1 91.88 62 PRO B O 1
ATOM 2843 N N . GLU B 1 63 ? -6.07 -41 -8.367 1 88.19 63 GLU B N 1
ATOM 2844 C CA . GLU B 1 63 ? -4.863 -41.438 -7.676 1 88.19 63 GLU B CA 1
ATOM 2845 C C . GLU B 1 63 ? -3.676 -41.531 -8.633 1 88.19 63 GLU B C 1
ATOM 2847 O O . GLU B 1 63 ? -3.646 -42.375 -9.523 1 88.19 63 GLU B O 1
ATOM 2852 N N . ASN B 1 64 ? -2.859 -40.562 -8.492 1 90.81 64 ASN B N 1
ATOM 2853 C CA . ASN B 1 64 ? -1.625 -40.469 -9.266 1 90.81 64 ASN B CA 1
ATOM 2854 C C . ASN B 1 64 ? -0.514 -39.812 -8.453 1 90.81 64 ASN B C 1
ATOM 2856 O O . ASN B 1 64 ? -0.741 -38.781 -7.785 1 90.81 64 ASN B O 1
ATOM 2860 N N . GLU B 1 65 ? 0.552 -40.438 -8.477 1 91.69 65 GLU B N 1
ATOM 2861 C CA . GLU B 1 65 ? 1.691 -39.938 -7.719 1 91.69 65 GLU B CA 1
ATOM 2862 C C . GLU B 1 65 ? 2.045 -38.531 -8.125 1 91.69 65 GLU B C 1
ATOM 2864 O O . GLU B 1 65 ? 2.521 -37.719 -7.301 1 91.69 65 GLU B O 1
ATOM 2869 N N . SER B 1 66 ? 1.798 -38.188 -9.367 1 93.69 66 SER B N 1
ATOM 2870 C CA . SER B 1 66 ? 2.143 -36.844 -9.875 1 93.69 66 SER B CA 1
ATOM 2871 C C . SER B 1 66 ? 1.253 -35.781 -9.258 1 93.69 66 SER B C 1
ATOM 2873 O O . SER B 1 66 ? 1.558 -34.594 -9.352 1 93.69 66 SER B O 1
ATOM 2875 N N . PHE B 1 67 ? 0.161 -36.188 -8.672 1 95.81 67 PHE B N 1
ATOM 2876 C CA . PHE B 1 67 ? -0.762 -35.25 -8.055 1 95.81 67 PHE B CA 1
ATOM 2877 C C . PHE B 1 67 ? -0.495 -35.125 -6.562 1 95.81 67 PHE B C 1
ATOM 2879 O O . PHE B 1 67 ? -1.247 -34.469 -5.844 1 95.81 67 PHE B O 1
ATOM 2886 N N . LYS B 1 68 ? 0.602 -35.719 -6.117 1 93.5 68 LYS B N 1
ATOM 2887 C CA . LYS B 1 68 ? 0.928 -35.719 -4.691 1 93.5 68 LYS B CA 1
ATOM 2888 C C . LYS B 1 68 ? 2.223 -34.969 -4.426 1 93.5 68 LYS B C 1
ATOM 2890 O O . LYS B 1 68 ? 3.123 -34.938 -5.27 1 93.5 68 LYS B O 1
ATOM 2895 N N . ARG B 1 69 ? 2.234 -34.375 -3.264 1 93 69 ARG B N 1
ATOM 2896 C CA . ARG B 1 69 ? 3.477 -33.781 -2.785 1 93 69 ARG B CA 1
ATOM 2897 C C . ARG B 1 69 ? 4.535 -34.844 -2.531 1 93 69 ARG B C 1
ATOM 2899 O O . ARG B 1 69 ? 4.234 -35.906 -2 1 93 69 ARG B O 1
ATOM 2906 N N . THR B 1 70 ? 5.75 -34.531 -2.932 1 91.88 70 THR B N 1
ATOM 2907 C CA . THR B 1 70 ? 6.906 -35.312 -2.52 1 91.88 70 THR B CA 1
ATOM 2908 C C . THR B 1 70 ? 7.371 -34.906 -1.124 1 91.88 70 THR B C 1
ATOM 2910 O O . THR B 1 70 ? 7.426 -33.719 -0.806 1 91.88 70 THR B O 1
ATOM 2913 N N . LYS B 1 71 ? 7.562 -35.875 -0.343 1 92.81 71 LYS B N 1
ATOM 2914 C CA . LYS B 1 71 ? 8.203 -35.625 0.943 1 92.81 71 LYS B CA 1
ATOM 2915 C C . LYS B 1 71 ? 9.719 -35.594 0.801 1 92.81 71 LYS B C 1
ATOM 2917 O O . LYS B 1 71 ? 10.344 -36.562 0.4 1 92.81 71 LYS B O 1
ATOM 2922 N N . PHE B 1 72 ? 10.227 -34.469 1.175 1 92.44 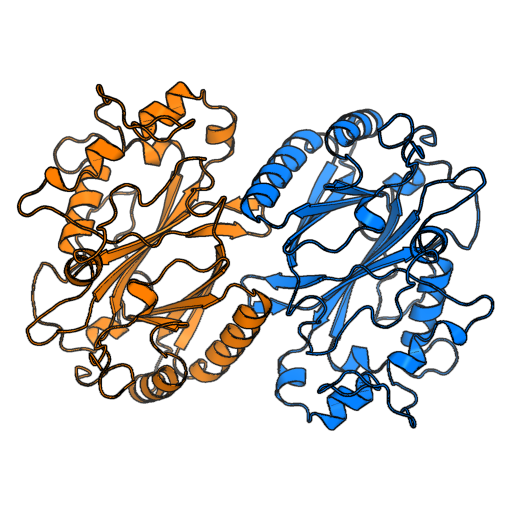72 PHE B N 1
ATOM 2923 C CA . PHE B 1 72 ? 11.664 -34.312 0.98 1 92.44 72 PHE B CA 1
ATOM 2924 C C . PHE B 1 72 ? 12.422 -34.594 2.27 1 92.44 72 PHE B C 1
ATOM 2926 O O . PHE B 1 72 ? 13.617 -34.875 2.242 1 92.44 72 PHE B O 1
ATOM 2933 N N . ASN B 1 73 ? 11.797 -34.562 3.441 1 92.62 73 ASN B N 1
ATOM 2934 C CA . ASN B 1 73 ? 12.461 -34.719 4.73 1 92.62 73 ASN B CA 1
ATOM 2935 C C . ASN B 1 73 ? 13.711 -33.844 4.828 1 92.62 73 ASN B C 1
ATOM 2937 O O . ASN B 1 73 ? 14.773 -34.312 5.219 1 92.62 73 ASN B O 1
ATOM 2941 N N . ASN B 1 74 ? 13.617 -32.625 4.363 1 94.12 74 ASN B N 1
ATOM 2942 C CA . ASN B 1 74 ? 14.695 -31.625 4.328 1 94.12 74 ASN B CA 1
ATOM 2943 C C . ASN B 1 74 ? 14.375 -30.422 5.207 1 94.12 74 ASN B C 1
ATOM 2945 O O . ASN B 1 74 ? 13.266 -29.875 5.145 1 94.12 74 ASN B O 1
ATOM 2949 N N . PRO B 1 75 ? 15.305 -30.094 6.027 1 93.62 75 PRO B N 1
ATOM 2950 C CA . PRO B 1 75 ? 15.031 -29 6.957 1 93.62 75 PRO B CA 1
ATOM 2951 C C . PRO B 1 75 ? 14.75 -27.672 6.246 1 93.62 75 PRO B C 1
ATOM 2953 O O . PRO B 1 75 ? 14.156 -26.766 6.836 1 93.62 75 PRO B O 1
ATOM 2956 N N . ARG B 1 76 ? 15.086 -27.484 4.977 1 95.75 76 ARG B N 1
ATOM 2957 C CA . ARG B 1 76 ? 14.898 -26.25 4.223 1 95.75 76 ARG B CA 1
ATOM 2958 C C . ARG B 1 76 ? 13.461 -26.125 3.73 1 95.75 76 ARG B C 1
ATOM 2960 O O . ARG B 1 76 ? 13.023 -25.047 3.338 1 95.75 76 ARG B O 1
ATOM 2967 N N . MET B 1 77 ? 12.734 -27.203 3.691 1 95.31 77 MET B N 1
ATOM 2968 C CA . MET B 1 77 ? 11.344 -27.172 3.236 1 95.31 77 MET B CA 1
ATOM 2969 C C . MET B 1 77 ? 10.477 -28.094 4.082 1 95.31 77 MET B C 1
ATOM 2971 O O . MET B 1 77 ? 10.688 -29.312 4.109 1 95.31 77 MET B O 1
ATOM 2975 N N . SER B 1 78 ? 9.539 -27.516 4.723 1 91.94 78 SER B N 1
ATOM 2976 C CA . SER B 1 78 ? 8.57 -28.281 5.496 1 91.94 78 SER B CA 1
ATOM 2977 C C . SER B 1 78 ? 7.75 -29.203 4.598 1 91.94 78 SER B C 1
ATOM 2979 O O . SER B 1 78 ? 7.426 -28.844 3.465 1 91.94 78 SER B O 1
ATOM 2981 N N . ASP B 1 79 ? 7.34 -30.406 5.125 1 90.56 79 ASP B N 1
ATOM 2982 C CA . ASP B 1 79 ? 6.539 -31.359 4.375 1 90.56 79 ASP B CA 1
ATOM 2983 C C . ASP B 1 79 ? 5.047 -31.172 4.652 1 90.56 79 ASP B C 1
ATOM 2985 O O . ASP B 1 79 ? 4.223 -31.984 4.211 1 90.56 79 ASP B O 1
ATOM 2989 N N . ASN B 1 80 ? 4.797 -30.031 5.27 1 89.31 80 ASN B N 1
ATOM 2990 C CA . ASN B 1 80 ? 3.389 -29.688 5.434 1 89.31 80 ASN B CA 1
ATOM 2991 C C . ASN B 1 80 ? 2.787 -29.156 4.141 1 89.31 80 ASN B C 1
ATOM 2993 O O . ASN B 1 80 ? 3.465 -28.453 3.381 1 89.31 80 ASN B O 1
ATOM 2997 N N . ASP B 1 81 ? 1.522 -29.547 3.826 1 86.38 81 ASP B N 1
ATOM 2998 C CA . ASP B 1 81 ? 0.88 -29.219 2.559 1 86.38 81 ASP B CA 1
ATOM 2999 C C . ASP B 1 81 ? 0.322 -27.797 2.576 1 86.38 81 ASP B C 1
ATOM 3001 O O . ASP B 1 81 ? -0.192 -27.312 1.564 1 86.38 81 ASP B O 1
ATOM 3005 N N . GLY B 1 82 ? 0.472 -27.125 3.701 1 95.5 82 GLY B N 1
ATOM 3006 C CA . GLY B 1 82 ? 0.047 -25.734 3.723 1 95.5 82 GLY B CA 1
ATOM 3007 C C . GLY B 1 82 ? -1.415 -25.562 4.09 1 95.5 82 GLY B C 1
ATOM 3008 O O . GLY B 1 82 ? -1.889 -26.156 5.066 1 95.5 82 GLY B O 1
ATOM 3009 N N . TYR B 1 83 ? -2.164 -24.859 3.369 1 98.38 83 TYR B N 1
ATOM 3010 C CA . TYR B 1 83 ? -3.496 -24.406 3.748 1 98.38 83 TYR B CA 1
ATOM 3011 C C . TYR B 1 83 ? -4.574 -25.156 2.969 1 98.38 83 TYR B C 1
ATOM 3013 O O . TYR B 1 83 ? -4.281 -25.797 1.955 1 98.38 83 TYR B O 1
ATOM 3021 N N . ASP B 1 84 ? -5.836 -25.125 3.467 1 98.56 84 ASP B N 1
ATOM 3022 C CA . ASP B 1 84 ? -6.969 -25.797 2.834 1 98.56 84 ASP B CA 1
ATOM 3023 C C . ASP B 1 84 ? -7.445 -25.016 1.605 1 98.56 84 ASP B C 1
ATOM 3025 O O . ASP B 1 84 ? -7.836 -25.625 0.602 1 98.56 84 ASP B O 1
ATOM 3029 N N . LEU B 1 85 ? -7.367 -23.734 1.657 1 98.81 85 LEU B N 1
ATOM 3030 C CA . LEU B 1 85 ? -7.855 -22.844 0.609 1 98.81 85 LEU B CA 1
ATOM 3031 C C . LEU B 1 85 ? -6.961 -21.609 0.476 1 98.81 85 LEU B C 1
ATOM 3033 O O . LEU B 1 85 ? -6.637 -20.969 1.473 1 98.81 85 LEU B O 1
ATOM 3037 N N . VAL B 1 86 ? -6.488 -21.375 -0.69 1 98.94 86 VAL B N 1
ATOM 3038 C CA . VAL B 1 86 ? -5.758 -20.141 -0.988 1 98.94 86 VAL B CA 1
ATOM 3039 C C . VAL B 1 86 ? -6.461 -19.375 -2.107 1 98.94 86 VAL B C 1
ATOM 3041 O O . VAL B 1 86 ? -6.824 -19.969 -3.131 1 98.94 86 VAL B O 1
ATOM 3044 N N . LEU B 1 87 ? -6.77 -18.141 -1.915 1 98.94 87 LEU B N 1
ATOM 3045 C CA . LEU B 1 87 ? -7.297 -17.234 -2.928 1 98.94 87 LEU B CA 1
ATOM 3046 C C . LEU B 1 87 ? -6.25 -16.203 -3.332 1 98.94 87 LEU B C 1
ATOM 3048 O O . LEU B 1 87 ? -5.617 -15.586 -2.473 1 98.94 87 LEU B O 1
ATOM 3052 N N . TRP B 1 88 ? -5.961 -16.094 -4.57 1 98.94 88 TRP B N 1
ATOM 3053 C CA . TRP B 1 88 ? -5.113 -15.078 -5.191 1 98.94 88 TRP B CA 1
ATOM 3054 C C . TRP B 1 88 ? -5.961 -13.969 -5.801 1 98.94 88 TRP B C 1
ATOM 3056 O O . TRP B 1 88 ? -6.574 -14.156 -6.855 1 98.94 88 TRP B O 1
ATOM 3066 N N . LEU B 1 89 ? -6.09 -12.875 -5.078 1 98.94 89 LEU B N 1
ATOM 3067 C CA . LEU B 1 89 ? -6.824 -11.703 -5.547 1 98.94 89 LEU B CA 1
ATOM 3068 C C . LEU B 1 89 ? -5.926 -10.797 -6.383 1 98.94 89 LEU B C 1
ATOM 3070 O O . LEU B 1 89 ? -4.848 -10.398 -5.938 1 98.94 89 LEU B O 1
ATOM 3074 N N . ARG B 1 90 ? -6.402 -10.414 -7.555 1 98.75 90 ARG B N 1
ATOM 3075 C CA . ARG B 1 90 ? -5.617 -9.719 -8.562 1 98.75 90 ARG B CA 1
ATOM 3076 C C . ARG B 1 90 ? -6.27 -8.398 -8.953 1 98.75 90 ARG B C 1
ATOM 3078 O O . ARG B 1 90 ? -7.41 -8.375 -9.414 1 98.75 90 ARG B O 1
ATOM 3085 N N . ASP B 1 91 ? -5.617 -7.355 -8.727 1 98.62 91 ASP B N 1
ATOM 3086 C CA . ASP B 1 91 ? -6.066 -6.023 -9.117 1 98.62 91 ASP B CA 1
ATOM 3087 C C . ASP B 1 91 ? -4.914 -5.023 -9.07 1 98.62 91 ASP B C 1
ATOM 3089 O O . ASP B 1 91 ? -3.994 -5.16 -8.266 1 98.62 91 ASP B O 1
ATOM 3093 N N . ASP B 1 92 ? -4.898 -4.012 -9.953 1 97.94 92 ASP B N 1
ATOM 3094 C CA . ASP B 1 92 ? -3.867 -2.979 -9.922 1 97.94 92 ASP B CA 1
ATOM 3095 C C . ASP B 1 92 ? -4.082 -2.021 -8.75 1 97.94 92 ASP B C 1
ATOM 3097 O O . ASP B 1 92 ? -3.127 -1.426 -8.25 1 97.94 92 ASP B O 1
ATOM 3101 N N . ASP B 1 93 ? -5.297 -1.884 -8.344 1 98.19 93 ASP B N 1
ATOM 3102 C CA . ASP B 1 93 ? -5.68 -0.95 -7.289 1 98.19 93 ASP B CA 1
ATOM 3103 C C . ASP B 1 93 ? -5.777 -1.657 -5.938 1 98.19 93 ASP B C 1
ATOM 3105 O O . ASP B 1 93 ? -6.66 -2.492 -5.73 1 98.19 93 ASP B O 1
ATOM 3109 N N . ARG B 1 94 ? -4.965 -1.268 -4.996 1 98.25 94 ARG B N 1
ATOM 3110 C CA . ARG B 1 94 ? -4.863 -1.924 -3.699 1 98.25 94 ARG B CA 1
ATOM 3111 C C . ARG B 1 94 ? -6.137 -1.727 -2.883 1 98.25 94 ARG B C 1
ATOM 3113 O O . ARG B 1 94 ? -6.469 -2.553 -2.031 1 98.25 94 ARG B O 1
ATOM 3120 N N . GLY B 1 95 ? -6.797 -0.569 -3.062 1 98.5 95 GLY B N 1
ATOM 3121 C CA . GLY B 1 95 ? -8.062 -0.363 -2.373 1 98.5 95 GLY B CA 1
ATOM 3122 C C . GLY B 1 95 ? -9.141 -1.338 -2.803 1 98.5 95 GLY B C 1
ATOM 3123 O O . GLY B 1 95 ? -9.906 -1.829 -1.971 1 98.5 95 GLY B O 1
ATOM 3124 N N . GLU B 1 96 ? -9.18 -1.613 -4.137 1 98.44 96 GLU B N 1
ATOM 3125 C CA . GLU B 1 96 ? -10.109 -2.619 -4.641 1 98.44 96 GLU B CA 1
ATOM 3126 C C . GLU B 1 96 ? -9.812 -3.992 -4.047 1 98.44 96 GLU B C 1
ATOM 3128 O O . GLU B 1 96 ? -10.727 -4.734 -3.688 1 98.44 96 GLU B O 1
ATOM 3133 N N . LEU B 1 97 ? -8.547 -4.32 -3.959 1 98.75 97 LEU B N 1
ATOM 3134 C CA . LEU B 1 97 ? -8.133 -5.582 -3.354 1 98.75 97 LEU B CA 1
ATOM 3135 C C . LEU B 1 97 ? -8.594 -5.668 -1.904 1 98.75 97 LEU B C 1
ATOM 3137 O O . LEU B 1 97 ? -9.102 -6.707 -1.472 1 98.75 97 LEU B O 1
ATOM 3141 N N . PHE B 1 98 ? -8.422 -4.602 -1.211 1 98.69 98 PHE B N 1
ATOM 3142 C CA . PHE B 1 98 ? -8.781 -4.562 0.202 1 98.69 98 PHE B CA 1
ATOM 3143 C C . PHE B 1 98 ? -10.273 -4.824 0.391 1 98.69 98 PHE B C 1
ATOM 3145 O O . PHE B 1 98 ? -10.664 -5.68 1.188 1 98.69 98 PHE B O 1
ATOM 3152 N N . HIS B 1 99 ? -11.078 -4.113 -0.357 1 98.44 99 HIS B N 1
ATOM 3153 C CA . HIS B 1 99 ? -12.523 -4.258 -0.212 1 98.44 99 HIS B CA 1
ATOM 3154 C C . HIS B 1 99 ? -12.977 -5.656 -0.613 1 98.44 99 HIS B C 1
ATOM 3156 O O . HIS B 1 99 ? -13.852 -6.238 0.034 1 98.44 99 HIS B O 1
ATOM 3162 N N . LYS B 1 100 ? -12.375 -6.188 -1.65 1 98.44 100 LYS B N 1
ATOM 3163 C CA . LYS B 1 100 ? -12.695 -7.559 -2.043 1 98.44 100 LYS B CA 1
ATOM 3164 C C . LYS B 1 100 ? -12.289 -8.547 -0.951 1 98.44 100 LYS B C 1
ATOM 3166 O O . LYS B 1 100 ? -13.039 -9.477 -0.642 1 98.44 100 LYS B O 1
ATOM 3171 N N . ALA B 1 101 ? -11.156 -8.336 -0.326 1 98.81 101 ALA B N 1
ATOM 3172 C CA . ALA B 1 101 ? -10.641 -9.234 0.701 1 98.81 101 ALA B CA 1
ATOM 3173 C C . ALA B 1 101 ? -11.547 -9.242 1.93 1 98.81 101 ALA B C 1
ATOM 3175 O O . ALA B 1 101 ? -11.859 -10.305 2.467 1 98.81 101 ALA B O 1
ATOM 3176 N N . ILE B 1 102 ? -11.969 -8.078 2.379 1 98.12 102 ILE B N 1
ATOM 3177 C CA . ILE B 1 102 ? -12.781 -8.055 3.594 1 98.12 102 ILE B CA 1
ATOM 3178 C C . ILE B 1 102 ? -14.164 -8.633 3.303 1 98.12 102 ILE B C 1
ATOM 3180 O O . ILE B 1 102 ? -14.773 -9.266 4.164 1 98.12 102 ILE B O 1
ATOM 3184 N N . ALA B 1 103 ? -14.672 -8.477 2.076 1 98 103 ALA B N 1
ATOM 3185 C CA . ALA B 1 103 ? -15.945 -9.086 1.702 1 98 103 ALA B CA 1
ATOM 3186 C C . ALA B 1 103 ? -15.844 -10.609 1.704 1 98 103 ALA B C 1
ATOM 3188 O O . ALA B 1 103 ? -16.734 -11.297 2.221 1 98 103 ALA B O 1
ATOM 3189 N N . ILE B 1 104 ? -14.805 -11.125 1.184 1 98.69 104 ILE B N 1
ATOM 3190 C CA . ILE B 1 104 ? -14.594 -12.562 1.121 1 98.69 104 ILE B CA 1
ATOM 3191 C C . ILE B 1 104 ? -14.422 -13.125 2.533 1 98.69 104 ILE B C 1
ATOM 3193 O O . ILE B 1 104 ? -15.023 -14.141 2.881 1 98.69 104 ILE B O 1
ATOM 3197 N N . LYS B 1 105 ? -13.602 -12.461 3.281 1 98.38 105 LYS B N 1
ATOM 3198 C CA . LYS B 1 105 ? -13.398 -12.883 4.664 1 98.38 105 LYS B CA 1
ATOM 3199 C C . LYS B 1 105 ? -14.734 -13.008 5.402 1 98.38 105 LYS B C 1
ATOM 3201 O O . LYS B 1 105 ? -14.992 -14.016 6.062 1 98.38 105 LYS B O 1
ATOM 3206 N N . LYS B 1 106 ? -15.562 -12.023 5.262 1 97.56 106 LYS B N 1
ATOM 3207 C CA . LYS B 1 106 ? -16.844 -12.008 5.941 1 97.56 106 LYS B CA 1
ATOM 3208 C C . LYS B 1 106 ? -17.75 -13.133 5.43 1 97.56 106 LYS B C 1
ATOM 3210 O O . LYS B 1 106 ? -18.375 -13.844 6.219 1 97.56 106 LYS B O 1
ATOM 3215 N N . ALA B 1 107 ? -17.766 -13.328 4.168 1 97.88 107 ALA B N 1
ATOM 3216 C CA . ALA B 1 107 ? -18.672 -14.305 3.555 1 97.88 107 ALA B CA 1
ATOM 3217 C C . ALA B 1 107 ? -18.266 -15.727 3.934 1 97.88 107 ALA B C 1
ATOM 3219 O O . ALA B 1 107 ? -19.125 -16.609 4.059 1 97.88 107 ALA B O 1
ATOM 3220 N N . LEU B 1 108 ? -17 -15.977 4.156 1 98.25 108 LEU B N 1
ATOM 3221 C CA . LEU B 1 108 ? -16.516 -17.344 4.344 1 98.25 108 LEU B CA 1
ATOM 3222 C C . LEU B 1 108 ? -16.266 -17.625 5.82 1 98.25 108 LEU B C 1
ATOM 3224 O O . LEU B 1 108 ? -15.898 -18.75 6.188 1 98.25 108 LEU B O 1
ATOM 3228 N N . GLU B 1 109 ? -16.562 -16.703 6.684 1 96.88 109 GLU B N 1
ATOM 3229 C CA . GLU B 1 109 ? -16.094 -16.75 8.07 1 96.88 109 GLU B CA 1
ATOM 3230 C C . GLU B 1 109 ? -16.734 -17.922 8.82 1 96.88 109 GLU B C 1
ATOM 3232 O O . GLU B 1 109 ? -16.141 -18.438 9.773 1 96.88 109 GLU B O 1
ATOM 3237 N N . ASP B 1 110 ? -17.922 -18.406 8.391 1 97.94 110 ASP B N 1
ATOM 3238 C CA . ASP B 1 110 ? -18.594 -19.516 9.086 1 97.94 110 ASP B CA 1
ATOM 3239 C C . ASP B 1 110 ? -18.031 -20.859 8.633 1 97.94 110 ASP B C 1
ATOM 3241 O O . ASP B 1 110 ? -18.281 -21.891 9.266 1 97.94 110 ASP B O 1
ATOM 3245 N N . TYR B 1 111 ? -17.203 -20.875 7.59 1 98.56 111 TYR B N 1
ATOM 3246 C CA . TYR B 1 111 ? -16.812 -22.141 6.973 1 98.56 111 TYR B CA 1
ATOM 3247 C C . TYR B 1 111 ? -15.289 -22.281 6.941 1 98.56 111 TYR B C 1
ATOM 3249 O O . TYR B 1 111 ? -14.766 -23.406 6.926 1 98.56 111 TYR B O 1
ATOM 3257 N N . PHE B 1 112 ? -14.609 -21.125 6.875 1 98.56 112 PHE B N 1
ATOM 3258 C CA . PHE B 1 112 ? -13.156 -21.094 6.781 1 98.56 112 PHE B CA 1
ATOM 3259 C C . PHE B 1 112 ? -12.578 -20.062 7.738 1 98.56 112 PHE B C 1
ATOM 3261 O O . PHE B 1 112 ? -13.141 -18.969 7.898 1 98.56 112 PHE B O 1
ATOM 3268 N N . ASP B 1 113 ? -11.508 -20.406 8.336 1 98.31 113 ASP B N 1
ATOM 3269 C CA . ASP B 1 113 ? -10.727 -19.453 9.125 1 98.31 113 ASP B CA 1
ATOM 3270 C C . ASP B 1 113 ? -9.578 -18.875 8.312 1 98.31 113 ASP B C 1
ATOM 3272 O O . ASP B 1 113 ? -8.781 -19.609 7.73 1 98.31 113 ASP B O 1
ATOM 3276 N N . ILE B 1 114 ? -9.516 -17.562 8.281 1 97.81 114 ILE B N 1
ATOM 3277 C CA . ILE B 1 114 ? -8.391 -16.938 7.605 1 97.81 114 ILE B CA 1
ATOM 3278 C C . ILE B 1 114 ? -7.141 -17.031 8.469 1 97.81 114 ILE B C 1
ATOM 3280 O O . ILE B 1 114 ? -7.172 -16.719 9.664 1 97.81 114 ILE B O 1
ATOM 3284 N N . GLU B 1 115 ? -6.066 -17.594 7.879 1 98.06 115 GLU B N 1
ATOM 3285 C CA . GLU B 1 115 ? -4.816 -17.828 8.602 1 98.06 115 GLU B CA 1
ATOM 3286 C C . GLU B 1 115 ? -3.787 -16.75 8.281 1 98.06 115 GLU B C 1
ATOM 3288 O O . GLU B 1 115 ? -3.01 -16.344 9.141 1 98.06 115 GLU B O 1
ATOM 3293 N N . LYS B 1 116 ? -3.811 -16.281 7.082 1 98.25 116 LYS B N 1
ATOM 3294 C CA . LYS B 1 116 ? -2.762 -15.375 6.621 1 98.25 116 LYS B CA 1
ATOM 3295 C C . LYS B 1 116 ? -3.217 -14.586 5.398 1 98.25 116 LYS B C 1
ATOM 3297 O O . LYS B 1 116 ? -3.91 -15.117 4.531 1 98.25 116 LYS B O 1
ATOM 3302 N N . VAL B 1 117 ? -2.848 -13.32 5.359 1 98.75 117 VAL B N 1
ATOM 3303 C CA . VAL B 1 117 ? -2.994 -12.469 4.184 1 98.75 117 VAL B CA 1
ATOM 3304 C C . VAL B 1 117 ? -1.649 -11.836 3.834 1 98.75 117 VAL B C 1
ATOM 3306 O O . VAL B 1 117 ? -0.971 -11.289 4.703 1 98.75 117 VAL B O 1
ATOM 3309 N N . ILE B 1 118 ? -1.195 -11.992 2.611 1 98.62 118 ILE B N 1
ATOM 3310 C CA . ILE B 1 118 ? 0.074 -11.438 2.154 1 98.62 118 ILE B CA 1
ATOM 3311 C C . ILE B 1 118 ? -0.167 -10.508 0.971 1 98.62 118 ILE B C 1
ATOM 3313 O O . ILE B 1 118 ? -0.742 -10.906 -0.042 1 98.62 118 ILE B O 1
ATOM 3317 N N . SER B 1 119 ? 0.188 -9.258 1.131 1 98.56 119 SER B N 1
ATOM 3318 C CA . SER B 1 119 ? 0.174 -8.305 0.031 1 98.56 119 SER B CA 1
ATOM 3319 C C . SER B 1 119 ? 1.399 -8.469 -0.862 1 98.56 119 SER B C 1
ATOM 3321 O O . SER B 1 119 ? 2.521 -8.586 -0.367 1 98.56 119 SER B O 1
ATOM 3323 N N . SER B 1 120 ? 1.183 -8.5 -2.125 1 98.62 120 SER B N 1
ATOM 3324 C CA . SER B 1 120 ? 2.258 -8.656 -3.102 1 98.62 120 SER B CA 1
ATOM 3325 C C . SER B 1 120 ? 2.105 -7.66 -4.25 1 98.62 120 SER B C 1
ATOM 3327 O O . SER B 1 120 ? 1.089 -6.969 -4.348 1 98.62 120 SER B O 1
ATOM 3329 N N . TYR B 1 121 ? 3.186 -7.516 -5.035 1 98.69 121 TYR B N 1
ATOM 3330 C CA . TYR B 1 121 ? 3.232 -6.508 -6.09 1 98.69 121 TYR B CA 1
ATOM 3331 C C . TYR B 1 121 ? 4.227 -6.902 -7.176 1 98.69 121 TYR B C 1
ATOM 3333 O O . TYR B 1 121 ? 4.91 -7.922 -7.062 1 98.69 121 TYR B O 1
ATOM 3341 N N . THR B 1 122 ? 4.18 -6.195 -8.25 1 98.12 122 THR B N 1
ATOM 3342 C CA . THR B 1 122 ? 5.266 -6.32 -9.219 1 98.12 122 THR B CA 1
ATOM 3343 C C . THR B 1 122 ? 6.336 -5.262 -8.961 1 98.12 122 THR B C 1
ATOM 3345 O O . THR B 1 122 ? 6.031 -4.156 -8.516 1 98.12 122 THR B O 1
ATOM 3348 N N . TYR B 1 123 ? 7.516 -5.609 -9.148 1 98.06 123 TYR B N 1
ATOM 3349 C CA . TYR B 1 123 ? 8.703 -4.773 -9.016 1 98.06 123 TYR B CA 1
ATOM 3350 C C . TYR B 1 123 ? 9.445 -4.664 -10.344 1 98.06 123 TYR B C 1
ATOM 3352 O O . TYR B 1 123 ? 9.93 -5.668 -10.875 1 98.06 123 TYR B O 1
ATOM 3360 N N . ARG B 1 124 ? 9.445 -3.441 -10.922 1 96.31 124 ARG B N 1
ATOM 3361 C CA . ARG B 1 124 ? 10.016 -3.225 -12.242 1 96.31 124 ARG B CA 1
ATOM 3362 C C . ARG B 1 124 ? 9.469 -4.227 -13.25 1 96.31 124 ARG B C 1
ATOM 3364 O O . ARG B 1 124 ? 10.211 -4.77 -14.07 1 96.31 124 ARG B O 1
ATOM 3371 N N . GLY B 1 125 ? 8.133 -4.504 -13.055 1 92.69 125 GLY B N 1
ATOM 3372 C CA . GLY B 1 125 ? 7.445 -5.406 -13.961 1 92.69 125 GLY B CA 1
ATOM 3373 C C . GLY B 1 125 ? 7.637 -6.871 -13.609 1 92.69 125 GLY B C 1
ATOM 3374 O O . GLY B 1 125 ? 6.688 -7.543 -13.203 1 92.69 125 GLY B O 1
ATOM 3375 N N . LYS B 1 126 ? 8.883 -7.352 -13.648 1 92.81 126 LYS B N 1
ATOM 3376 C CA . LYS B 1 126 ? 9.078 -8.789 -13.531 1 92.81 126 LYS B CA 1
ATOM 3377 C C . LYS B 1 126 ? 10.297 -9.109 -12.672 1 92.81 126 LYS B C 1
ATOM 3379 O O . LYS B 1 126 ? 10.922 -10.156 -12.836 1 92.81 126 LYS B O 1
ATOM 3384 N N . TYR B 1 127 ? 10.609 -8.227 -11.789 1 96.94 127 TYR B N 1
ATOM 3385 C CA . TYR B 1 127 ? 11.812 -8.477 -11 1 96.94 127 TYR B CA 1
ATOM 3386 C C . TYR B 1 127 ? 11.453 -8.938 -9.594 1 96.94 127 TYR B C 1
ATOM 3388 O O . TYR B 1 127 ? 10.406 -8.578 -9.062 1 96.94 127 TYR B O 1
ATOM 3396 N N . ASP B 1 128 ? 12.312 -9.742 -9.125 1 96.56 128 ASP B N 1
ATOM 3397 C CA . ASP B 1 128 ? 12.414 -10.094 -7.711 1 96.56 128 ASP B CA 1
ATOM 3398 C C . ASP B 1 128 ? 13.141 -9.008 -6.922 1 96.56 128 ASP B C 1
ATOM 3400 O O . ASP B 1 128 ? 14 -8.305 -7.465 1 96.56 128 ASP B O 1
ATOM 3404 N N . LEU B 1 129 ? 12.828 -8.93 -5.605 1 98.25 129 LEU B N 1
ATOM 3405 C CA . LEU B 1 129 ? 13.477 -7.91 -4.789 1 98.25 129 LEU B CA 1
ATOM 3406 C C . LEU B 1 129 ? 14.977 -8.164 -4.695 1 98.25 129 LEU B C 1
ATOM 3408 O O . LEU B 1 129 ? 15.734 -7.277 -4.293 1 98.25 129 LEU B O 1
ATOM 3412 N N . SER B 1 130 ? 15.422 -9.352 -5.062 1 97.75 130 SER B N 1
ATOM 3413 C CA . SER B 1 130 ? 16.859 -9.633 -5.105 1 97.75 130 SER B CA 1
ATOM 3414 C C . SER B 1 130 ? 17.531 -8.883 -6.246 1 97.75 130 SER B C 1
ATOM 3416 O O . SER B 1 130 ? 18.75 -8.758 -6.273 1 97.75 130 SER B O 1
ATOM 3418 N N . GLY B 1 131 ? 16.719 -8.445 -7.199 1 96.94 131 GLY B N 1
ATOM 3419 C CA . GLY B 1 131 ? 17.25 -7.727 -8.344 1 96.94 131 GLY B CA 1
ATOM 3420 C C . GLY B 1 131 ? 17.281 -8.555 -9.609 1 96.94 131 GLY B C 1
ATOM 3421 O O . GLY B 1 131 ? 17.594 -8.047 -10.688 1 96.94 131 GLY B O 1
ATOM 3422 N N . PHE B 1 132 ? 16.922 -9.797 -9.492 1 97.69 132 PHE B N 1
ATOM 3423 C CA . PHE B 1 132 ? 16.938 -10.656 -10.672 1 97.69 132 PHE B CA 1
ATOM 3424 C C . PHE B 1 132 ? 15.539 -10.758 -11.289 1 97.69 132 PHE B C 1
ATOM 3426 O O . PHE B 1 132 ? 14.531 -10.703 -10.578 1 97.69 132 PHE B O 1
ATOM 3433 N N . GLU B 1 133 ? 15.523 -10.906 -12.523 1 95.81 133 GLU B N 1
ATOM 3434 C CA . GLU B 1 133 ? 14.281 -11.125 -13.258 1 95.81 133 GLU B CA 1
ATOM 3435 C C . GLU B 1 133 ? 13.727 -12.523 -13 1 95.81 133 GLU B C 1
ATOM 3437 O O . GLU B 1 133 ? 14.477 -13.5 -12.945 1 95.81 133 GLU B O 1
ATOM 3442 N N . ASP B 1 134 ? 12.523 -12.648 -12.852 1 92.19 134 ASP B N 1
ATOM 3443 C CA . ASP B 1 134 ? 11.828 -13.922 -12.711 1 92.19 134 ASP B CA 1
ATOM 3444 C C . ASP B 1 134 ? 10.992 -14.234 -13.945 1 92.19 134 ASP B C 1
ATOM 3446 O O . ASP B 1 134 ? 10.586 -13.32 -14.672 1 92.19 134 ASP B O 1
ATOM 3450 N N . GLY B 1 135 ? 10.766 -15.492 -14.258 1 90.25 135 GLY B N 1
ATOM 3451 C CA . GLY B 1 135 ? 9.867 -15.938 -15.305 1 90.25 135 GLY B CA 1
ATOM 3452 C C . GLY B 1 135 ? 10.508 -15.93 -16.688 1 90.25 135 GLY B C 1
ATOM 3453 O O . GLY B 1 135 ? 9.812 -16 -17.703 1 90.25 135 GLY B O 1
ATOM 3454 N N . ILE B 1 136 ? 11.836 -15.82 -16.719 1 91.31 136 ILE B N 1
ATOM 3455 C CA . ILE B 1 136 ? 12.531 -15.789 -18 1 91.31 136 ILE B CA 1
ATOM 3456 C C . ILE B 1 136 ? 12.234 -17.062 -18.781 1 91.31 136 ILE B C 1
ATOM 3458 O O . ILE B 1 136 ? 12.062 -17.031 -20 1 91.31 136 ILE B O 1
ATOM 3462 N N . GLU B 1 137 ? 12.156 -18.203 -18.156 1 91.81 137 GLU B N 1
ATOM 3463 C CA . GLU B 1 137 ? 11.984 -19.5 -18.812 1 91.81 137 GLU B CA 1
ATOM 3464 C C . GLU B 1 137 ? 10.516 -19.891 -18.859 1 91.81 137 GLU B C 1
ATOM 3466 O O . GLU B 1 137 ? 10.188 -21.062 -19.141 1 91.81 137 GLU B O 1
ATOM 3471 N N . ASN B 1 138 ? 9.664 -18.984 -18.578 1 95.94 138 ASN B N 1
ATOM 3472 C CA . ASN B 1 138 ? 8.242 -19.266 -18.703 1 95.94 138 ASN B CA 1
ATOM 3473 C C . ASN B 1 138 ? 7.875 -19.641 -20.141 1 95.94 138 ASN B C 1
ATOM 3475 O O . ASN B 1 138 ? 8.43 -19.094 -21.094 1 95.94 138 ASN B O 1
ATOM 3479 N N . PRO B 1 139 ? 6.852 -20.641 -20.25 1 96.62 139 PRO B N 1
ATOM 3480 C CA . PRO B 1 139 ? 6.316 -20.859 -21.594 1 96.62 139 PRO B CA 1
ATOM 3481 C C . PRO B 1 139 ? 5.758 -19.594 -22.234 1 96.62 139 PRO B C 1
ATOM 3483 O O . PRO B 1 139 ? 5.406 -18.641 -21.531 1 96.62 139 PRO B O 1
ATOM 3486 N N . LYS B 1 140 ? 5.758 -19.609 -23.547 1 94.38 140 LYS B N 1
ATOM 3487 C CA . LYS B 1 140 ? 5.312 -18.438 -24.281 1 94.38 140 LYS B CA 1
ATOM 3488 C C . LYS B 1 140 ? 4.242 -18.797 -25.312 1 94.38 140 LYS B C 1
ATOM 3490 O O . LYS B 1 140 ? 4.148 -19.953 -25.734 1 94.38 140 LYS B O 1
ATOM 3495 N N . GLY B 1 141 ? 3.412 -17.844 -25.547 1 95.38 141 GLY B N 1
ATOM 3496 C CA . GLY B 1 141 ? 2.416 -18 -26.594 1 95.38 141 GLY B CA 1
ATOM 3497 C C . GLY B 1 141 ? 1.486 -19.172 -26.359 1 95.38 141 GLY B C 1
ATOM 3498 O O . GLY B 1 141 ? 0.884 -19.297 -25.297 1 95.38 141 GLY B O 1
ATOM 3499 N N . LEU B 1 142 ? 1.444 -20.062 -27.391 1 95.75 142 LEU B N 1
ATOM 3500 C CA . LEU B 1 142 ? 0.501 -21.172 -27.391 1 95.75 142 LEU B CA 1
ATOM 3501 C C . LEU B 1 142 ? 0.902 -22.234 -26.375 1 95.75 142 LEU B C 1
ATOM 3503 O O . LEU B 1 142 ? 0.101 -23.109 -26.031 1 95.75 142 LEU B O 1
ATOM 3507 N N . GLU B 1 143 ? 2.102 -22.141 -25.812 1 96.69 143 GLU B N 1
ATOM 3508 C CA . GLU B 1 143 ? 2.588 -23.141 -24.875 1 96.69 143 GLU B CA 1
ATOM 3509 C C . GLU B 1 143 ? 2.152 -22.828 -23.438 1 96.69 143 GLU B C 1
ATOM 3511 O O . GLU B 1 143 ? 2.258 -23.672 -22.562 1 96.69 143 GLU B O 1
ATOM 3516 N N . VAL B 1 144 ? 1.639 -21.656 -23.266 1 97.56 144 VAL B N 1
ATOM 3517 C CA . VAL B 1 144 ? 1.318 -21.203 -21.906 1 97.56 144 VAL B CA 1
ATOM 3518 C C . VAL B 1 144 ? 0.206 -22.078 -21.328 1 97.56 144 VAL B C 1
ATOM 3520 O O . VAL B 1 144 ? 0.364 -22.656 -20.25 1 97.56 144 VAL B O 1
ATOM 3523 N N . VAL B 1 145 ? -0.894 -22.203 -22.016 1 97.69 145 VAL B N 1
ATOM 3524 C CA . VAL B 1 145 ? -2.061 -22.906 -21.484 1 97.69 145 VAL B CA 1
ATOM 3525 C C . VAL B 1 145 ? -1.733 -24.391 -21.281 1 97.69 145 VAL B C 1
ATOM 3527 O O . VAL B 1 145 ? -1.933 -24.938 -20.203 1 97.69 145 VAL B O 1
ATOM 3530 N N . PRO B 1 146 ? -1.088 -25.078 -22.234 1 97.19 146 PRO B N 1
ATOM 3531 C CA . PRO B 1 146 ? -0.781 -26.5 -22.031 1 97.19 146 PRO B CA 1
ATOM 3532 C C . PRO B 1 146 ? 0.229 -26.734 -20.906 1 97.19 146 PRO B C 1
ATOM 3534 O O . PRO B 1 146 ? 0.238 -27.797 -20.281 1 97.19 146 PRO B O 1
ATOM 3537 N N . ALA B 1 147 ? 1.042 -25.797 -20.625 1 97.62 147 ALA B N 1
ATOM 3538 C CA . ALA B 1 147 ? 2.051 -25.953 -19.578 1 97.62 147 ALA B CA 1
ATOM 3539 C C . ALA B 1 147 ? 1.427 -25.828 -18.188 1 97.62 147 ALA B C 1
ATOM 3541 O O . ALA B 1 147 ? 1.995 -26.312 -17.203 1 97.62 147 ALA B O 1
ATOM 3542 N N . ALA B 1 148 ? 0.282 -25.234 -18.141 1 98.56 148 ALA B N 1
ATOM 3543 C CA . ALA B 1 148 ? -0.278 -24.906 -16.844 1 98.56 148 ALA B CA 1
ATOM 3544 C C . ALA B 1 148 ? -1.606 -25.625 -16.625 1 98.56 148 ALA B C 1
ATOM 3546 O O . ALA B 1 148 ? -2.014 -25.859 -15.477 1 98.56 148 ALA B O 1
ATOM 3547 N N . ILE B 1 149 ? -2.33 -25.969 -17.703 1 98.62 149 ILE B N 1
ATOM 3548 C CA . ILE B 1 149 ? -3.715 -26.422 -17.609 1 98.62 149 ILE B CA 1
ATOM 3549 C C . ILE B 1 149 ? -3.828 -27.844 -18.156 1 98.62 149 ILE B C 1
ATOM 3551 O O . ILE B 1 149 ? -3.246 -28.172 -19.203 1 98.62 149 ILE B O 1
ATOM 3555 N N . ILE B 1 150 ? -4.539 -28.688 -17.453 1 97.81 150 ILE B N 1
ATOM 3556 C CA . ILE B 1 150 ? -4.844 -30.031 -17.953 1 97.81 150 ILE B CA 1
ATOM 3557 C C . ILE B 1 150 ? -5.809 -29.938 -19.141 1 97.81 150 ILE B C 1
ATOM 3559 O O . ILE B 1 150 ? -6.863 -29.297 -19.031 1 97.81 150 ILE B O 1
ATOM 3563 N N . SER B 1 151 ? -5.469 -30.594 -20.141 1 95.88 151 SER B N 1
ATOM 3564 C CA . SER B 1 151 ? -6.199 -30.391 -21.391 1 95.88 151 SER B CA 1
ATOM 3565 C C . SER B 1 151 ? -7.219 -31.5 -21.625 1 95.88 151 SER B C 1
ATOM 3567 O O . SER B 1 151 ? -8.102 -31.375 -22.469 1 95.88 151 SER B O 1
ATOM 3569 N N . GLU B 1 152 ? -7.117 -32.562 -20.859 1 94.38 152 GLU B N 1
ATOM 3570 C CA . GLU B 1 152 ? -8.008 -33.688 -21.109 1 94.38 152 GLU B CA 1
ATOM 3571 C C . GLU B 1 152 ? -8.234 -34.5 -19.844 1 94.38 152 GLU B C 1
ATOM 3573 O O . GLU B 1 152 ? -7.559 -34.281 -18.828 1 94.38 152 GLU B O 1
ATOM 3578 N N . GLY B 1 153 ? -9.227 -35.344 -19.984 1 93 153 GLY B N 1
ATOM 3579 C CA . GLY B 1 153 ? -9.484 -36.281 -18.891 1 93 153 GLY B CA 1
ATOM 3580 C C . GLY B 1 153 ? -10.414 -35.688 -17.828 1 93 153 GLY B C 1
ATOM 3581 O O . GLY B 1 153 ? -11.078 -34.688 -18.078 1 93 153 GLY B O 1
ATOM 3582 N N . GLU B 1 154 ? -10.445 -36.281 -16.719 1 91.88 154 GLU B N 1
ATOM 3583 C CA . GLU B 1 154 ? -11.391 -35.969 -15.656 1 91.88 154 GLU B CA 1
ATOM 3584 C C . GLU B 1 154 ? -11.086 -34.625 -15.039 1 91.88 154 GLU B C 1
ATOM 3586 O O . GLU B 1 154 ? -11.992 -33.938 -14.531 1 91.88 154 GLU B O 1
ATOM 3591 N N . LEU B 1 155 ? -9.891 -34.219 -15.117 1 96.31 155 LEU B N 1
ATOM 3592 C CA . LEU B 1 155 ? -9.484 -32.969 -14.484 1 96.31 155 LEU B CA 1
ATOM 3593 C C . LEU B 1 155 ? -9.258 -31.875 -15.531 1 96.31 155 LEU B C 1
ATOM 3595 O O . LEU B 1 155 ? -8.609 -30.859 -15.25 1 96.31 155 LEU B O 1
ATOM 3599 N N . GLU B 1 156 ? -9.797 -32.062 -16.719 1 95.94 156 GLU B N 1
ATOM 3600 C CA . GLU B 1 156 ? -9.656 -31.062 -17.766 1 95.94 156 GLU B CA 1
ATOM 3601 C C . GLU B 1 156 ? -10.016 -29.672 -17.25 1 95.94 156 GLU B C 1
ATOM 3603 O O . GLU B 1 156 ? -11.031 -29.484 -16.578 1 95.94 156 GLU B O 1
ATOM 3608 N N . GLY B 1 157 ? -9.133 -28.797 -17.531 1 97.56 157 GLY B N 1
ATOM 3609 C CA . GLY B 1 157 ? -9.359 -27.406 -17.156 1 97.56 157 GLY B CA 1
ATOM 3610 C C . GLY B 1 157 ? -8.766 -27.062 -15.805 1 97.56 157 GLY B C 1
ATOM 3611 O O . GLY B 1 157 ? -8.688 -25.875 -15.438 1 97.56 157 GLY B O 1
ATOM 3612 N N . SER B 1 158 ? -8.328 -28.031 -15.039 1 98.12 158 SER B N 1
ATOM 3613 C CA . SER B 1 158 ? -7.715 -27.797 -13.734 1 98.12 158 SER B CA 1
ATOM 3614 C C . SER B 1 158 ? -6.223 -27.531 -13.875 1 98.12 158 SER B C 1
ATOM 3616 O O . SER B 1 158 ? -5.648 -27.703 -14.945 1 98.12 158 SER B O 1
ATOM 3618 N N . SER B 1 159 ? -5.672 -27.062 -12.828 1 98.62 159 SER B N 1
ATOM 3619 C CA . SER B 1 159 ? -4.238 -26.828 -12.672 1 98.62 159 SER B CA 1
ATOM 3620 C C . SER B 1 159 ? -3.771 -27.219 -11.266 1 98.62 159 SER B C 1
ATOM 3622 O O . SER B 1 159 ? -4.59 -27.375 -10.359 1 98.62 159 SER B O 1
ATOM 3624 N N . PHE B 1 160 ? -2.559 -27.516 -11.188 1 98.69 160 PHE B N 1
ATOM 3625 C CA . PHE B 1 160 ? -1.904 -27.703 -9.891 1 98.69 160 PHE B CA 1
ATOM 3626 C C . PHE B 1 160 ? -0.963 -26.531 -9.594 1 98.69 160 PHE B C 1
ATOM 3628 O O . PHE B 1 160 ? -0.12 -26.188 -10.422 1 98.69 160 PHE B O 1
ATOM 3635 N N . TRP B 1 161 ? -1.186 -25.953 -8.422 1 98.81 161 TRP B N 1
ATOM 3636 C CA . TRP B 1 161 ? -0.552 -24.719 -8 1 98.81 161 TRP B CA 1
ATOM 3637 C C . TRP B 1 161 ? 0.292 -24.922 -6.75 1 98.81 161 TRP B C 1
ATOM 3639 O O . TRP B 1 161 ? -0.224 -25.344 -5.707 1 98.81 161 TRP B O 1
ATOM 3649 N N . VAL B 1 162 ? 1.616 -24.719 -6.902 1 98.62 162 VAL B N 1
ATOM 3650 C CA . VAL B 1 162 ? 2.463 -24.672 -5.715 1 98.62 162 VAL B CA 1
ATOM 3651 C C . VAL B 1 162 ? 2.768 -23.219 -5.363 1 98.62 162 VAL B C 1
ATOM 3653 O O . VAL B 1 162 ? 3.305 -22.469 -6.188 1 98.62 162 VAL B O 1
ATOM 3656 N N . LEU B 1 163 ? 2.352 -22.781 -4.176 1 98.75 163 LEU B N 1
ATOM 3657 C CA . LEU B 1 163 ? 2.611 -21.469 -3.613 1 98.75 163 LEU B CA 1
ATOM 3658 C C . LEU B 1 163 ? 3.631 -21.547 -2.482 1 98.75 163 LEU B C 1
ATOM 3660 O O . LEU B 1 163 ? 3.424 -22.266 -1.504 1 98.75 163 LEU B O 1
ATOM 3664 N N . GLN B 1 164 ? 4.727 -20.844 -2.672 1 98.25 164 GLN B N 1
ATOM 3665 C CA . GLN B 1 164 ? 5.812 -20.875 -1.698 1 98.25 164 GLN B CA 1
ATOM 3666 C C . GLN B 1 164 ? 6.258 -19.469 -1.333 1 98.25 164 GLN B C 1
ATOM 3668 O O . GLN B 1 164 ? 6.578 -18.656 -2.211 1 98.25 164 GLN B O 1
ATOM 3673 N N . GLN B 1 165 ? 6.191 -19.125 -0.038 1 98.44 165 GLN B N 1
ATOM 3674 C CA . GLN B 1 165 ? 6.699 -17.844 0.442 1 98.44 165 GLN B CA 1
ATOM 3675 C C . GLN B 1 165 ? 8.18 -17.922 0.781 1 98.44 165 GLN B C 1
ATOM 3677 O O . GLN B 1 165 ? 8.586 -18.734 1.618 1 98.44 165 GLN B O 1
ATOM 3682 N N . TRP B 1 166 ? 9 -17.125 0.057 1 98.69 166 TRP B N 1
ATOM 3683 C CA . TRP B 1 166 ? 10.438 -17.031 0.281 1 98.69 166 TRP B CA 1
ATOM 3684 C C . TRP B 1 166 ? 10.797 -15.734 1.004 1 98.69 166 TRP B C 1
ATOM 3686 O O . TRP B 1 166 ? 10.297 -14.664 0.655 1 98.69 166 TRP B O 1
ATOM 3696 N N . LEU B 1 167 ? 11.555 -15.82 2.086 1 98.81 167 LEU B N 1
ATOM 3697 C CA . LEU B 1 167 ? 12.078 -14.672 2.828 1 98.81 167 LEU B CA 1
ATOM 3698 C C . LEU B 1 167 ? 13.539 -14.43 2.482 1 98.81 167 LEU B C 1
ATOM 3700 O O . LEU B 1 167 ? 14.391 -15.289 2.713 1 98.81 167 LEU B O 1
ATOM 3704 N N . HIS B 1 168 ? 13.805 -13.234 1.891 1 98.81 168 HIS B N 1
ATOM 3705 C CA . HIS B 1 168 ? 15.164 -12.922 1.475 1 98.81 168 HIS B CA 1
ATOM 3706 C C . HIS B 1 168 ? 15.977 -12.352 2.633 1 98.81 168 HIS B C 1
ATOM 3708 O O . HIS B 1 168 ? 15.422 -11.719 3.537 1 98.81 168 HIS B O 1
ATOM 3714 N N . ASP B 1 169 ? 17.234 -12.602 2.609 1 98.62 169 ASP B N 1
ATOM 3715 C CA . ASP B 1 169 ? 18.234 -12.008 3.492 1 98.62 169 ASP B CA 1
ATOM 3716 C C . ASP B 1 169 ? 18.859 -10.758 2.863 1 98.62 169 ASP B C 1
ATOM 3718 O O . ASP B 1 169 ? 19.859 -10.844 2.168 1 98.62 169 ASP B O 1
ATOM 3722 N N . PHE B 1 170 ? 18.266 -9.656 3.188 1 98.38 170 PHE B N 1
ATOM 3723 C CA . PHE B 1 170 ? 18.703 -8.43 2.525 1 98.38 170 PHE B CA 1
ATOM 3724 C C . PHE B 1 170 ? 20.031 -7.949 3.092 1 98.38 170 PHE B C 1
ATOM 3726 O O . PHE B 1 170 ? 20.719 -7.141 2.467 1 98.38 170 PHE B O 1
ATOM 3733 N N . ASP B 1 171 ? 20.391 -8.344 4.281 1 97 171 ASP B N 1
ATOM 3734 C CA . ASP B 1 171 ? 21.75 -8.062 4.746 1 97 171 ASP B CA 1
ATOM 3735 C C . ASP B 1 171 ? 22.781 -8.727 3.84 1 97 171 ASP B C 1
ATOM 3737 O O . ASP B 1 171 ? 23.766 -8.094 3.449 1 97 171 ASP B O 1
ATOM 3741 N N . TRP B 1 172 ? 22.516 -9.961 3.504 1 98.19 172 TRP B N 1
ATOM 3742 C CA . TRP B 1 172 ? 23.406 -10.641 2.584 1 98.19 172 TRP B CA 1
ATOM 3743 C C . TRP B 1 172 ? 23.375 -9.992 1.205 1 98.19 172 TRP B C 1
ATOM 3745 O O . TRP B 1 172 ? 24.422 -9.719 0.614 1 98.19 172 TRP B O 1
ATOM 3755 N N . LEU B 1 173 ? 22.203 -9.75 0.68 1 98.12 173 LEU B N 1
ATOM 3756 C CA . LEU B 1 173 ? 22.031 -9.227 -0.672 1 98.12 173 LEU B CA 1
ATOM 3757 C C . LEU B 1 173 ? 22.688 -7.863 -0.821 1 98.12 173 LEU B C 1
ATOM 3759 O O . LEU B 1 173 ? 23.234 -7.547 -1.88 1 98.12 173 LEU B O 1
ATOM 3763 N N . ASN B 1 174 ? 22.656 -7.09 0.242 1 95.81 174 ASN B N 1
ATOM 3764 C CA . ASN B 1 174 ? 23.203 -5.738 0.164 1 95.81 174 ASN B CA 1
ATOM 3765 C C . ASN B 1 174 ? 24.703 -5.727 0.399 1 95.81 174 ASN B C 1
ATOM 3767 O O . ASN B 1 174 ? 25.375 -4.75 0.072 1 95.81 174 ASN B O 1
ATOM 3771 N N . ASN B 1 175 ? 25.234 -6.773 0.923 1 96.5 175 ASN B N 1
ATOM 3772 C CA . ASN B 1 175 ? 26.656 -6.793 1.239 1 96.5 175 ASN B CA 1
ATOM 3773 C C . ASN B 1 175 ? 27.438 -7.691 0.28 1 96.5 175 ASN B C 1
ATOM 3775 O O . ASN B 1 175 ? 28.656 -7.566 0.15 1 96.5 175 ASN B O 1
ATOM 3779 N N . ALA B 1 176 ? 26.719 -8.578 -0.382 1 98 176 ALA B N 1
ATOM 3780 C CA . ALA B 1 176 ? 27.375 -9.492 -1.312 1 98 176 ALA B CA 1
ATOM 3781 C C . ALA B 1 176 ? 27.844 -8.75 -2.564 1 98 176 ALA B C 1
ATOM 3783 O O . ALA B 1 176 ? 27.234 -7.762 -2.971 1 98 176 ALA B O 1
ATOM 3784 N N . SER B 1 177 ? 28.922 -9.242 -3.18 1 98.06 177 SER B N 1
ATOM 3785 C CA . SER B 1 177 ? 29.359 -8.711 -4.469 1 98.06 177 SER B CA 1
ATOM 3786 C C . SER B 1 177 ? 28.359 -9.07 -5.574 1 98.06 177 SER B C 1
ATOM 3788 O O . SER B 1 177 ? 27.609 -10.039 -5.449 1 98.06 177 SER B O 1
ATOM 3790 N N . GLN B 1 178 ? 28.359 -8.289 -6.469 1 96.88 178 GLN B N 1
ATOM 3791 C CA . GLN B 1 178 ? 27.531 -8.602 -7.641 1 96.88 178 GLN B CA 1
ATOM 3792 C C . GLN B 1 178 ? 27.844 -10 -8.164 1 96.88 178 GLN B C 1
ATOM 3794 O O . GLN B 1 178 ? 26.922 -10.75 -8.508 1 96.88 178 GLN B O 1
ATOM 3799 N N . SER B 1 179 ? 29.109 -10.344 -8.266 1 97 179 SER B N 1
ATOM 3800 C CA . SER B 1 179 ? 29.516 -11.648 -8.773 1 97 179 SER B CA 1
ATOM 3801 C C . SER B 1 179 ? 28.953 -12.773 -7.918 1 97 179 SER B C 1
ATOM 3803 O O . SER B 1 179 ? 28.469 -13.781 -8.445 1 97 179 SER B O 1
ATOM 3805 N N . ALA B 1 180 ? 29.031 -12.594 -6.656 1 97.88 180 ALA B N 1
ATOM 3806 C CA . ALA B 1 180 ? 28.516 -13.625 -5.766 1 97.88 180 ALA B CA 1
ATOM 3807 C C . ALA B 1 180 ? 27.016 -13.828 -5.98 1 97.88 180 ALA B C 1
ATOM 3809 O O . ALA B 1 180 ? 26.547 -14.969 -6.047 1 97.88 180 ALA B O 1
ATOM 3810 N N . LYS B 1 181 ? 26.297 -12.773 -6.082 1 98.25 181 LYS B N 1
ATOM 3811 C CA . LYS B 1 181 ? 24.859 -12.867 -6.348 1 98.25 181 LYS B CA 1
ATOM 3812 C C . LYS B 1 181 ? 24.594 -13.539 -7.688 1 98.25 181 LYS B C 1
ATOM 3814 O O . LYS B 1 181 ? 23.75 -14.445 -7.773 1 98.25 181 LYS B O 1
ATOM 3819 N N . GLU B 1 182 ? 25.312 -13.086 -8.672 1 98.25 182 GLU B N 1
ATOM 3820 C CA . GLU B 1 182 ? 25.125 -13.625 -10.016 1 98.25 182 GLU B CA 1
ATOM 3821 C C . GLU B 1 182 ? 25.484 -15.102 -10.078 1 98.25 182 GLU B C 1
ATOM 3823 O O . GLU B 1 182 ? 24.875 -15.867 -10.836 1 98.25 182 GLU B O 1
ATOM 3828 N N . GLU B 1 183 ? 26.438 -15.539 -9.352 1 97.94 183 GLU B N 1
ATOM 3829 C CA . GLU B 1 183 ? 26.812 -16.953 -9.312 1 97.94 183 GLU B CA 1
ATOM 3830 C C . GLU B 1 183 ? 25.703 -17.797 -8.68 1 97.94 183 GLU B C 1
ATOM 3832 O O . GLU B 1 183 ? 25.484 -18.938 -9.086 1 97.94 183 GLU B O 1
ATOM 3837 N N . CYS B 1 184 ? 25.062 -17.25 -7.719 1 98.38 184 CYS B N 1
ATOM 3838 C CA . CYS B 1 184 ? 23.953 -17.969 -7.09 1 98.38 184 CYS B CA 1
ATOM 3839 C C . CYS B 1 184 ? 22.844 -18.234 -8.086 1 98.38 184 CYS B C 1
ATOM 3841 O O . CYS B 1 184 ? 22.219 -19.297 -8.062 1 98.38 184 CYS B O 1
ATOM 3843 N N . ILE B 1 185 ? 22.625 -17.344 -9.008 1 98 185 ILE B N 1
ATOM 3844 C CA . ILE B 1 185 ? 21.5 -17.422 -9.93 1 98 185 ILE B CA 1
ATOM 3845 C C . ILE B 1 185 ? 21.969 -18.016 -11.258 1 98 185 ILE B C 1
ATOM 3847 O O . ILE B 1 185 ? 21.266 -18.812 -11.875 1 98 185 ILE B O 1
ATOM 3851 N N . GLY B 1 186 ? 23.141 -17.625 -11.734 1 98.25 186 GLY B N 1
ATOM 3852 C CA . GLY B 1 186 ? 23.672 -18.047 -13.023 1 98.25 186 GLY B CA 1
ATOM 3853 C C . GLY B 1 186 ? 23.359 -17.062 -14.141 1 98.25 186 GLY B C 1
ATOM 3854 O O . GLY B 1 186 ? 23.438 -17.422 -15.32 1 98.25 186 GLY B O 1
ATOM 3855 N N . ARG B 1 187 ? 23.016 -15.828 -13.766 1 98 187 ARG B N 1
ATOM 3856 C CA . ARG B 1 187 ? 22.672 -14.789 -14.734 1 98 187 ARG B CA 1
ATOM 3857 C C . ARG B 1 187 ? 23.219 -13.43 -14.289 1 98 187 ARG B C 1
ATOM 3859 O O . ARG B 1 187 ? 23.438 -13.203 -13.102 1 98 187 ARG B O 1
ATOM 3866 N N . SER B 1 188 ? 23.312 -12.617 -15.336 1 97 188 SER B N 1
ATOM 3867 C CA . SER B 1 188 ? 23.766 -11.258 -15.07 1 97 188 SER B CA 1
ATOM 3868 C C . SER B 1 188 ? 22.641 -10.406 -14.477 1 97 188 SER B C 1
ATOM 3870 O O . SER B 1 188 ? 21.5 -10.484 -14.93 1 97 188 SER B O 1
ATOM 3872 N N . LEU B 1 189 ? 22.984 -9.602 -13.469 1 94.69 189 LEU B N 1
ATOM 3873 C CA . LEU B 1 189 ? 22.031 -8.656 -12.867 1 94.69 189 LEU B CA 1
ATOM 3874 C C . LEU B 1 189 ? 21.734 -7.5 -13.812 1 94.69 189 LEU B C 1
ATOM 3876 O O . LEU B 1 189 ? 20.672 -6.902 -13.75 1 94.69 189 LEU B O 1
ATOM 3880 N N . ASP B 1 190 ? 22.594 -7.281 -14.75 1 94.31 190 ASP B N 1
ATOM 3881 C CA . ASP B 1 190 ? 22.531 -6.094 -15.594 1 94.31 190 ASP B CA 1
ATOM 3882 C C . ASP B 1 190 ? 21.547 -6.289 -16.75 1 94.31 190 ASP B C 1
ATOM 3884 O O . ASP B 1 190 ? 20.781 -5.379 -17.078 1 94.31 190 ASP B O 1
ATOM 3888 N N . ASP B 1 191 ? 21.609 -7.508 -17.359 1 94.81 191 ASP B N 1
ATOM 3889 C CA . ASP B 1 191 ? 20.781 -7.684 -18.562 1 94.81 191 ASP B CA 1
ATOM 3890 C C . ASP B 1 191 ? 20.109 -9.055 -18.562 1 94.81 191 ASP B C 1
ATOM 3892 O O . ASP B 1 191 ? 19.609 -9.492 -19.594 1 94.81 191 ASP B O 1
ATOM 3896 N N . SER B 1 192 ? 20.312 -9.836 -17.469 1 94.56 192 SER B N 1
ATOM 3897 C CA . SER B 1 192 ? 19.609 -11.094 -17.234 1 94.56 192 SER B CA 1
ATOM 3898 C C . SER B 1 192 ? 20.125 -12.195 -18.156 1 94.56 192 SER B C 1
ATOM 3900 O O . SER B 1 192 ? 19.531 -13.281 -18.219 1 94.56 192 SER B O 1
ATOM 3902 N N . HIS B 1 193 ? 21.219 -11.969 -18.875 1 95.94 193 HIS B N 1
ATOM 3903 C CA . HIS B 1 193 ? 21.719 -13.062 -19.703 1 95.94 193 HIS B CA 1
ATOM 3904 C C . HIS B 1 193 ? 22.297 -14.188 -18.844 1 95.94 193 HIS B C 1
ATOM 3906 O O . HIS B 1 193 ? 22.922 -13.93 -17.812 1 95.94 193 HIS B O 1
ATOM 3912 N N . GLN B 1 194 ? 22.031 -15.305 -19.219 1 96.31 194 GLN B N 1
ATOM 3913 C CA . GLN B 1 194 ? 22.578 -16.484 -18.562 1 96.31 194 GLN B CA 1
ATOM 3914 C C . GLN B 1 194 ? 24.047 -16.672 -18.906 1 96.31 194 GLN B C 1
ATOM 3916 O O . GLN B 1 194 ? 24.438 -16.562 -20.062 1 96.31 194 GLN B O 1
ATOM 3921 N N . PHE B 1 195 ? 24.766 -17.109 -17.969 1 96.94 195 PHE B N 1
ATOM 3922 C CA . PHE B 1 195 ? 26.188 -17.359 -18.172 1 96.94 195 PHE B CA 1
ATOM 3923 C C . PHE B 1 195 ? 26.406 -18.688 -18.906 1 96.94 195 PHE B C 1
ATOM 3925 O O . PHE B 1 195 ? 25.609 -19.609 -18.766 1 96.94 195 PHE B O 1
ATOM 3932 N N . GLU B 1 196 ? 27.453 -18.75 -19.5 1 94.31 196 GLU B N 1
ATOM 3933 C CA . GLU B 1 196 ? 27.828 -20 -20.172 1 94.31 196 GLU B CA 1
ATOM 3934 C C . GLU B 1 196 ? 28.359 -21.016 -19.172 1 94.31 196 GLU B C 1
ATOM 3936 O O . GLU B 1 196 ? 28 -22.203 -19.25 1 94.31 196 GLU B O 1
ATOM 3941 N N . SER B 1 197 ? 29.203 -20.531 -18.438 1 94.56 197 SER B N 1
ATOM 3942 C CA . SER B 1 197 ? 29.734 -21.391 -17.375 1 94.56 197 SER B CA 1
ATOM 3943 C C . SER B 1 197 ? 29.016 -21.141 -16.062 1 94.56 197 SER B C 1
ATOM 3945 O O . SER B 1 197 ? 29.078 -20.047 -15.492 1 94.56 197 SER B O 1
ATOM 3947 N N . LEU B 1 198 ? 28.344 -22.156 -15.578 1 97.19 198 LEU B N 1
ATOM 3948 C CA . LEU B 1 198 ? 27.531 -22.062 -14.367 1 97.19 198 LEU B CA 1
ATOM 3949 C C . LEU B 1 198 ? 28.156 -22.875 -13.234 1 97.19 198 LEU B C 1
ATOM 3951 O O . LEU B 1 198 ? 28.656 -23.984 -13.461 1 97.19 198 LEU B O 1
ATOM 3955 N N . LYS B 1 199 ? 28.172 -22.312 -12.117 1 97.75 199 LYS B N 1
ATOM 3956 C CA . LYS B 1 199 ? 28.438 -23.125 -10.938 1 97.75 199 LYS B CA 1
ATOM 3957 C C . LYS B 1 199 ? 27.391 -24.219 -10.766 1 97.75 199 LYS B C 1
ATOM 3959 O O . LYS B 1 199 ? 26.25 -24.062 -11.211 1 97.75 199 LYS B O 1
ATOM 3964 N N . ASP B 1 200 ? 27.766 -25.219 -10.031 1 96.88 200 ASP B N 1
ATOM 3965 C CA . ASP B 1 200 ? 26.859 -26.359 -9.859 1 96.88 200 ASP B CA 1
ATOM 3966 C C . ASP B 1 200 ? 25.625 -25.953 -9.062 1 96.88 200 ASP B C 1
ATOM 3968 O O . ASP B 1 200 ? 24.547 -26.516 -9.258 1 96.88 200 ASP B O 1
ATOM 3972 N N . PHE B 1 201 ? 25.812 -25 -8.273 1 97.5 201 PHE B N 1
ATOM 3973 C CA . PHE B 1 201 ? 24.719 -24.594 -7.395 1 97.5 201 PHE B CA 1
ATOM 3974 C C . PHE B 1 201 ? 23.891 -23.484 -8.023 1 97.5 201 PHE B C 1
ATOM 3976 O O . PHE B 1 201 ? 22.922 -23.016 -7.422 1 97.5 201 PHE B O 1
ATOM 3983 N N . ALA B 1 202 ? 24.266 -23.062 -9.203 1 98.44 202 ALA B N 1
ATOM 3984 C CA . ALA B 1 202 ? 23.516 -21.984 -9.844 1 98.44 202 ALA B CA 1
ATOM 3985 C C . ALA B 1 202 ? 22.031 -22.359 -10 1 98.44 202 ALA B C 1
ATOM 3987 O O . ALA B 1 202 ? 21.719 -23.453 -10.438 1 98.44 202 ALA B O 1
ATOM 3988 N N . HIS B 1 203 ? 21.219 -21.469 -9.68 1 97.88 203 HIS B N 1
ATOM 3989 C CA . HIS B 1 203 ? 19.766 -21.703 -9.672 1 97.88 203 HIS B CA 1
ATOM 3990 C C . HIS B 1 203 ? 19.266 -22.141 -11.039 1 97.88 203 HIS B C 1
ATOM 3992 O O . HIS B 1 203 ? 18.469 -23.062 -11.148 1 97.88 203 HIS B O 1
ATOM 3998 N N . VAL B 1 204 ? 19.719 -21.453 -12.148 1 96.81 204 VAL B N 1
ATOM 3999 C CA . VAL B 1 204 ? 19.234 -21.75 -13.484 1 96.81 204 VAL B CA 1
ATOM 4000 C C . VAL B 1 204 ? 19.641 -23.188 -13.875 1 96.81 204 VAL B C 1
ATOM 4002 O O . VAL B 1 204 ? 18.969 -23.812 -14.695 1 96.81 204 VAL B O 1
ATOM 4005 N N . LYS B 1 205 ? 20.703 -23.656 -13.266 1 95.94 205 LYS B N 1
ATOM 4006 C CA . LYS B 1 205 ? 21.109 -25.031 -13.5 1 95.94 205 LYS B CA 1
ATOM 4007 C C . LYS B 1 205 ? 20.312 -26 -12.633 1 95.94 205 LYS B C 1
ATOM 4009 O O . LYS B 1 205 ? 19.828 -27.031 -13.117 1 95.94 205 LYS B O 1
ATOM 4014 N N . ARG B 1 206 ? 20.188 -25.703 -11.43 1 96.88 206 ARG B N 1
ATOM 4015 C CA . ARG B 1 206 ? 19.516 -26.594 -10.477 1 96.88 206 ARG B CA 1
ATOM 4016 C C . ARG B 1 206 ? 18.047 -26.766 -10.828 1 96.88 206 ARG B C 1
ATOM 4018 O O . ARG B 1 206 ? 17.484 -27.844 -10.641 1 96.88 206 ARG B O 1
ATOM 4025 N N . SER B 1 207 ? 17.391 -25.734 -11.32 1 95.75 207 SER B N 1
ATOM 4026 C CA . SER B 1 207 ? 15.953 -25.75 -11.555 1 95.75 207 SER B CA 1
ATOM 4027 C C . SER B 1 207 ? 15.633 -25.891 -13.039 1 95.75 207 SER B C 1
ATOM 4029 O O . SER B 1 207 ? 14.477 -25.766 -13.445 1 95.75 207 SER B O 1
ATOM 4031 N N . ALA B 1 208 ? 16.578 -26.219 -13.891 1 95.69 208 ALA B N 1
ATOM 4032 C CA . ALA B 1 208 ? 16.375 -26.312 -15.336 1 95.69 208 ALA B CA 1
ATOM 4033 C C . ALA B 1 208 ? 15.383 -27.422 -15.672 1 95.69 208 ALA B C 1
ATOM 4035 O O . ALA B 1 208 ? 15.547 -28.562 -15.25 1 95.69 208 ALA B O 1
ATOM 4036 N N . LYS B 1 209 ? 14.43 -27.016 -16.469 1 95.19 209 LYS B N 1
ATOM 4037 C CA . LYS B 1 209 ? 13.406 -27.984 -16.859 1 95.19 209 LYS B CA 1
ATOM 4038 C C . LYS B 1 209 ? 14.016 -29.125 -17.672 1 95.19 209 LYS B C 1
ATOM 4040 O O . LYS B 1 209 ? 13.516 -30.25 -17.641 1 95.19 209 LYS B O 1
ATOM 4045 N N . GLU B 1 210 ? 15.094 -28.922 -18.344 1 93.5 210 GLU B N 1
ATOM 4046 C CA . GLU B 1 210 ? 15.719 -29.891 -19.234 1 93.5 210 GLU B CA 1
ATOM 4047 C C . GLU B 1 210 ? 16.453 -30.969 -18.453 1 93.5 210 GLU B C 1
ATOM 4049 O O . GLU B 1 210 ? 16.844 -32 -19.016 1 93.5 210 GLU B O 1
ATOM 4054 N N . ASN B 1 211 ? 16.547 -30.734 -17.203 1 94.12 211 ASN B N 1
ATOM 4055 C CA . ASN B 1 211 ? 17.172 -31.75 -16.375 1 94.12 211 ASN B CA 1
ATOM 4056 C C . ASN B 1 211 ? 16.328 -33.031 -16.297 1 94.12 211 ASN B C 1
ATOM 4058 O O . ASN B 1 211 ? 16.797 -34.062 -15.875 1 94.12 211 ASN B O 1
ATOM 4062 N N . PHE B 1 212 ? 15.172 -32.938 -16.766 1 94.19 212 PHE B N 1
ATOM 4063 C CA . PHE B 1 212 ? 14.219 -34.031 -16.578 1 94.19 212 PHE B CA 1
ATOM 4064 C C . PHE B 1 212 ? 13.594 -34.438 -17.891 1 94.19 212 PHE B C 1
ATOM 4066 O O . PHE B 1 212 ? 13.578 -33.656 -18.859 1 94.19 212 PHE B O 1
ATOM 4073 N N . ASN B 1 213 ? 13.086 -35.75 -17.859 1 95.06 213 ASN B N 1
ATOM 4074 C CA . ASN B 1 213 ? 12.367 -36.312 -19 1 95.06 213 ASN B CA 1
ATOM 4075 C C . ASN B 1 213 ? 11.078 -37 -18.578 1 95.06 213 ASN B C 1
ATOM 4077 O O .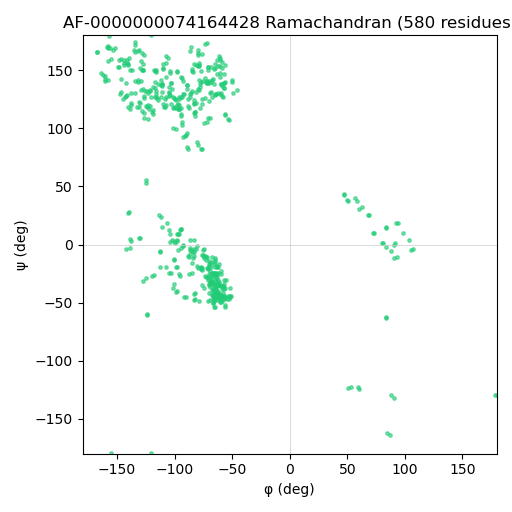 ASN B 1 213 ? 11.102 -37.969 -17.812 1 95.06 213 ASN B O 1
ATOM 4081 N N . PRO B 1 214 ? 10.016 -36.469 -19.094 1 94.38 214 PRO B N 1
ATOM 4082 C CA . PRO B 1 214 ? 9.789 -35.25 -19.875 1 94.38 214 PRO B CA 1
ATOM 4083 C C . PRO B 1 214 ? 10.18 -33.969 -19.125 1 94.38 214 PRO B C 1
ATOM 4085 O O . PRO B 1 214 ? 10.32 -34 -17.906 1 94.38 214 PRO B O 1
ATOM 4088 N N . GLU B 1 215 ? 10.359 -32.969 -19.875 1 96.25 215 GLU B N 1
ATOM 4089 C CA . GLU B 1 215 ? 10.781 -31.688 -19.281 1 96.25 215 GLU B CA 1
ATOM 4090 C C . GLU B 1 215 ? 9.805 -31.234 -18.203 1 96.25 215 GLU B C 1
ATOM 4092 O O . GLU B 1 215 ? 8.594 -31.391 -18.344 1 96.25 215 GLU B O 1
ATOM 4097 N N . ALA B 1 216 ? 10.375 -30.719 -17.172 1 96.5 216 ALA B N 1
ATOM 4098 C CA . ALA B 1 216 ? 9.594 -30.234 -16.047 1 96.5 216 ALA B CA 1
ATOM 4099 C C . ALA B 1 216 ? 9.203 -28.766 -16.219 1 96.5 216 ALA B C 1
ATOM 4101 O O . ALA B 1 216 ? 9.82 -27.891 -15.617 1 96.5 216 ALA B O 1
ATOM 4102 N N . GLN B 1 217 ? 8.164 -28.562 -16.922 1 96.12 217 GLN B N 1
ATOM 4103 C CA . GLN B 1 217 ? 7.719 -27.203 -17.234 1 96.12 217 GLN B CA 1
ATOM 4104 C C . GLN B 1 217 ? 6.758 -26.688 -16.156 1 96.12 217 GLN B C 1
ATOM 4106 O O . GLN B 1 217 ? 5.875 -27.422 -15.703 1 96.12 217 GLN B O 1
ATOM 4111 N N . ILE B 1 218 ? 6.973 -25.469 -15.797 1 97.75 218 ILE B N 1
ATOM 4112 C CA . ILE B 1 218 ? 6.117 -24.781 -14.828 1 97.75 218 ILE B CA 1
ATOM 4113 C C . ILE B 1 218 ? 5.848 -23.344 -15.289 1 97.75 218 ILE B C 1
ATOM 4115 O O . ILE B 1 218 ? 6.766 -22.656 -15.742 1 97.75 218 ILE B O 1
ATOM 4119 N N . LEU B 1 219 ? 4.578 -22.922 -15.305 1 98.56 219 LEU B N 1
ATOM 4120 C CA . LEU B 1 219 ? 4.254 -21.516 -15.5 1 98.56 219 LEU B CA 1
ATOM 4121 C C . LEU B 1 219 ? 4.367 -20.75 -14.195 1 98.56 219 LEU B C 1
ATOM 4123 O O . LEU B 1 219 ? 3.578 -20.953 -13.273 1 98.56 219 LEU B O 1
ATOM 4127 N N . ARG B 1 220 ? 5.355 -19.828 -14.164 1 98 220 ARG B N 1
ATOM 4128 C CA . ARG B 1 220 ? 5.617 -19.062 -12.945 1 98 220 ARG B CA 1
ATOM 4129 C C . ARG B 1 220 ? 4.887 -17.734 -12.969 1 98 220 ARG B C 1
ATOM 4131 O O . ARG B 1 220 ? 4.996 -16.969 -13.938 1 98 220 ARG B O 1
ATOM 4138 N N . LYS B 1 221 ? 4.133 -17.5 -11.922 1 97.88 221 LYS B N 1
ATOM 4139 C CA . LYS B 1 221 ? 3.422 -16.234 -11.703 1 97.88 221 LYS B CA 1
ATOM 4140 C C . LYS B 1 221 ? 3.789 -15.625 -10.352 1 97.88 221 LYS B C 1
ATOM 4142 O O . LYS B 1 221 ? 2.91 -15.25 -9.578 1 97.88 221 LYS B O 1
ATOM 4147 N N . SER B 1 222 ? 5.078 -15.422 -10.117 1 98.12 222 SER B N 1
ATOM 4148 C CA . SER B 1 222 ? 5.602 -15.023 -8.812 1 98.12 222 SER B CA 1
ATOM 4149 C C . SER B 1 222 ? 5.535 -13.508 -8.633 1 98.12 222 SER B C 1
ATOM 4151 O O . SER B 1 222 ? 5.598 -12.758 -9.602 1 98.12 222 SER B O 1
ATOM 4153 N N . MET B 1 223 ? 5.41 -13.117 -7.422 1 98.56 223 MET B N 1
ATOM 4154 C CA . MET B 1 223 ? 5.34 -11.695 -7.082 1 98.56 223 MET B CA 1
ATOM 4155 C C . MET B 1 223 ? 6.094 -11.406 -5.785 1 98.56 223 MET B C 1
ATOM 4157 O O . MET B 1 223 ? 6.008 -12.18 -4.828 1 98.56 223 MET B O 1
ATOM 4161 N N . PRO B 1 224 ? 6.855 -10.242 -5.754 1 98.69 224 PRO B N 1
ATOM 4162 C CA . PRO B 1 224 ? 7.477 -9.828 -4.496 1 98.69 224 PRO B CA 1
ATOM 4163 C C . PRO B 1 224 ? 6.449 -9.523 -3.406 1 98.69 224 PRO B C 1
ATOM 4165 O O . PRO B 1 224 ? 5.285 -9.242 -3.709 1 98.69 224 PRO B O 1
ATOM 4168 N N . TRP B 1 225 ? 6.875 -9.672 -2.176 1 98.69 225 TRP B N 1
ATOM 4169 C CA . TRP B 1 225 ? 6.129 -9.219 -1.007 1 98.69 225 TRP B CA 1
ATOM 4170 C C . TRP B 1 225 ? 7.051 -8.539 -0.003 1 98.69 225 TRP B C 1
ATOM 4172 O O . TRP B 1 225 ? 8.258 -8.766 -0.003 1 98.69 225 TRP B O 1
ATOM 4182 N N . SER B 1 226 ? 6.578 -7.645 0.723 1 98.56 226 SER B N 1
ATOM 4183 C CA . SER B 1 226 ? 7.211 -7.023 1.884 1 98.56 226 SER B CA 1
ATOM 4184 C C . SER B 1 226 ? 6.176 -6.602 2.918 1 98.56 226 SER B C 1
ATOM 4186 O O . SER B 1 226 ? 5.008 -6.395 2.586 1 98.56 226 SER B O 1
ATOM 4188 N N . ASP B 1 227 ? 6.613 -6.562 4.172 1 97.81 227 ASP B N 1
ATOM 4189 C CA . ASP B 1 227 ? 5.668 -6.234 5.238 1 97.81 227 ASP B CA 1
ATOM 4190 C C . ASP B 1 227 ? 6.113 -4.988 6 1 97.81 227 ASP B C 1
ATOM 4192 O O . ASP B 1 227 ? 7.102 -4.348 5.633 1 97.81 227 ASP B O 1
ATOM 4196 N N . ASP B 1 228 ? 5.34 -4.602 7.004 1 96.88 228 ASP B N 1
ATOM 4197 C CA . ASP B 1 228 ? 5.543 -3.348 7.719 1 96.88 228 ASP B CA 1
ATOM 4198 C C . ASP B 1 228 ? 6.738 -3.445 8.664 1 96.88 228 ASP B C 1
ATOM 4200 O O . ASP B 1 228 ? 7.125 -2.455 9.289 1 96.88 228 ASP B O 1
ATOM 4204 N N . GLN B 1 229 ? 7.352 -4.637 8.781 1 97.38 229 GLN B N 1
ATOM 4205 C CA . GLN B 1 229 ? 8.578 -4.805 9.547 1 97.38 229 GLN B CA 1
ATOM 4206 C C . GLN B 1 229 ? 9.805 -4.773 8.633 1 97.38 229 GLN B C 1
ATOM 4208 O O . GLN B 1 229 ? 10.93 -5.016 9.078 1 97.38 229 GLN B O 1
ATOM 4213 N N . LEU B 1 230 ? 9.555 -4.508 7.32 1 97.94 230 LEU B N 1
ATOM 4214 C CA . LEU B 1 230 ? 10.578 -4.391 6.277 1 97.94 230 LEU B CA 1
ATOM 4215 C C . LEU B 1 230 ? 11.242 -5.734 6.016 1 97.94 230 LEU B C 1
ATOM 4217 O O . LEU B 1 230 ? 12.438 -5.793 5.707 1 97.94 230 LEU B O 1
ATOM 4221 N N . ASN B 1 231 ? 10.445 -6.801 6.332 1 98.38 231 ASN B N 1
ATOM 4222 C CA . ASN B 1 231 ? 10.75 -8.094 5.719 1 98.38 231 ASN B CA 1
ATOM 4223 C C . ASN B 1 231 ? 10.234 -8.172 4.289 1 98.38 231 ASN B C 1
ATOM 4225 O O . ASN B 1 231 ? 9.297 -7.453 3.922 1 98.38 231 ASN B O 1
ATOM 4229 N N . GLY B 1 232 ? 10.883 -9 3.477 1 98.5 232 GLY B N 1
ATOM 4230 C CA . GLY B 1 232 ? 10.422 -9.148 2.105 1 98.5 232 GLY B CA 1
ATOM 4231 C C . GLY B 1 232 ? 1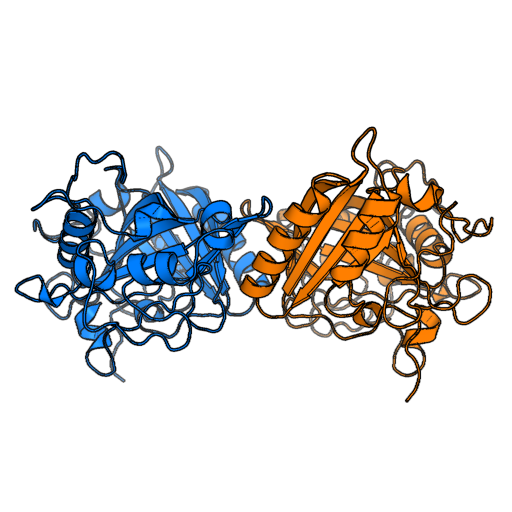1.055 -10.336 1.396 1 98.5 232 GLY B C 1
ATOM 4232 O O . GLY B 1 232 ? 12.023 -10.914 1.884 1 98.5 232 GLY B O 1
ATOM 4233 N N . GLY B 1 233 ? 10.508 -10.672 0.362 1 98.5 233 GLY B N 1
ATOM 4234 C CA . GLY B 1 233 ? 10.977 -11.766 -0.476 1 98.5 233 GLY B CA 1
ATOM 4235 C C . GLY B 1 233 ? 10.117 -11.984 -1.705 1 98.5 233 GLY B C 1
ATOM 4236 O O . GLY B 1 233 ? 9.852 -11.047 -2.459 1 98.5 233 GLY B O 1
ATOM 4237 N N . PHE B 1 234 ? 9.805 -13.219 -1.774 1 96.81 234 PHE B N 1
ATOM 4238 C CA . PHE B 1 234 ? 9.203 -13.633 -3.035 1 96.81 234 PHE B CA 1
ATOM 4239 C C . PHE B 1 234 ? 8.102 -14.656 -2.795 1 96.81 234 PHE B C 1
ATOM 4241 O O . PHE B 1 234 ? 8.289 -15.617 -2.045 1 96.81 234 PHE B O 1
ATOM 4248 N N . MET B 1 235 ? 6.871 -14.359 -3.377 1 98.5 235 MET B N 1
ATOM 4249 C CA . MET B 1 235 ? 5.816 -15.367 -3.455 1 98.5 235 MET B CA 1
ATOM 4250 C C . MET B 1 235 ? 5.934 -16.172 -4.742 1 98.5 235 MET B C 1
ATOM 4252 O O . MET B 1 235 ? 5.41 -15.781 -5.785 1 98.5 235 MET B O 1
ATOM 4256 N N . PHE B 1 236 ? 6.594 -17.344 -4.648 1 98.56 236 PHE B N 1
ATOM 4257 C CA . PHE B 1 236 ? 6.656 -18.234 -5.805 1 98.56 236 PHE B CA 1
ATOM 4258 C C . PHE B 1 236 ? 5.293 -18.844 -6.09 1 98.56 236 PHE B C 1
ATOM 4260 O O . PHE B 1 236 ? 4.664 -19.406 -5.195 1 98.56 236 PHE B O 1
ATOM 4267 N N . SER B 1 237 ? 4.824 -18.656 -7.27 1 98.38 237 SER B N 1
ATOM 4268 C CA . SER B 1 237 ? 3.609 -19.281 -7.773 1 98.38 237 SER B CA 1
ATOM 4269 C C . SER B 1 237 ? 3.883 -20.078 -9.047 1 98.38 237 SER B C 1
ATOM 4271 O O . SER B 1 237 ? 4.152 -19.5 -10.102 1 98.38 237 SER B O 1
ATOM 4273 N N . GLY B 1 238 ? 3.854 -21.391 -8.945 1 98.56 238 GLY B N 1
ATOM 4274 C CA . GLY B 1 238 ? 4.062 -22.281 -10.078 1 98.56 238 GLY B CA 1
ATOM 4275 C C . GLY B 1 238 ? 2.83 -23.094 -10.43 1 98.56 238 GLY B C 1
ATOM 4276 O O . GLY B 1 238 ? 2.291 -23.812 -9.586 1 98.56 238 GLY B O 1
ATOM 4277 N N . PHE B 1 239 ? 2.387 -23.016 -11.656 1 98.81 239 PHE B N 1
ATOM 4278 C CA . PHE B 1 239 ? 1.239 -23.75 -12.172 1 98.81 239 PHE B CA 1
ATOM 4279 C C . PHE B 1 239 ? 1.682 -24.812 -13.172 1 98.81 239 PHE B C 1
ATOM 4281 O O . PHE B 1 239 ? 2.562 -24.562 -14 1 98.81 239 PHE B O 1
ATOM 4288 N N . ALA B 1 240 ? 1.104 -25.938 -13.078 1 98.69 240 ALA B N 1
ATOM 4289 C CA . ALA B 1 240 ? 1.362 -27.062 -13.984 1 98.69 240 ALA B CA 1
ATOM 4290 C C . ALA B 1 240 ? 0.199 -28.047 -13.977 1 98.69 240 ALA B C 1
ATOM 4292 O O . ALA B 1 240 ? -0.699 -27.953 -13.141 1 98.69 240 ALA B O 1
ATOM 4293 N N . PRO B 1 241 ? 0.191 -28.984 -14.867 1 98.06 241 PRO B N 1
ATOM 4294 C CA . PRO B 1 241 ? -0.885 -29.984 -14.914 1 98.06 241 PRO B CA 1
ATOM 4295 C C . PRO B 1 241 ? -0.797 -31 -13.781 1 98.06 241 PRO B C 1
ATOM 4297 O O . PRO B 1 241 ? -1.732 -31.781 -13.57 1 98.06 241 PRO B O 1
ATOM 4300 N N . SER B 1 242 ? 0.308 -31.031 -13.102 1 97.88 242 SER B N 1
ATOM 4301 C CA . SER B 1 242 ? 0.537 -31.844 -11.914 1 97.88 242 SER B CA 1
ATOM 4302 C C . SER B 1 242 ? 1.626 -31.25 -11.031 1 97.88 242 SER B C 1
ATOM 4304 O O . SER B 1 242 ? 2.227 -30.234 -11.391 1 97.88 242 SER B O 1
ATOM 4306 N N . PHE B 1 243 ? 1.923 -31.906 -9.93 1 97.75 243 PHE B N 1
ATOM 4307 C CA . PHE B 1 243 ? 2.975 -31.438 -9.039 1 97.75 243 PHE B CA 1
ATOM 4308 C C . PHE B 1 243 ? 4.332 -31.969 -9.477 1 97.75 243 PHE B C 1
ATOM 4310 O O . PHE B 1 243 ? 5.359 -31.625 -8.883 1 97.75 243 PHE B O 1
ATOM 4317 N N . ARG B 1 244 ? 4.383 -32.781 -10.508 1 97.69 244 ARG B N 1
ATOM 4318 C CA . ARG B 1 244 ? 5.602 -33.469 -10.891 1 97.69 244 ARG B CA 1
ATOM 4319 C C . ARG B 1 244 ? 6.746 -32.5 -11.148 1 97.69 244 ARG B C 1
ATOM 4321 O O . ARG B 1 244 ? 7.848 -32.688 -10.617 1 97.69 244 ARG B O 1
ATOM 4328 N N . SER B 1 245 ? 6.461 -31.531 -11.977 1 97.75 245 SER B N 1
ATOM 4329 C CA . SER B 1 245 ? 7.527 -30.609 -12.375 1 97.75 245 SER B CA 1
ATOM 4330 C C . SER B 1 245 ? 8.125 -29.906 -11.156 1 97.75 245 SER B C 1
ATOM 4332 O O . SER B 1 245 ? 9.344 -29.844 -11.008 1 97.75 245 SER B O 1
ATOM 4334 N N . PHE B 1 246 ? 7.266 -29.406 -10.281 1 97.94 246 PHE B N 1
ATOM 4335 C CA . PHE B 1 246 ? 7.762 -28.75 -9.078 1 97.94 246 PHE B CA 1
ATOM 4336 C C . PHE B 1 246 ? 8.531 -29.734 -8.203 1 97.94 246 PHE B C 1
ATOM 4338 O O . PHE B 1 246 ? 9.625 -29.422 -7.719 1 97.94 246 PHE B O 1
ATOM 4345 N N . ASN B 1 247 ? 7.961 -30.922 -7.969 1 97.06 247 ASN B N 1
ATOM 4346 C CA . ASN B 1 247 ? 8.609 -31.938 -7.133 1 97.06 247 ASN B CA 1
ATOM 4347 C C . ASN B 1 247 ? 10.031 -32.219 -7.602 1 97.06 247 ASN B C 1
ATOM 4349 O O . ASN B 1 247 ? 10.953 -32.281 -6.785 1 97.06 247 ASN B O 1
ATOM 4353 N N . LEU B 1 248 ? 10.172 -32.344 -8.852 1 97.06 248 LEU B N 1
ATOM 4354 C CA . LEU B 1 248 ? 11.477 -32.656 -9.414 1 97.06 248 LEU B CA 1
ATOM 4355 C C . LEU B 1 248 ? 12.453 -31.5 -9.266 1 97.06 248 LEU B C 1
ATOM 4357 O O . LEU B 1 248 ? 13.578 -31.688 -8.797 1 97.06 248 LEU B O 1
ATOM 4361 N N . GLN B 1 249 ? 11.992 -30.375 -9.609 1 97.25 249 GLN B N 1
ATOM 4362 C CA . GLN B 1 249 ? 12.867 -29.203 -9.531 1 97.25 249 GLN B CA 1
ATOM 4363 C C . GLN B 1 249 ? 13.242 -28.891 -8.086 1 97.25 249 GLN B C 1
ATOM 4365 O O . GLN B 1 249 ? 14.414 -28.656 -7.781 1 97.25 249 GLN B O 1
ATOM 4370 N N . MET B 1 250 ? 12.273 -28.969 -7.223 1 97.5 250 MET B N 1
ATOM 4371 C CA . MET B 1 250 ? 12.539 -28.703 -5.809 1 97.5 250 MET B CA 1
ATOM 4372 C C . MET B 1 250 ? 13.492 -29.734 -5.227 1 97.5 250 MET B C 1
ATOM 4374 O O . MET B 1 250 ? 14.391 -29.406 -4.461 1 97.5 250 MET B O 1
ATOM 4378 N N . GLY B 1 251 ? 13.234 -31 -5.562 1 96.88 251 GLY B N 1
ATOM 4379 C CA . GLY B 1 251 ? 14.156 -32.031 -5.121 1 96.88 251 GLY B CA 1
ATOM 4380 C C . GLY B 1 251 ? 15.594 -31.75 -5.5 1 96.88 251 GLY B C 1
ATOM 4381 O O . GLY B 1 251 ? 16.5 -31.938 -4.684 1 96.88 251 GLY B O 1
ATOM 4382 N N . ASN B 1 252 ? 15.781 -31.328 -6.73 1 96.38 252 ASN B N 1
ATOM 4383 C CA . ASN B 1 252 ? 17.125 -31 -7.191 1 96.38 252 ASN B CA 1
ATOM 4384 C C . ASN B 1 252 ? 17.703 -29.781 -6.469 1 96.38 252 ASN B C 1
ATOM 4386 O O . ASN B 1 252 ? 18.875 -29.766 -6.094 1 96.38 252 ASN B O 1
ATOM 4390 N N . MET B 1 253 ? 16.875 -28.844 -6.242 1 97.88 253 MET B N 1
ATOM 4391 C CA . MET B 1 253 ? 17.297 -27.641 -5.547 1 97.88 253 MET B CA 1
ATOM 4392 C C . MET B 1 253 ? 17.734 -27.953 -4.121 1 97.88 253 MET B C 1
ATOM 4394 O O . MET B 1 253 ? 18.656 -27.328 -3.596 1 97.88 253 MET B O 1
ATOM 4398 N N . LEU B 1 254 ? 17.141 -28.969 -3.568 1 97.44 254 LEU B N 1
ATOM 4399 C CA . LEU B 1 254 ? 17.406 -29.328 -2.18 1 97.44 254 LEU B CA 1
ATOM 4400 C C . LEU B 1 254 ? 18.609 -30.25 -2.076 1 97.44 254 LEU B C 1
ATOM 4402 O O . LEU B 1 254 ? 19.047 -30.594 -0.973 1 97.44 254 LEU B O 1
ATOM 4406 N N . GLY B 1 255 ? 19.141 -30.734 -3.133 1 96.06 255 GLY B N 1
ATOM 4407 C CA . GLY B 1 255 ? 20.344 -31.562 -3.137 1 96.06 255 GLY B CA 1
ATOM 4408 C C . GLY B 1 255 ? 20.062 -33.031 -3.338 1 96.06 255 GLY B C 1
ATOM 4409 O O . GLY B 1 255 ? 20.938 -33.875 -3.119 1 96.06 255 GLY B O 1
ATOM 4410 N N . GLY B 1 256 ? 18.828 -33.5 -3.578 1 85.25 256 GLY B N 1
ATOM 4411 C CA . GLY B 1 256 ? 18.375 -34.875 -3.504 1 85.25 256 GLY B CA 1
ATOM 4412 C C . GLY B 1 256 ? 19.234 -35.844 -4.289 1 85.25 256 GLY B C 1
ATOM 4413 O O . GLY B 1 256 ? 19.469 -36.969 -3.846 1 85.25 256 GLY B O 1
ATOM 4414 N N . SER B 1 257 ? 19.766 -35.562 -5.406 1 84 257 SER B N 1
ATOM 4415 C CA . SER B 1 257 ? 20.516 -36.562 -6.176 1 84 257 SER B CA 1
ATOM 4416 C C . SER B 1 257 ? 22.016 -36.469 -5.922 1 84 257 SER B C 1
ATOM 4418 O O . SER B 1 257 ? 22.719 -37.469 -5.926 1 84 257 SER B O 1
ATOM 4420 N N . ASP B 1 258 ? 22.531 -35.25 -5.516 1 93.81 258 ASP B N 1
ATOM 4421 C CA . ASP B 1 258 ? 23.984 -35.094 -5.473 1 93.81 258 ASP B CA 1
ATOM 4422 C C . ASP B 1 258 ? 24.406 -34.25 -4.258 1 93.81 258 ASP B C 1
ATOM 4424 O O . ASP B 1 258 ? 25.594 -34 -4.062 1 93.81 258 ASP B O 1
ATOM 4428 N N . GLY B 1 259 ? 23.453 -33.812 -3.6 1 95.31 259 GLY B N 1
ATOM 4429 C CA . GLY B 1 259 ? 23.766 -33.125 -2.363 1 95.31 259 GLY B CA 1
ATOM 4430 C C . GLY B 1 259 ? 24.031 -31.641 -2.566 1 95.31 259 GLY B C 1
ATOM 4431 O O . GLY B 1 259 ? 24.234 -30.906 -1.601 1 95.31 259 GLY B O 1
ATOM 4432 N N . ILE B 1 260 ? 24.078 -31.109 -3.777 1 97.31 260 ILE B N 1
ATOM 4433 C CA . ILE B 1 260 ? 24.359 -29.719 -4.07 1 97.31 260 ILE B CA 1
ATOM 4434 C C . ILE B 1 260 ? 23.094 -28.875 -3.9 1 97.31 260 ILE B C 1
ATOM 4436 O O . ILE B 1 260 ? 22.094 -29.109 -4.59 1 97.31 260 ILE B O 1
ATOM 4440 N N . ILE B 1 261 ? 23.266 -27.938 -3.027 1 97.5 261 ILE B N 1
ATOM 4441 C CA . ILE B 1 261 ? 22.125 -27.094 -2.676 1 97.5 261 ILE B CA 1
ATOM 4442 C C . ILE B 1 261 ? 22.062 -25.891 -3.605 1 97.5 261 ILE B C 1
ATOM 4444 O O . ILE B 1 261 ? 23.094 -25.266 -3.895 1 97.5 261 ILE B O 1
ATOM 4448 N N . ASP B 1 262 ? 20.906 -25.547 -4.047 1 98.44 262 ASP B N 1
ATOM 4449 C CA . ASP B 1 262 ? 20.656 -24.406 -4.914 1 98.44 262 ASP B CA 1
ATOM 4450 C C . ASP B 1 262 ? 21.156 -23.109 -4.27 1 98.44 262 ASP B C 1
ATOM 4452 O O . ASP B 1 262 ? 20.922 -22.875 -3.08 1 98.44 262 ASP B O 1
ATOM 4456 N N . GLY B 1 263 ? 21.766 -22.281 -5.164 1 98.44 263 GLY B N 1
ATOM 4457 C CA . GLY B 1 263 ? 22.391 -21.062 -4.691 1 98.44 263 GLY B CA 1
ATOM 4458 C C . GLY B 1 263 ? 21.406 -20.062 -4.105 1 98.44 263 GLY B C 1
ATOM 4459 O O . GLY B 1 263 ? 21.797 -19.188 -3.336 1 98.44 263 GLY B O 1
ATOM 4460 N N . VAL B 1 264 ? 20.125 -20.156 -4.391 1 98.38 264 VAL B N 1
ATOM 4461 C CA . VAL B 1 264 ? 19.109 -19.219 -3.9 1 98.38 264 VAL B CA 1
ATOM 4462 C C . VAL B 1 264 ? 19.016 -19.312 -2.379 1 98.38 264 VAL B C 1
ATOM 4464 O O . VAL B 1 264 ? 18.688 -18.328 -1.712 1 98.38 264 VAL B O 1
ATOM 4467 N N . PHE B 1 265 ? 19.391 -20.438 -1.805 1 98.44 265 PHE B N 1
ATOM 4468 C CA . PHE B 1 265 ? 19.281 -20.656 -0.366 1 98.44 265 PHE B CA 1
ATOM 4469 C C . PHE B 1 265 ? 20.375 -19.875 0.373 1 98.44 265 PHE B C 1
ATOM 4471 O O . PHE B 1 265 ? 20.359 -19.797 1.604 1 98.44 265 PHE B O 1
ATOM 4478 N N . LYS B 1 266 ? 21.344 -19.312 -0.367 1 97.81 266 LYS B N 1
ATOM 4479 C CA . LYS B 1 266 ? 22.344 -18.469 0.261 1 97.81 266 LYS B CA 1
ATOM 4480 C C . LYS B 1 266 ? 21.734 -17.141 0.731 1 97.81 266 LYS B C 1
ATOM 4482 O O . LYS B 1 266 ? 22.219 -16.547 1.693 1 97.81 266 LYS B O 1
ATOM 4487 N N . PHE B 1 267 ? 20.688 -16.766 0.055 1 98.5 267 PHE B N 1
ATOM 4488 C CA . PHE B 1 267 ? 20.172 -15.445 0.421 1 98.5 267 PHE B CA 1
ATOM 4489 C C . PHE B 1 267 ? 18.672 -15.492 0.646 1 98.5 267 PHE B C 1
ATOM 4491 O O . PHE B 1 267 ? 18.031 -14.461 0.865 1 98.5 267 PHE B O 1
ATOM 4498 N N . SER B 1 268 ? 18.078 -16.641 0.608 1 98.56 268 SER B N 1
ATOM 4499 C CA . SER B 1 268 ? 16.641 -16.766 0.789 1 98.56 268 SER B CA 1
ATOM 4500 C C . SER B 1 268 ? 16.281 -18.062 1.482 1 98.56 268 SER B C 1
ATOM 4502 O O . SER B 1 268 ? 17.078 -19 1.508 1 98.56 268 SER B O 1
ATOM 4504 N N . LYS B 1 269 ? 15.164 -18.188 2.068 1 98.56 269 LYS B N 1
ATOM 4505 C CA . LYS B 1 269 ? 14.664 -19.406 2.711 1 98.56 269 LYS B CA 1
ATOM 4506 C C . LYS B 1 269 ? 13.156 -19.547 2.514 1 98.56 269 LYS B C 1
ATOM 4508 O O . LYS B 1 269 ? 12.453 -18.547 2.346 1 98.56 269 LYS B O 1
ATOM 4513 N N . ILE B 1 270 ? 12.734 -20.672 2.561 1 98.12 270 ILE B N 1
ATOM 4514 C CA . ILE B 1 270 ? 11.312 -20.969 2.395 1 98.12 270 ILE B CA 1
ATOM 4515 C C . ILE B 1 270 ? 10.602 -20.859 3.742 1 98.12 270 ILE B C 1
ATOM 4517 O O . ILE B 1 270 ? 11.008 -21.5 4.715 1 98.12 270 ILE B O 1
ATOM 4521 N N . ILE B 1 271 ? 9.555 -20.094 3.826 1 97.06 271 ILE B N 1
ATOM 4522 C CA . ILE B 1 271 ? 8.75 -19.906 5.027 1 97.06 271 ILE B CA 1
ATOM 4523 C C . ILE B 1 271 ? 7.598 -20.906 5.039 1 97.06 271 ILE B C 1
ATOM 4525 O O . ILE B 1 271 ? 7.293 -21.5 6.074 1 97.06 271 ILE B O 1
ATOM 4529 N N . GLU B 1 272 ? 6.953 -21.062 3.957 1 96 272 GLU B N 1
ATOM 4530 C CA . GLU B 1 272 ? 5.75 -21.875 3.846 1 96 272 GLU B CA 1
ATOM 4531 C C . GLU B 1 272 ? 5.48 -22.266 2.396 1 96 272 GLU B C 1
ATOM 4533 O O . GLU B 1 272 ? 5.742 -21.484 1.477 1 96 272 GLU B O 1
ATOM 4538 N N . THR B 1 273 ? 4.988 -23.547 2.225 1 97.69 273 THR B N 1
ATOM 4539 C CA . THR B 1 273 ? 4.621 -24.047 0.911 1 97.69 273 THR B CA 1
ATOM 4540 C C . THR B 1 273 ? 3.197 -24.609 0.924 1 97.69 273 THR B C 1
ATOM 4542 O O . THR B 1 273 ? 2.816 -25.328 1.845 1 97.69 273 THR B O 1
ATOM 4545 N N . SER B 1 274 ? 2.422 -24.266 -0.017 1 98 274 SER B N 1
ATOM 4546 C CA . SER B 1 274 ? 1.097 -24.844 -0.225 1 98 274 SER B CA 1
ATOM 4547 C C . SER B 1 274 ? 1.017 -25.578 -1.558 1 98 274 SER B C 1
ATOM 4549 O O . SER B 1 274 ? 1.418 -25.047 -2.594 1 98 274 SER B O 1
ATOM 4551 N N . TYR B 1 275 ? 0.581 -26.859 -1.514 1 98.25 275 TYR B N 1
ATOM 4552 C CA . TYR B 1 275 ? 0.217 -27.641 -2.689 1 98.25 275 TYR B CA 1
ATOM 4553 C C . TYR B 1 275 ? -1.282 -27.562 -2.953 1 98.25 275 TYR B C 1
ATOM 4555 O O . TYR B 1 275 ? -2.084 -28.016 -2.137 1 98.25 275 TYR B O 1
ATOM 4563 N N . LEU B 1 276 ? -1.617 -27.016 -4.105 1 98.62 276 LEU B N 1
ATOM 4564 C CA . LEU B 1 276 ? -3.02 -26.688 -4.336 1 98.62 276 LEU B CA 1
ATOM 4565 C C . LEU B 1 276 ? -3.496 -27.25 -5.676 1 98.62 276 LEU B C 1
ATOM 4567 O O . LEU B 1 276 ? -2.738 -27.266 -6.648 1 98.62 276 LEU B O 1
ATOM 4571 N N . TRP B 1 277 ? -4.684 -27.734 -5.707 1 98.5 277 TRP B N 1
ATOM 4572 C CA . TRP B 1 277 ? -5.41 -28.047 -6.934 1 98.5 277 TRP B CA 1
ATOM 4573 C C . TRP B 1 277 ? -6.387 -26.922 -7.281 1 98.5 277 TRP B C 1
ATOM 4575 O O . TRP B 1 277 ? -7.176 -26.5 -6.438 1 98.5 277 TRP B O 1
ATOM 4585 N N . CYS B 1 278 ? -6.242 -26.391 -8.492 1 98.69 278 CYS B N 1
ATOM 4586 C CA . CYS B 1 278 ? -7.156 -25.375 -9 1 98.69 278 CYS B CA 1
ATOM 4587 C C . CYS B 1 278 ? -8.273 -26.016 -9.828 1 98.69 278 CYS B C 1
ATOM 4589 O O . CYS B 1 278 ? -8.039 -26.438 -10.961 1 98.69 278 CYS B O 1
ATOM 4591 N N . PRO B 1 279 ? -9.5 -26 -9.336 1 98.19 279 PRO B N 1
ATOM 4592 C CA . PRO B 1 279 ? -10.594 -26.609 -10.078 1 98.19 279 PRO B CA 1
ATOM 4593 C C . PRO B 1 279 ? -10.875 -25.906 -11.406 1 98.19 279 PRO B C 1
ATOM 4595 O O . PRO B 1 279 ? -10.578 -24.719 -11.555 1 98.19 279 PRO B O 1
ATOM 4598 N N . PRO B 1 280 ? -11.383 -26.641 -12.328 1 97.81 280 PRO B N 1
ATOM 4599 C CA . PRO B 1 280 ? -11.789 -26.031 -13.594 1 97.81 280 PRO B CA 1
ATOM 4600 C C . PRO B 1 280 ? -13.07 -25.219 -13.469 1 97.81 280 PRO B C 1
ATOM 4602 O O . PRO B 1 280 ? -13.68 -25.172 -12.398 1 97.81 280 PRO B O 1
ATOM 4605 N N . PHE B 1 281 ? -13.359 -24.562 -14.508 1 95.06 281 PHE B N 1
ATOM 4606 C CA . PHE B 1 281 ? -14.625 -23.844 -14.609 1 95.06 281 PHE B CA 1
ATOM 4607 C C . PHE B 1 281 ? -15.602 -24.609 -15.492 1 95.06 281 PHE B C 1
ATOM 4609 O O . PHE B 1 281 ? -15.219 -25.188 -16.516 1 95.06 281 PHE B O 1
ATOM 4616 N N . LYS B 1 282 ? -16.766 -24.609 -15.062 1 91.56 282 LYS B N 1
ATOM 4617 C CA . LYS B 1 282 ? -17.922 -25.141 -15.797 1 91.56 282 LYS B CA 1
ATOM 4618 C C . LYS B 1 282 ? -19.125 -24.219 -15.664 1 91.56 282 LYS B C 1
ATOM 4620 O O . LYS B 1 282 ? -19.484 -23.812 -14.555 1 91.56 282 LYS B O 1
ATOM 4625 N N . LYS B 1 283 ? -19.562 -23.75 -16.812 1 88.88 283 LYS B N 1
ATOM 4626 C CA . LYS B 1 283 ? -20.734 -22.875 -16.875 1 88.88 283 LYS B CA 1
ATOM 4627 C C . LYS B 1 283 ? -20.469 -21.578 -16.125 1 88.88 283 LYS B C 1
ATOM 4629 O O . LYS B 1 283 ? -21.312 -21.125 -15.344 1 88.88 283 LYS B O 1
ATOM 4634 N N . GLY B 1 284 ? -19.219 -21.156 -16.141 1 89.5 284 GLY B N 1
ATOM 4635 C CA . GLY B 1 284 ? -18.875 -19.828 -15.672 1 89.5 284 GLY B CA 1
ATOM 4636 C C . GLY B 1 284 ? -18.531 -19.781 -14.188 1 89.5 284 GLY B C 1
ATOM 4637 O O . GLY B 1 284 ? -18.375 -18.703 -13.617 1 89.5 284 GLY B O 1
ATOM 4638 N N . LYS B 1 285 ? -18.594 -20.953 -13.539 1 92.69 285 LYS B N 1
ATOM 4639 C CA . LYS B 1 285 ? -18.234 -20.969 -12.125 1 92.69 285 LYS B CA 1
ATOM 4640 C C . LYS B 1 285 ? -17.234 -22.094 -11.828 1 92.69 285 LYS B C 1
ATOM 4642 O O . LYS B 1 285 ? -17.062 -23.016 -12.633 1 92.69 285 LYS B O 1
ATOM 4647 N N . LEU B 1 286 ? -16.656 -22.031 -10.664 1 95.44 286 LEU B N 1
ATOM 4648 C CA . LEU B 1 286 ? -15.773 -23.094 -10.203 1 95.44 286 LEU B CA 1
ATOM 4649 C C . LEU B 1 286 ? -16.5 -24.438 -10.172 1 95.44 286 LEU B C 1
ATOM 4651 O O . LEU B 1 286 ? -17.594 -24.531 -9.617 1 95.44 286 LEU B O 1
ATOM 4655 N N . ASP B 1 287 ? -15.938 -25.438 -10.812 1 96.69 287 ASP B N 1
ATOM 4656 C CA . ASP B 1 287 ? -16.531 -26.766 -10.812 1 96.69 287 ASP B CA 1
ATOM 4657 C C . ASP B 1 287 ? -16.156 -27.531 -9.539 1 96.69 287 ASP B C 1
ATOM 4659 O O . ASP B 1 287 ? -15 -27.859 -9.32 1 96.69 287 ASP B O 1
ATOM 4663 N N . ILE B 1 288 ? -17.141 -27.781 -8.766 1 95.25 288 ILE B N 1
ATOM 4664 C CA . ILE B 1 288 ? -16.906 -28.5 -7.527 1 95.25 288 ILE B CA 1
ATOM 4665 C C . ILE B 1 288 ? -17.594 -29.875 -7.59 1 95.25 288 ILE B C 1
ATOM 4667 O O . ILE B 1 288 ? -17.922 -30.453 -6.555 1 95.25 288 ILE B O 1
ATOM 4671 N N . SER B 1 289 ? -17.812 -30.406 -8.766 1 94.94 289 SER B N 1
ATOM 4672 C CA . SER B 1 289 ? -18.562 -31.641 -8.953 1 94.94 289 SER B CA 1
ATOM 4673 C C . SER B 1 289 ? -17.797 -32.844 -8.445 1 94.94 289 SER B C 1
ATOM 4675 O O . SER B 1 289 ? -18.375 -33.906 -8.203 1 94.94 289 SER B O 1
ATOM 4677 N N . LEU B 1 290 ? -16.531 -32.688 -8.258 1 93.19 290 LEU B N 1
ATOM 4678 C CA . LEU B 1 290 ? -15.711 -33.812 -7.797 1 93.19 290 LEU B CA 1
ATOM 4679 C C . LEU B 1 290 ? -15.719 -33.906 -6.273 1 93.19 290 LEU B C 1
ATOM 4681 O O . LEU B 1 290 ? -15.031 -34.75 -5.691 1 93.19 290 LEU B O 1
ATOM 4685 N N . LEU B 1 291 ? -16.5 -33.031 -5.68 1 91.94 291 LEU B N 1
ATOM 4686 C CA . LEU B 1 291 ? -16.656 -33.094 -4.23 1 91.94 291 LEU B CA 1
ATOM 4687 C C . LEU B 1 291 ? -17.328 -34.375 -3.803 1 91.94 291 LEU B C 1
ATOM 4689 O O . LEU B 1 291 ? -18.312 -34.812 -4.414 1 91.94 291 LEU B O 1
ATOM 4693 N N . ASN B 1 292 ? -16.734 -35.125 -2.836 1 86.56 292 ASN B N 1
ATOM 4694 C CA . ASN B 1 292 ? -17.297 -36.375 -2.33 1 86.56 292 ASN B CA 1
ATOM 4695 C C . ASN B 1 292 ? -18.625 -36.125 -1.608 1 86.56 292 ASN B C 1
ATOM 4697 O O . ASN B 1 292 ? -18.828 -35.062 -1.032 1 86.56 292 ASN B O 1
#

Nearest PDB structures (foldseek):
  7qza-assembly1_A  TM=9.305E-01  e=2.864E-31  Pseudomonas putida
  5de0-assembly2_D  TM=8.755E-01  e=8.210E-25  Vibrio cholerae
  5vj0-assembly2_C  TM=8.481E-01  e=2.176E-23  [Enterobacter] lignolyticus
  6fl2-assembly1_A  TM=8.470E-01  e=2.048E-23  Klebsiella pneumoniae
  6fiy-assembly1_A  TM=8.405E-01  e=1.512E-23  Klebsiella pneumoniae

Secondary structure (DSSP, 8-state):
-----S-GGGTSPPPSEEEEEEEEEPTT--HHHHHHHHHHH--SSSEEEEEEHHHHHTB-----GGGSPPP--BTTB------SEEEEEEES-HHHHHHHHHHHHHHHTTTEEEEEEEEEE-BTTTB-TTS-B--TT---GGGHHHHHS--SSTTTT-EEEEEEEEEE-HHHHHHS-HHHHHHHHTB-TTT-PBPSS--TT-HHHHT-GGGSSS----EE--EEEE-TTS-EEEEEEEEESSSHHHHHHHHHHTTTTT-PPPGGGGTEEEEEEEEEEEPPEETTEE--TTB-/-----S-GGGTSPPPSEEEEEEEEEPTT--HHHHHHHHHHH--SSSEEEEEEHHHHHTB-----GGGSPPP--BTTB------SEEEEEEES-HHHHHHHHHHHHHHHTTTEEEEEEEEEE-BTTTB-TTS-B--TT---GGGHHHHHS--SSTTTT-EEEEEEEEEE-HHHHHHS-HHHHHHHHTB-TTT-PBPSS--TT-HHHHT-GGGSSS----EE--EEEE-TTS-EEEEEEEEESSSHHHHHHHHHHTTTTT-PPPGGGGTEEEEEEEEEEEPPEETTEE--TTB-

InterPro domains:
  IPR006314 Dyp-type peroxidase [PS51404] (4-288)
  IPR006314 Dyp-type peroxidase [PTHR30521] (46-283)
  IPR006314 Dyp-type peroxidase [TIGR01413] (46-283)
  IPR011008 Dimeric alpha-beta barrel [SSF54909] (5-285)
  IPR048328 Dyp-type peroxidase, C-terminal domain [PF20628] (127-282)

pLDDT: mean 96.21, std 4.58, range [46.31, 98.94]

Radius of gyration: 26.6 Å; Cα contacts (8 Å, |Δi|>4): 1320; chains: 2; bounding box: 58×76×55 Å

Organism: Francisella tularensis subsp. tularensis (strain SCHU S4 / Schu 4) (NCBI:txid177416)

Foldseek 3Di:
DPPQWALPQLLDAAAQKKKKWFKAWDPPFDQVVLVVLVFVLRLSRQKFKWAFDPLVVQFPDDDDPLADADDQVFPQADPDQGGGMMIMGGDNDVVVNVVSVVVSCVSNVRTIDTDDMFMWGADVRADWPLLAGPQPVADDDPVNCQFFAACDDPQGRKKKKKKWFKWFAVVCSVPPDQVLSCQLAQAHSVPRDGDPDHDPQHLCNLLFQVVDVVGLHWHWDKTKTADPVGIITITTMTGGRGNNSVNRSVCSCSCNPHNRHRSRVVTMGTDDMHITMGGIDDPSTGDPVRRD/DPPQFALPQLQDAAAQKKKKWFKAWDPPFDQVVLVVLVFVLRLSRQKFKWAFDPLVVQFPDDDDPLADADDQVFPQADPDQGGGMMIIGGDNDVVVNVVSVVVSCVSNVRTIDTDDMFMWGADVRADWPLLAGPQPVADDDPVNCQFFAACDDPQGRKKKKKKWDKWFAVVCSVPPDQVLSCQLAQAHSPPGDGDPDHDPQHLCNLLFQVVDVVGLHWHWDKTKTADPVRIITITTITIGRGCNSVNRSVCSCCCNPHHRHRSRVVTMGIDDMHITMGGIDDPSTGDPVRRD

Solvent-accessible surface area (backbone atoms only — not comparable to full-atom values): 30193 Å² total; per-residue (Å²): 125,88,79,72,31,38,42,52,38,77,79,45,81,82,48,55,20,33,37,40,41,31,22,36,75,32,83,95,37,62,50,70,60,38,50,57,56,45,39,78,66,33,71,18,47,46,22,33,60,28,31,5,46,71,52,37,69,44,34,72,64,78,90,46,74,44,71,41,83,69,77,70,90,39,94,70,48,76,76,57,43,59,38,19,32,37,36,43,36,48,33,69,43,60,47,60,46,49,56,52,48,56,51,50,50,62,72,34,52,78,21,31,41,79,75,46,44,46,56,31,30,36,23,92,76,46,29,38,81,87,58,44,73,55,59,82,80,36,62,57,79,84,43,36,57,65,35,22,31,25,86,58,73,97,52,37,23,14,28,19,36,41,40,33,39,32,46,46,37,62,70,51,66,75,66,50,52,69,66,58,54,25,43,21,41,28,30,40,71,87,77,61,49,67,54,88,80,61,55,83,30,4,31,60,63,33,52,36,32,77,82,40,87,73,61,34,57,49,38,56,68,56,32,22,33,61,51,61,83,73,46,39,24,34,37,42,28,35,25,8,61,36,39,45,31,56,43,52,32,50,37,36,28,69,11,72,88,78,63,51,49,27,27,56,58,78,39,29,45,59,78,47,44,28,49,20,42,21,55,17,31,51,95,82,25,59,46,64,81,49,51,111,127,89,80,72,33,37,40,52,36,79,78,46,81,83,46,55,19,35,38,40,39,32,22,35,74,33,83,96,38,60,52,70,61,37,48,58,57,47,40,78,65,32,70,19,45,47,22,32,61,28,29,5,48,70,52,37,69,44,34,72,66,76,92,45,74,43,71,40,85,71,77,70,91,39,95,71,48,76,76,57,44,58,39,19,33,38,36,43,35,47,32,68,42,60,48,59,47,49,55,52,49,56,50,49,51,63,72,35,52,78,23,30,40,82,75,47,44,46,55,32,29,37,23,92,75,46,28,38,81,87,55,42,72,57,57,83,82,35,62,57,77,86,44,36,56,65,36,21,30,26,85,56,74,95,54,37,23,15,29,20,36,40,39,34,39,32,45,45,38,60,71,51,64,72,68,48,52,69,66,59,53,24,44,21,42,27,29,40,73,86,78,59,50,67,53,88,80,60,54,82,28,4,31,59,63,33,52,37,34,76,79,40,88,73,61,32,55,48,37,56,68,57,33,22,33,61,51,60,82,75,46,39,24,35,37,43,28,35,26,8,61,37,39,45,31,56,44,52,30,50,38,38,29,68,9,71,86,78,62,53,48,26,27,56,60,77,39,30,44,61,75,47,43,29,51,20,44,22,57,17,32,50,96,81,26,61,46,65,80,47,51,112